Protein 1Y6Z (pdb70)

B-factor: mean 37.26, std 12.39, range [11.53, 74.11]

Foldseek 3Di:
DLLVDDPVPDDVVSVQVCCCVVVVAPFRFLWKDWDWDDPPWGKTKIKTHGQAFDPVCVVPVFLAEWEAAPNHTDGSNCCVLAPVLPSRMHMYMYTPDVVNSVVVRVVVVVVVLVGLVVSVVVPDPSLVSSCVHSVLSLLVCLQPVPVCNQSSLQSHWFDKLPVPPDTDRPVVLVVVADPPDQAAEEEEDCDDVRRNPDPLCVVCVVVVHMYTYDNDVSSVVSQVSCCVVPHVPHHYYYSPDD/DDPQVDDCVVDDLVNVQVVVCVPLVADDGFLFKDWDFFDDPTTKIKIKTQHLAAPPCCPPPVFRPQLFAEWEAEVNHTDGRRLRVCAPRLCSNMHMYMYHPPVDPRSVVVNVVVVVVVLVRLVVCVVPPDPSLVSCCVHSVLSLLVCLLPVVVCNQSSLQSHWFCKPPQPPDTDRVVVLVVPADDPRQAAEEEEDQDSVRTCVDPLCVVVVVVVRMYTYDNDVSSVSSQVSCCPVNHPPHHYYYSD

Organism: Plasmodium falciparum (isolate 3D7) (NCBI:txid36329)

Structure (mmCIF, N/CA/C/O backbone):
data_1Y6Z
#
_entry.id   1Y6Z
#
_cell.length_a   37.065
_cell.length_b   59.819
_cell.length_c   64.910
_cell.angle_alpha   66.51
_cell.angle_beta   75.78
_cell.angle_gamma   72.31
#
_symmetry.space_group_name_H-M   'P 1'
#
loop_
_entity.id
_entity.type
_entity.pdbx_description
1 polymer 'heat shock protein, putative'
2 water water
#
loop_
_atom_site.group_PDB
_atom_site.id
_atom_site.type_symbol
_atom_site.label_atom_id
_atom_site.label_alt_id
_atom_site.label_comp_id
_atom_site.label_asym_id
_atom_site.label_entity_id
_atom_site.label_seq_id
_atom_site.pdbx_PDB_ins_code
_atom_site.Cartn_x
_atom_site.Cartn_y
_atom_site.Cartn_z
_atom_site.occupancy
_atom_site.B_iso_or_equiv
_atom_site.auth_seq_id
_atom_site.auth_comp_id
_atom_site.auth_asym_id
_atom_site.auth_atom_id
_atom_site.pdbx_PDB_model_num
ATOM 1 N N . PRO A 1 5 ? 15.403 -0.078 -22.332 1.00 51.61 3 PRO A N 1
ATOM 2 C CA . PRO A 1 5 ? 16.062 -1.375 -22.522 1.00 51.39 3 PRO A CA 1
ATOM 3 C C . PRO A 1 5 ? 16.363 -2.090 -21.202 1.00 49.72 3 PRO A C 1
ATOM 4 O O . PRO A 1 5 ? 16.233 -3.306 -21.127 1.00 49.48 3 PRO A O 1
ATOM 8 N N . ILE A 1 6 ? 16.746 -1.354 -20.165 1.00 49.59 4 ILE A N 1
ATOM 9 C CA . ILE A 1 6 ? 16.947 -1.964 -18.840 1.00 48.93 4 ILE A CA 1
ATOM 10 C C . ILE A 1 6 ? 15.838 -2.984 -18.513 1.00 48.57 4 ILE A C 1
ATOM 11 O O . ILE A 1 6 ? 16.098 -4.156 -18.254 1.00 49.10 4 ILE A O 1
ATOM 16 N N . TRP A 1 7 ? 14.596 -2.535 -18.560 1.00 47.61 5 TRP A N 1
ATOM 17 C CA . TRP A 1 7 ? 13.445 -3.403 -18.362 1.00 47.89 5 TRP A CA 1
ATOM 18 C C . TRP A 1 7 ? 13.156 -4.412 -19.472 1.00 49.31 5 TRP A C 1
ATOM 19 O O . TRP A 1 7 ? 12.256 -5.235 -19.316 1.00 49.11 5 TRP A O 1
ATOM 30 N N . LYS A 1 8 ? 13.858 -4.308 -20.602 1.00 51.58 6 LYS A N 1
ATOM 31 C CA . LYS A 1 8 ? 13.794 -5.351 -21.626 1.00 53.81 6 LYS A CA 1
ATOM 32 C C . LYS A 1 8 ? 14.735 -6.510 -21.322 1.00 55.25 6 LYS A C 1
ATOM 33 O O . LYS A 1 8 ? 14.452 -7.655 -21.682 1.00 55.31 6 LYS A O 1
ATOM 39 N N . GLN A 1 9 ? 15.837 -6.217 -20.634 1.00 56.82 7 GLN A N 1
ATOM 40 C CA . GLN A 1 9 ? 16.843 -7.234 -20.317 1.00 58.72 7 GLN A CA 1
ATOM 41 C C . GLN A 1 9 ? 16.349 -8.374 -19.437 1.00 60.02 7 GLN A C 1
ATOM 42 O O . GLN A 1 9 ? 15.316 -8.283 -18.774 1.00 60.00 7 GLN A O 1
ATOM 48 N N . ASP A 1 10 ? 17.126 -9.446 -19.428 1.00 61.78 8 ASP A N 1
ATOM 49 C CA . ASP A 1 10 ? 16.807 -10.620 -18.639 1.00 63.76 8 ASP A CA 1
ATOM 50 C C . ASP A 1 10 ? 16.970 -10.347 -17.133 1.00 64.15 8 ASP A C 1
ATOM 51 O O . ASP A 1 10 ? 17.931 -9.707 -16.698 1.00 64.29 8 ASP A O 1
ATOM 56 N N . GLU A 1 11 ? 16.025 -10.848 -16.352 1.00 64.69 9 GLU A N 1
ATOM 57 C CA . GLU A 1 11 ? 16.035 -10.684 -14.899 1.00 65.49 9 GLU A CA 1
ATOM 58 C C . GLU A 1 11 ? 16.699 -11.872 -14.170 1.00 65.61 9 GLU A C 1
ATOM 59 O O . GLU A 1 11 ? 16.420 -12.134 -13.002 1.00 66.04 9 GLU A O 1
ATOM 65 N N . LYS A 1 12 ? 17.566 -12.589 -14.884 1.00 65.76 10 LYS A N 1
ATOM 66 C CA . LYS A 1 12 ? 18.502 -13.534 -14.287 1.00 65.54 10 LYS A CA 1
ATOM 67 C C . LYS A 1 12 ? 19.931 -13.057 -14.562 1.00 65.08 10 LYS A C 1
ATOM 68 O O . LYS A 1 12 ? 20.906 -13.781 -14.309 1.00 65.79 10 LYS A O 1
ATOM 74 N N . SER A 1 13 ? 20.056 -11.848 -15.110 1.00 64.16 11 SER A N 1
ATOM 75 C CA . SER A 1 13 ? 21.360 -11.313 -15.532 1.00 62.62 11 SER A CA 1
ATOM 76 C C . SER A 1 13 ? 21.565 -9.912 -14.986 1.00 61.28 11 SER A C 1
ATOM 77 O O . SER A 1 13 ? 22.660 -9.322 -15.109 1.00 61.23 11 SER A O 1
ATOM 80 N N . LEU A 1 14 ? 20.486 -9.388 -14.406 1.00 59.37 12 LEU A N 1
ATOM 81 C CA . LEU A 1 14 ? 20.480 -8.087 -13.773 1.00 57.03 12 LEU A CA 1
ATOM 82 C C . LEU A 1 14 ? 20.681 -8.246 -12.272 1.00 55.90 12 LEU A C 1
ATOM 83 O O . LEU A 1 14 ? 20.069 -9.118 -11.621 1.00 55.50 12 LEU A O 1
ATOM 88 N N . THR A 1 15 ? 21.565 -7.412 -11.743 1.00 54.13 13 THR A N 1
ATOM 89 C CA . THR A 1 15 ? 21.862 -7.382 -10.311 1.00 53.45 13 THR A CA 1
ATOM 90 C C . THR A 1 15 ? 21.286 -6.099 -9.731 1.00 52.13 13 THR A C 1
ATOM 91 O O . THR A 1 15 ? 20.717 -5.288 -10.471 1.00 51.92 13 THR A O 1
ATOM 95 N N . GLU A 1 16 ? 21.417 -5.896 -8.422 1.00 50.44 14 GLU A N 1
ATOM 96 C CA . GLU A 1 16 ? 20.691 -4.788 -7.822 1.00 48.28 14 GLU A CA 1
ATOM 97 C C . GLU A 1 16 ? 21.347 -3.423 -7.981 1.00 46.62 14 GLU A C 1
ATOM 98 O O . GLU A 1 16 ? 20.663 -2.410 -7.968 1.00 45.91 14 GLU A O 1
ATOM 104 N N . ASN A 1 17 ? 22.664 -3.379 -8.163 1.00 45.09 15 ASN A N 1
ATOM 105 C CA . ASN A 1 17 ? 23.307 -2.108 -8.524 1.00 44.57 15 ASN A CA 1
ATOM 106 C C . ASN A 1 17 ? 22.725 -1.567 -9.850 1.00 43.87 15 ASN A C 1
ATOM 107 O O . ASN A 1 17 ? 22.594 -0.349 -10.053 1.00 43.89 15 ASN A O 1
ATOM 112 N N . ASP A 1 18 ? 22.344 -2.497 -10.726 1.00 43.51 16 ASP A N 1
ATOM 113 C CA . ASP A 1 18 ? 21.657 -2.181 -11.991 1.00 43.43 16 ASP A CA 1
ATOM 114 C C . ASP A 1 18 ? 20.306 -1.476 -11.731 1.00 42.29 16 ASP A C 1
ATOM 115 O O . ASP A 1 18 ? 20.059 -0.344 -12.171 1.00 41.76 16 ASP A O 1
ATOM 120 N N . TYR A 1 19 ? 19.450 -2.156 -10.983 1.00 41.92 17 TYR A N 1
ATOM 121 C CA . TYR A 1 19 ? 18.159 -1.581 -10.577 1.00 40.72 17 TYR A CA 1
ATOM 122 C C . TYR A 1 19 ? 18.250 -0.290 -9.765 1.00 41.07 17 TYR A C 1
ATOM 123 O O . TYR A 1 19 ? 17.490 0.665 -10.006 1.00 38.83 17 TYR A O 1
ATOM 132 N N . TYR A 1 20 ? 19.192 -0.241 -8.813 1.00 41.68 18 TYR A N 1
ATOM 133 C CA . TYR A 1 20 ? 19.377 0.961 -8.023 1.00 42.20 18 TYR A CA 1
ATOM 134 C C . TYR A 1 20 ? 19.877 2.121 -8.847 1.00 42.27 18 TYR A C 1
ATOM 135 O O . TYR A 1 20 ? 19.371 3.225 -8.689 1.00 42.54 18 TYR A O 1
ATOM 144 N N . SER A 1 21 ? 20.870 1.896 -9.725 1.00 42.38 19 SER A N 1
ATOM 145 C CA . SER A 1 21 ? 21.369 2.984 -10.598 1.00 42.01 19 SER A CA 1
ATOM 146 C C . SER A 1 21 ? 20.274 3.501 -11.527 1.00 40.23 19 SER A C 1
ATOM 147 O O . SER A 1 21 ? 20.083 4.726 -11.676 1.00 40.66 19 SER A O 1
ATOM 150 N N . PHE A 1 22 ? 19.562 2.572 -12.146 1.00 38.59 20 PHE A N 1
ATOM 151 C CA . PHE A 1 22 ? 18.408 2.954 -12.945 1.00 37.59 20 PHE A CA 1
ATOM 152 C C . PHE A 1 22 ? 17.433 3.828 -12.123 1.00 36.43 20 PHE A C 1
ATOM 153 O O . PHE A 1 22 ? 16.996 4.864 -12.585 1.00 36.19 20 PHE A O 1
ATOM 161 N N . TYR A 1 23 ? 17.071 3.370 -10.931 1.00 35.88 21 TYR A N 1
ATOM 162 C CA . TYR A 1 23 ? 16.094 4.106 -10.105 1.00 36.09 21 TYR A CA 1
ATOM 163 C C . TYR A 1 23 ? 16.670 5.450 -9.716 1.00 37.51 21 TYR A C 1
ATOM 164 O O . TYR A 1 23 ? 16.031 6.507 -9.819 1.00 37.55 21 TYR A O 1
ATOM 173 N N . LYS A 1 24 ? 17.902 5.400 -9.232 1.00 40.23 22 LYS A N 1
ATOM 174 C CA . LYS A 1 24 ? 18.541 6.611 -8.718 1.00 42.55 22 LYS A CA 1
ATOM 175 C C . LYS A 1 24 ? 18.661 7.683 -9.814 1.00 42.46 22 LYS A C 1
ATOM 176 O O . LYS A 1 24 ? 18.272 8.847 -9.611 1.00 42.97 22 LYS A O 1
ATOM 182 N N . ASN A 1 25 ? 19.113 7.300 -11.001 1.00 43.12 23 ASN A N 1
ATOM 183 C CA . ASN A 1 25 ? 19.240 8.345 -12.031 1.00 43.84 23 ASN A CA 1
ATOM 184 C C . ASN A 1 25 ? 17.994 8.751 -12.843 1.00 42.68 23 ASN A C 1
ATOM 185 O O . ASN A 1 25 ? 17.917 9.876 -13.351 1.00 41.83 23 ASN A O 1
ATOM 190 N N . THR A 1 26 ? 17.006 7.852 -12.920 1.00 42.14 24 THR A N 1
ATOM 191 C CA . THR A 1 26 ? 15.727 8.141 -13.586 1.00 40.17 24 THR A CA 1
ATOM 192 C C . THR A 1 26 ? 14.799 8.983 -12.694 1.00 40.54 24 THR A C 1
ATOM 193 O O . THR A 1 26 ? 14.056 9.857 -13.177 1.00 39.28 24 THR A O 1
ATOM 197 N N . PHE A 1 27 ? 14.815 8.671 -11.399 1.00 40.64 25 PHE A N 1
ATOM 198 C CA . PHE A 1 27 ? 13.892 9.320 -10.460 1.00 41.93 25 PHE A CA 1
ATOM 199 C C . PHE A 1 27 ? 14.577 10.406 -9.590 1.00 43.20 25 PHE A C 1
ATOM 200 O O . PHE A 1 27 ? 13.911 11.128 -8.822 1.00 43.12 25 PHE A O 1
ATOM 208 N N . LYS A 1 28 ? 15.882 10.571 -9.780 1.00 44.40 26 LYS A N 1
ATOM 209 C CA . LYS A 1 28 ? 16.632 11.629 -9.071 1.00 46.51 26 LYS A CA 1
ATOM 210 C C . LYS A 1 28 ? 16.539 11.401 -7.568 1.00 46.60 26 LYS A C 1
ATOM 211 O O . LYS A 1 28 ? 16.129 12.261 -6.805 1.00 47.03 26 LYS A O 1
ATOM 217 N N . ALA A 1 29 ? 16.892 10.194 -7.170 1.00 47.28 27 ALA A N 1
ATOM 218 C CA . ALA A 1 29 ? 16.640 9.735 -5.834 1.00 47.86 27 ALA A CA 1
ATOM 219 C C . ALA A 1 29 ? 17.948 9.188 -5.364 1.00 48.30 27 ALA A C 1
ATOM 220 O O . ALA A 1 29 ? 18.593 8.426 -6.085 1.00 48.93 27 ALA A O 1
ATOM 222 N N . TYR A 1 30 ? 18.365 9.645 -4.185 1.00 48.22 28 TYR A N 1
ATOM 223 C CA . TYR A 1 30 ? 19.608 9.223 -3.585 1.00 48.69 28 TYR A CA 1
ATOM 224 C C . TYR A 1 30 ? 19.257 8.183 -2.538 1.00 47.74 28 TYR A C 1
ATOM 225 O O . TYR A 1 30 ? 20.138 7.511 -2.018 1.00 48.48 28 TYR A O 1
ATOM 234 N N . ASP A 1 31 ? 17.960 8.027 -2.253 1.00 46.39 29 ASP A N 1
ATOM 235 C CA . ASP A 1 31 ? 17.509 6.966 -1.327 1.00 44.80 29 ASP A CA 1
ATOM 236 C C . ASP A 1 31 ? 17.623 5.577 -1.973 1.00 42.40 29 ASP A C 1
ATOM 237 O O . ASP A 1 31 ? 17.382 5.458 -3.168 1.00 42.60 29 ASP A O 1
ATOM 242 N N . ASP A 1 32 ? 18.082 4.565 -1.221 1.00 39.83 30 ASP A N 1
ATOM 243 C CA . ASP A 1 32 ? 18.016 3.178 -1.652 1.00 38.76 30 ASP A CA 1
ATOM 244 C C . ASP A 1 32 ? 16.509 2.842 -1.560 1.00 36.45 30 ASP A C 1
ATOM 245 O O . ASP A 1 32 ? 15.893 3.179 -0.542 1.00 35.94 30 ASP A O 1
ATOM 250 N N . PRO A 1 33 ? 15.908 2.243 -2.608 1.00 34.31 31 PRO A N 1
ATOM 251 C CA . PRO A 1 33 ? 14.500 1.855 -2.415 1.00 31.71 31 PRO A CA 1
ATOM 252 C C . PRO A 1 33 ? 14.375 0.734 -1.400 1.00 30.97 31 PRO A C 1
ATOM 253 O O . PRO A 1 33 ? 15.285 -0.093 -1.248 1.00 27.76 31 PRO A O 1
ATOM 257 N N . LEU A 1 34 ? 13.242 0.684 -0.706 1.00 20.00 32 LEU A N 1
ATOM 258 C CA . LEU A 1 34 ? 12.971 -0.400 0.225 1.00 20.00 32 LEU A CA 1
ATOM 259 C C . LEU A 1 34 ? 12.788 -1.730 -0.490 1.00 20.00 32 LEU A C 1
ATOM 260 O O . LEU A 1 34 ? 13.191 -2.775 -0.002 1.00 27.08 32 LEU A O 1
ATOM 265 N N . ALA A 1 35 ? 12.167 -1.664 -1.660 1.00 26.54 33 ALA A N 1
ATOM 266 C CA . ALA A 1 35 ? 11.874 -2.846 -2.413 1.00 26.51 33 ALA A CA 1
ATOM 267 C C . ALA A 1 35 ? 11.691 -2.480 -3.884 1.00 25.96 33 ALA A C 1
ATOM 268 O O . ALA A 1 35 ? 11.555 -1.327 -4.237 1.00 24.40 33 ALA A O 1
ATOM 270 N N . TYR A 1 36 ? 11.838 -3.483 -4.729 1.00 26.68 34 TYR A N 1
ATOM 271 C CA . TYR A 1 36 ? 11.528 -3.358 -6.149 1.00 28.65 34 TYR A CA 1
ATOM 272 C C . TYR A 1 36 ? 11.106 -4.709 -6.690 1.00 30.37 34 TYR A C 1
ATOM 273 O O . TYR A 1 36 ? 11.373 -5.781 -6.078 1.00 29.28 34 TYR A O 1
ATOM 282 N N . VAL A 1 37 ? 10.436 -4.663 -7.837 1.00 30.91 35 VAL A N 1
ATOM 283 C CA . VAL A 1 37 ? 9.979 -5.864 -8.512 1.00 32.86 35 VAL A CA 1
ATOM 284 C C . VAL A 1 37 ? 10.065 -5.571 -10.007 1.00 33.43 35 VAL A C 1
ATOM 285 O O . VAL A 1 37 ? 9.591 -4.539 -10.477 1.00 32.26 35 VAL A O 1
ATOM 289 N N . HIS A 1 38 ? 10.796 -6.434 -10.720 1.00 33.95 36 HIS A N 1
ATOM 290 C CA . HIS A 1 38 ? 10.878 -6.373 -12.163 1.00 35.44 36 HIS A CA 1
ATOM 291 C C . HIS A 1 38 ? 9.991 -7.516 -12.672 1.00 37.05 36 HIS A C 1
ATOM 292 O O . HIS A 1 38 ? 10.292 -8.672 -12.437 1.00 37.07 36 HIS A O 1
ATOM 299 N N . PHE A 1 39 ? 8.863 -7.195 -13.289 1.00 37.74 37 PHE A N 1
ATOM 300 C CA . PHE A 1 39 ? 8.032 -8.229 -13.848 1.00 39.86 37 PHE A CA 1
ATOM 301 C C . PHE A 1 39 ? 7.698 -8.010 -15.327 1.00 42.43 37 PHE A C 1
ATOM 302 O O . PHE A 1 39 ? 7.446 -6.889 -15.775 1.00 42.12 37 PHE A O 1
ATOM 310 N N . ASN A 1 40 ? 7.744 -9.101 -16.083 1.00 44.53 38 ASN A N 1
ATOM 311 C CA . ASN A 1 40 ? 7.446 -9.041 -17.503 1.00 47.44 38 ASN A CA 1
ATOM 312 C C . ASN A 1 40 ? 6.264 -9.897 -17.757 1.00 48.59 38 ASN A C 1
ATOM 313 O O . ASN A 1 40 ? 6.179 -11.027 -17.268 1.00 47.97 38 ASN A O 1
ATOM 318 N N . VAL A 1 41 ? 5.322 -9.348 -18.509 1.00 50.77 39 VAL A N 1
ATOM 319 C CA . VAL A 1 41 ? 4.132 -10.119 -18.771 1.00 53.21 39 VAL A CA 1
ATOM 320 C C . VAL A 1 41 ? 3.586 -9.958 -20.188 1.00 54.90 39 VAL A C 1
ATOM 321 O O . VAL A 1 41 ? 3.780 -8.926 -20.821 1.00 55.45 39 VAL A O 1
ATOM 325 N N . GLU A 1 42 ? 3.153 -11.048 -20.793 1.00 56.62 40 GLU A N 1
ATOM 326 C CA . GLU A 1 42 ? 3.977 -12.219 -20.838 1.00 58.26 40 GLU A CA 1
ATOM 327 C C . GLU A 1 42 ? 3.699 -12.735 -22.256 1.00 58.66 40 GLU A C 1
ATOM 328 O O . GLU A 1 42 ? 4.644 -12.992 -23.004 1.00 59.37 40 GLU A O 1
ATOM 334 N N . GLY A 1 43 ? 2.423 -12.769 -22.661 1.00 58.22 41 GLY A N 1
ATOM 335 C CA . GLY A 1 43 ? 2.052 -13.413 -23.915 1.00 58.68 41 GLY A CA 1
ATOM 336 C C . GLY A 1 43 ? 1.241 -12.614 -24.915 1.00 58.71 41 GLY A C 1
ATOM 337 O O . GLY A 1 43 ? 1.803 -11.917 -25.759 1.00 59.11 41 GLY A O 1
ATOM 338 N N . GLN A 1 44 ? -0.080 -12.732 -24.837 1.00 58.56 42 GLN A N 1
ATOM 339 C CA . GLN A 1 44 ? -0.984 -11.989 -25.722 1.00 58.51 42 GLN A CA 1
ATOM 340 C C . GLN A 1 44 ? -1.031 -10.503 -25.374 1.00 57.96 42 GLN A C 1
ATOM 341 O O . GLN A 1 44 ? -0.769 -9.653 -26.230 1.00 59.02 42 GLN A O 1
ATOM 347 N N . ILE A 1 45 ? -1.403 -10.177 -24.137 1.00 56.45 43 ILE A N 1
ATOM 348 C CA . ILE A 1 45 ? -1.221 -8.816 -23.633 1.00 54.28 43 ILE A CA 1
ATOM 349 C C . ILE A 1 45 ? 0.221 -8.745 -23.121 1.00 52.33 43 ILE A C 1
ATOM 350 O O . ILE A 1 45 ? 0.686 -9.652 -22.438 1.00 52.44 43 ILE A O 1
ATOM 355 N N . SER A 1 46 ? 0.939 -7.697 -23.503 1.00 49.68 44 SER A N 1
ATOM 356 C CA . SER A 1 46 ? 2.397 -7.736 -23.508 1.00 47.25 44 SER A CA 1
ATOM 357 C C . SER A 1 46 ? 3.050 -6.486 -22.895 1.00 45.76 44 SER A C 1
ATOM 358 O O . SER A 1 46 ? 2.885 -5.363 -23.410 1.00 45.11 44 SER A O 1
ATOM 361 N N . PHE A 1 47 ? 3.776 -6.682 -21.791 1.00 43.23 45 PHE A N 1
ATOM 362 C CA . PHE A 1 47 ? 4.412 -5.560 -21.080 1.00 41.48 45 PHE A CA 1
ATOM 363 C C . PHE A 1 47 ? 5.495 -5.949 -20.064 1.00 39.89 45 PHE A C 1
ATOM 364 O O . PHE A 1 47 ? 5.534 -7.092 -19.580 1.00 38.83 45 PHE A O 1
ATOM 372 N N . ASN A 1 48 ? 6.432 -5.021 -19.841 1.00 37.78 46 ASN A N 1
ATOM 373 C CA . ASN A 1 48 ? 7.444 -5.166 -18.793 1.00 36.30 46 ASN A CA 1
ATOM 374 C C . ASN A 1 48 ? 7.186 -4.038 -17.824 1.00 33.62 46 ASN A C 1
ATOM 375 O O . ASN A 1 48 ? 6.699 -2.983 -18.231 1.00 32.57 46 ASN A O 1
ATOM 380 N N . SER A 1 49 ? 7.557 -4.244 -16.563 1.00 31.27 47 SER A N 1
ATOM 381 C CA . SER A 1 49 ? 7.438 -3.186 -15.561 1.00 28.24 47 SER A CA 1
ATOM 382 C C . SER A 1 49 ? 8.517 -3.357 -14.543 1.00 27.77 47 SER A C 1
ATOM 383 O O . SER A 1 49 ? 8.933 -4.485 -14.243 1.00 27.20 47 SER A O 1
ATOM 386 N N . ILE A 1 50 ? 9.032 -2.244 -14.028 1.00 25.92 48 ILE A N 1
ATOM 387 C CA . ILE A 1 50 ? 9.873 -2.331 -12.842 1.00 24.90 48 ILE A CA 1
ATOM 388 C C . ILE A 1 50 ? 9.166 -1.352 -11.935 1.00 25.38 48 ILE A C 1
ATOM 389 O O . ILE A 1 50 ? 8.892 -0.203 -12.389 1.00 23.90 48 ILE A O 1
ATOM 394 N N . LEU A 1 51 ? 8.869 -1.794 -10.710 1.00 22.70 49 LEU A N 1
ATOM 395 C CA . LEU A 1 51 ? 8.237 -0.951 -9.680 1.00 22.82 49 LEU A CA 1
ATOM 396 C C . LEU A 1 51 ? 9.098 -0.792 -8.431 1.00 22.10 49 LEU A C 1
ATOM 397 O O . LEU A 1 51 ? 9.623 -1.768 -7.895 1.00 21.21 49 LEU A O 1
ATOM 402 N N . TYR A 1 52 ? 9.186 0.435 -7.920 1.00 20.64 50 TYR A N 1
ATOM 403 C CA . TYR A 1 52 ? 10.024 0.645 -6.783 1.00 21.39 50 TYR A CA 1
ATOM 404 C C . TYR A 1 52 ? 9.245 1.298 -5.666 1.00 20.85 50 TYR A C 1
ATOM 405 O O . TYR A 1 52 ? 8.518 2.291 -5.910 1.00 20.42 50 TYR A O 1
ATOM 414 N N . ILE A 1 53 ? 9.492 0.830 -4.455 1.00 20.86 51 ILE A N 1
ATOM 415 C CA . ILE A 1 53 ? 9.096 1.566 -3.243 1.00 21.26 51 ILE A CA 1
ATOM 416 C C . ILE A 1 53 ? 10.323 2.385 -2.787 1.00 21.34 51 ILE A C 1
ATOM 417 O O . ILE A 1 53 ? 11.385 1.832 -2.441 1.00 21.49 51 ILE A O 1
ATOM 422 N N . PRO A 1 54 ? 10.188 3.717 -2.778 1.00 22.77 52 PRO A N 1
ATOM 423 C CA . PRO A 1 54 ? 11.286 4.573 -2.352 1.00 23.91 52 PRO A CA 1
ATOM 424 C C . PRO A 1 54 ? 11.734 4.318 -0.904 1.00 25.63 52 PRO A C 1
ATOM 425 O O . PRO A 1 54 ? 10.966 3.774 -0.064 1.00 24.78 52 PRO A O 1
ATOM 429 N N . GLY A 1 55 ? 12.968 4.685 -0.616 1.00 25.05 53 GLY A N 1
ATOM 430 C CA . GLY A 1 55 ? 13.527 4.415 0.708 1.00 27.45 53 GLY A CA 1
ATOM 431 C C . GLY A 1 55 ? 13.059 5.451 1.696 1.00 29.61 53 GLY A C 1
ATOM 432 O O . GLY A 1 55 ? 13.237 5.272 2.899 1.00 30.74 53 GLY A O 1
ATOM 433 N N . SER A 1 56 ? 12.540 6.552 1.166 1.00 31.53 54 SER A N 1
ATOM 434 C CA . SER A 1 56 ? 12.027 7.670 1.935 1.00 34.63 54 SER A CA 1
ATOM 435 C C . SER A 1 56 ? 11.029 8.388 1.080 1.00 35.08 54 SER A C 1
ATOM 436 O O . SER A 1 56 ? 10.970 8.194 -0.157 1.00 35.24 54 SER A O 1
ATOM 439 N N . LEU A 1 57 ? 10.216 9.208 1.743 1.00 36.06 55 LEU A N 1
ATOM 440 C CA . LEU A 1 57 ? 9.175 9.961 1.077 1.00 36.89 55 LEU A CA 1
ATOM 441 C C . LEU A 1 57 ? 9.796 10.895 0.048 1.00 37.96 55 LEU A C 1
ATOM 442 O O . LEU A 1 57 ? 10.693 11.683 0.425 1.00 39.02 55 LEU A O 1
ATOM 447 N N . PRO A 1 58 ? 9.350 10.803 -1.238 1.00 38.65 56 PRO A N 1
ATOM 448 C CA . PRO A 1 58 ? 9.696 11.729 -2.304 1.00 39.06 56 PRO A CA 1
ATOM 449 C C . PRO A 1 58 ? 9.357 13.160 -1.901 1.00 39.95 56 PRO A C 1
ATOM 450 O O . PRO A 1 58 ? 8.287 13.406 -1.330 1.00 38.56 56 PRO A O 1
ATOM 454 N N . TRP A 1 59 ? 10.258 14.097 -2.210 1.00 40.99 57 TRP A N 1
ATOM 455 C CA . TRP A 1 59 ? 10.028 15.507 -1.852 1.00 41.95 57 TRP A CA 1
ATOM 456 C C . TRP A 1 59 ? 8.691 16.033 -2.315 1.00 41.29 57 TRP A C 1
ATOM 457 O O . TRP A 1 59 ? 8.004 16.680 -1.515 1.00 40.17 57 TRP A O 1
ATOM 468 N N . GLU A 1 60 ? 8.337 15.802 -3.590 1.00 40.35 58 GLU A N 1
ATOM 469 C CA . GLU A 1 60 ? 7.056 16.310 -4.126 1.00 42.30 58 GLU A CA 1
ATOM 470 C C . GLU A 1 60 ? 5.906 15.891 -3.232 1.00 40.23 58 GLU A C 1
ATOM 471 O O . GLU A 1 60 ? 4.888 16.563 -3.191 1.00 41.17 58 GLU A O 1
ATOM 477 N N . LEU A 1 61 ? 6.085 14.813 -2.458 1.00 39.56 59 LEU A N 1
ATOM 478 C CA . LEU A 1 61 ? 4.957 14.263 -1.643 1.00 38.51 59 LEU A CA 1
ATOM 479 C C . LEU A 1 61 ? 4.982 14.754 -0.214 1.00 39.42 59 LEU A C 1
ATOM 480 O O . LEU A 1 61 ? 4.029 14.524 0.573 1.00 37.70 59 LEU A O 1
ATOM 485 N N . SER A 1 62 ? 6.082 15.395 0.134 1.00 39.82 60 SER A N 1
ATOM 486 C CA . SER A 1 62 ? 6.279 15.847 1.485 1.00 42.63 60 SER A CA 1
ATOM 487 C C . SER A 1 62 ? 5.415 17.086 1.672 1.00 44.28 60 SER A C 1
ATOM 488 O O . SER A 1 62 ? 5.081 17.453 2.795 1.00 45.18 60 SER A O 1
ATOM 491 N N . LYS A 1 63 ? 5.020 17.749 0.603 1.00 45.99 61 LYS A N 1
ATOM 492 C CA . LYS A 1 63 ? 4.070 18.771 0.939 1.00 47.94 61 LYS A CA 1
ATOM 493 C C . LYS A 1 63 ? 2.620 18.675 0.561 1.00 48.00 61 LYS A C 1
ATOM 494 O O . LYS A 1 63 ? 1.788 19.340 1.167 1.00 49.48 61 LYS A O 1
ATOM 500 N N . ASN A 1 64 ? 2.331 17.750 -0.360 1.00 48.09 62 ASN A N 1
ATOM 501 C CA . ASN A 1 64 ? 0.993 17.459 -0.854 1.00 47.40 62 ASN A CA 1
ATOM 502 C C . ASN A 1 64 ? 0.906 15.949 -1.137 1.00 45.65 62 ASN A C 1
ATOM 503 O O . ASN A 1 64 ? 1.435 15.478 -2.168 1.00 45.65 62 ASN A O 1
ATOM 508 N N . MET A 1 65 ? 0.209 15.202 -0.274 1.00 43.74 63 MET A N 1
ATOM 509 C CA . MET A 1 65 ? 0.182 13.733 -0.469 1.00 39.81 63 MET A CA 1
ATOM 510 C C . MET A 1 65 ? -0.154 13.155 -1.835 1.00 41.23 63 MET A C 1
ATOM 511 O O . MET A 1 65 ? 0.396 12.097 -2.168 1.00 41.39 63 MET A O 1
ATOM 516 N N . PHE A 1 66 ? -1.051 13.796 -2.598 1.00 40.99 64 PHE A N 1
ATOM 517 C CA . PHE A 1 66 ? -1.327 13.409 -3.987 1.00 41.30 64 PHE A CA 1
ATOM 518 C C . PHE A 1 66 ? -0.988 14.554 -4.977 1.00 43.30 64 PHE A C 1
ATOM 519 O O . PHE A 1 66 ? -1.763 15.515 -5.145 1.00 43.95 64 PHE A O 1
ATOM 527 N N . ARG A 1 71 ? 5.389 12.543 -10.448 1.00 53.64 69 ARG A N 1
ATOM 528 C CA . ARG A 1 71 ? 5.642 11.706 -11.632 1.00 52.09 69 ARG A CA 1
ATOM 529 C C . ARG A 1 71 ? 5.156 10.265 -11.418 1.00 50.67 69 ARG A C 1
ATOM 530 O O . ARG A 1 71 ? 4.249 9.734 -12.124 1.00 49.40 69 ARG A O 1
ATOM 538 N N . GLY A 1 72 ? 5.782 9.649 -10.422 1.00 47.83 70 GLY A N 1
ATOM 539 C CA . GLY A 1 72 ? 5.615 8.246 -10.164 1.00 45.12 70 GLY A CA 1
ATOM 540 C C . GLY A 1 72 ? 6.102 7.343 -11.267 1.00 42.30 70 GLY A C 1
ATOM 541 O O . GLY A 1 72 ? 7.273 6.995 -11.320 1.00 41.72 70 GLY A O 1
ATOM 542 N N . ILE A 1 73 ? 5.173 6.979 -12.147 1.00 40.19 71 ILE A N 1
ATOM 543 C CA . ILE A 1 73 ? 5.344 5.878 -13.080 1.00 38.93 71 ILE A CA 1
ATOM 544 C C . ILE A 1 73 ? 5.460 6.419 -14.500 1.00 38.43 71 ILE A C 1
ATOM 545 O O . ILE A 1 73 ? 4.626 7.219 -14.950 1.00 38.76 71 ILE A O 1
ATOM 550 N N . ARG A 1 74 ? 6.514 5.999 -15.178 1.00 36.82 72 ARG A N 1
ATOM 551 C CA . ARG A 1 74 ? 6.777 6.406 -16.543 1.00 36.65 72 ARG A CA 1
ATOM 552 C C . ARG A 1 74 ? 6.162 5.416 -17.494 1.00 36.19 72 ARG A C 1
ATOM 553 O O . ARG A 1 74 ? 6.486 4.235 -17.425 1.00 33.83 72 ARG A O 1
ATOM 561 N N . LEU A 1 75 ? 5.256 5.870 -18.370 1.00 37.08 73 LEU A N 1
ATOM 562 C CA . LEU A 1 75 ? 4.723 4.976 -19.423 1.00 37.15 73 LEU A CA 1
ATOM 563 C C . LEU A 1 75 ? 5.567 5.008 -20.714 1.00 37.28 73 LEU A C 1
ATOM 564 O O . LEU A 1 75 ? 5.907 6.083 -21.225 1.00 36.74 73 LEU A O 1
ATOM 569 N N . TYR A 1 76 ? 5.909 3.825 -21.194 1.00 35.90 74 TYR A N 1
ATOM 570 C CA . TYR A 1 76 ? 6.435 3.632 -22.536 1.00 37.43 74 TYR A CA 1
ATOM 571 C C . TYR A 1 76 ? 5.388 2.811 -23.278 1.00 38.49 74 TYR A C 1
ATOM 572 O O . TYR A 1 76 ? 4.768 1.873 -22.707 1.00 35.58 74 TYR A O 1
ATOM 581 N N . VAL A 1 77 ? 5.162 3.174 -24.539 1.00 38.82 75 VAL A N 1
ATOM 582 C CA . VAL A 1 77 ? 4.394 2.289 -25.388 1.00 40.81 75 VAL A CA 1
ATOM 583 C C . VAL A 1 77 ? 5.322 1.899 -26.509 1.00 42.38 75 VAL A C 1
ATOM 584 O O . VAL A 1 77 ? 5.886 2.790 -27.179 1.00 42.78 75 VAL A O 1
ATOM 588 N N . LYS A 1 78 ? 5.511 0.588 -26.697 1.00 43.75 76 LYS A N 1
ATOM 589 C CA . LYS A 1 78 ? 6.372 0.084 -27.769 1.00 46.25 76 LYS A CA 1
ATOM 590 C C . LYS A 1 78 ? 7.777 0.697 -27.675 1.00 47.08 76 LYS A C 1
ATOM 591 O O . LYS A 1 78 ? 8.371 1.051 -28.706 1.00 47.67 76 LYS A O 1
ATOM 597 N N . ARG A 1 79 ? 8.294 0.833 -26.442 1.00 47.47 77 ARG A N 1
ATOM 598 C CA . ARG A 1 79 ? 9.670 1.303 -26.163 1.00 48.03 77 ARG A CA 1
ATOM 599 C C . ARG A 1 79 ? 9.893 2.797 -26.424 1.00 48.16 77 ARG A C 1
ATOM 600 O O . ARG A 1 79 ? 11.027 3.293 -26.314 1.00 48.62 77 ARG A O 1
ATOM 608 N N . VAL A 1 80 ? 8.808 3.516 -26.708 1.00 47.61 78 VAL A N 1
ATOM 609 C CA . VAL A 1 80 ? 8.858 4.974 -26.821 1.00 48.09 78 VAL A CA 1
ATOM 610 C C . VAL A 1 80 ? 8.255 5.663 -25.596 1.00 47.61 78 VAL A C 1
ATOM 611 O O . VAL A 1 80 ? 7.156 5.303 -25.167 1.00 46.70 78 VAL A O 1
ATOM 615 N N . PHE A 1 81 ? 8.957 6.657 -25.057 1.00 47.54 79 PHE A N 1
ATOM 616 C CA . PHE A 1 81 ? 8.488 7.369 -23.850 1.00 48.85 79 PHE A CA 1
ATOM 617 C C . PHE A 1 81 ? 7.247 8.200 -24.124 1.00 49.25 79 PHE A C 1
ATOM 618 O O . PHE A 1 81 ? 7.256 9.066 -25.005 1.00 50.10 79 PHE A O 1
ATOM 626 N N . ILE A 1 82 ? 6.166 7.934 -23.401 1.00 49.82 80 ILE A N 1
ATOM 627 C CA . ILE A 1 82 ? 4.957 8.724 -23.587 1.00 50.57 80 ILE A CA 1
ATOM 628 C C . ILE A 1 82 ? 4.942 9.863 -22.579 1.00 52.09 80 ILE A C 1
ATOM 629 O O . ILE A 1 82 ? 5.189 11.037 -22.921 1.00 52.04 80 ILE A O 1
ATOM 634 N N . ASN A 1 83 ? 4.671 9.497 -21.329 1.00 53.16 81 ASN A N 1
ATOM 635 C CA . ASN A 1 83 ? 4.639 10.448 -20.222 1.00 54.87 81 ASN A CA 1
ATOM 636 C C . ASN A 1 83 ? 5.120 9.779 -18.921 1.00 54.90 81 ASN A C 1
ATOM 637 O O . ASN A 1 83 ? 5.074 8.546 -18.768 1.00 54.39 81 ASN A O 1
ATOM 642 N N . ASP A 1 84 ? 5.629 10.606 -18.016 1.00 55.37 82 ASP A N 1
ATOM 643 C CA . ASP A 1 84 ? 5.953 10.170 -16.676 1.00 55.72 82 ASP A CA 1
ATOM 644 C C . ASP A 1 84 ? 4.765 10.466 -15.752 1.00 56.25 82 ASP A C 1
ATOM 645 O O . ASP A 1 84 ? 4.932 10.677 -14.544 1.00 56.83 82 ASP A O 1
ATOM 650 N N . LYS A 1 85 ? 3.569 10.496 -16.324 1.00 56.17 83 LYS A N 1
ATOM 651 C CA . LYS A 1 85 ? 2.391 10.893 -15.575 1.00 56.29 83 LYS A CA 1
ATOM 652 C C . LYS A 1 85 ? 1.397 9.733 -15.509 1.00 55.69 83 LYS A C 1
ATOM 653 O O . LYS A 1 85 ? 0.184 9.931 -15.352 1.00 55.56 83 LYS A O 1
ATOM 659 N N . PHE A 1 86 ? 1.948 8.517 -15.579 1.00 54.69 84 PHE A N 1
ATOM 660 C CA . PHE A 1 86 ? 1.165 7.271 -15.496 1.00 53.78 84 PHE A CA 1
ATOM 661 C C . PHE A 1 86 ? 0.725 6.905 -14.058 1.00 53.85 84 PHE A C 1
ATOM 662 O O . PHE A 1 86 ? -0.188 6.086 -13.872 1.00 53.31 84 PHE A O 1
ATOM 670 N N . SER A 1 87 ? 1.379 7.501 -13.055 1.00 54.24 85 SER A N 1
ATOM 671 C CA . SER A 1 87 ? 0.902 7.416 -11.660 1.00 54.38 85 SER A CA 1
ATOM 672 C C . SER A 1 87 ? -0.545 7.880 -11.570 1.00 54.30 85 SER A C 1
ATOM 673 O O . SER A 1 87 ? -1.355 7.239 -10.925 1.00 54.46 85 SER A O 1
ATOM 676 N N . GLU A 1 88 ? -0.859 8.995 -12.239 1.00 54.45 86 GLU A N 1
ATOM 677 C CA . GLU A 1 88 ? -2.245 9.470 -12.444 1.00 53.83 86 GLU A CA 1
ATOM 678 C C . GLU A 1 88 ? -3.287 8.401 -12.912 1.00 52.99 86 GLU A C 1
ATOM 679 O O . GLU A 1 88 ? -4.481 8.541 -12.615 1.00 53.60 86 GLU A O 1
ATOM 685 N N . SER A 1 89 ? -2.841 7.332 -13.581 1.00 51.32 87 SER A N 1
ATOM 686 C CA . SER A 1 89 ? -3.731 6.276 -14.114 1.00 50.40 87 SER A CA 1
ATOM 687 C C . SER A 1 89 ? -3.959 5.018 -13.220 1.00 48.91 87 SER A C 1
ATOM 688 O O . SER A 1 89 ? -4.804 4.175 -13.538 1.00 49.11 87 SER A O 1
ATOM 691 N N . ILE A 1 90 ? -3.198 4.903 -12.125 1.00 46.34 88 ILE A N 1
ATOM 692 C CA . ILE A 1 90 ? -3.236 3.766 -11.171 1.00 43.54 88 ILE A CA 1
ATOM 693 C C . ILE A 1 90 ? -4.070 4.251 -9.956 1.00 40.06 88 ILE A C 1
ATOM 694 O O . ILE A 1 90 ? -4.210 5.455 -9.796 1.00 40.61 88 ILE A O 1
ATOM 699 N N . PRO A 1 91 ? -4.598 3.354 -9.081 1.00 37.50 89 PRO A N 1
ATOM 700 C CA . PRO A 1 91 ? -5.235 3.930 -7.867 1.00 34.35 89 PRO A CA 1
ATOM 701 C C . PRO A 1 91 ? -4.329 4.908 -7.130 1.00 32.13 89 PRO A C 1
ATOM 702 O O . PRO A 1 91 ? -3.137 4.669 -6.975 1.00 30.90 89 PRO A O 1
ATOM 706 N N . ARG A 1 92 ? -4.879 6.029 -6.658 1.00 28.37 90 ARG A N 1
ATOM 707 C CA . ARG A 1 92 ? -4.033 7.052 -6.138 1.00 26.83 90 ARG A CA 1
ATOM 708 C C . ARG A 1 92 ? -3.344 6.672 -4.833 1.00 23.95 90 ARG A C 1
ATOM 709 O O . ARG A 1 92 ? -2.303 7.238 -4.509 1.00 24.83 90 ARG A O 1
ATOM 717 N N . TRP A 1 93 ? -3.892 5.696 -4.110 1.00 22.78 91 TRP A N 1
ATOM 718 C CA . TRP A 1 93 ? -3.167 5.203 -2.887 1.00 22.36 91 TRP A CA 1
ATOM 719 C C . TRP A 1 93 ? -1.773 4.694 -3.235 1.00 20.93 91 TRP A C 1
ATOM 720 O O . TRP A 1 93 ? -0.887 4.714 -2.408 1.00 21.10 91 TRP A O 1
ATOM 731 N N . LEU A 1 94 ? -1.551 4.385 -4.504 1.00 20.43 92 LEU A N 1
ATOM 732 C CA . LEU A 1 94 ? -0.215 3.925 -4.979 1.00 22.09 92 LEU A CA 1
ATOM 733 C C . LEU A 1 94 ? 0.666 5.007 -5.592 1.00 24.55 92 LEU A C 1
ATOM 734 O O . LEU A 1 94 ? 1.724 4.741 -6.213 1.00 23.85 92 LEU A O 1
ATOM 739 N N . THR A 1 95 ? 0.296 6.272 -5.359 1.00 26.40 93 THR A N 1
ATOM 740 C CA . THR A 1 95 ? 1.068 7.377 -5.946 1.00 28.01 93 THR A CA 1
ATOM 741 C C . THR A 1 95 ? 2.548 7.489 -5.481 1.00 27.83 93 THR A C 1
ATOM 742 O O . THR A 1 95 ? 3.390 8.189 -6.107 1.00 29.65 93 THR A O 1
ATOM 746 N N . PHE A 1 96 ? 2.902 6.812 -4.386 1.00 26.71 94 PHE A N 1
ATOM 747 C CA . PHE A 1 96 ? 4.245 6.856 -3.880 1.00 25.54 94 PHE A CA 1
ATOM 748 C C . PHE A 1 96 ? 5.199 5.915 -4.657 1.00 24.54 94 PHE A C 1
ATOM 749 O O . PHE A 1 96 ? 6.383 5.975 -4.419 1.00 23.74 94 PHE A O 1
ATOM 757 N N . LEU A 1 97 ? 4.675 5.041 -5.503 1.00 23.01 95 LEU A N 1
ATOM 758 C CA . LEU A 1 97 ? 5.548 4.071 -6.230 1.00 25.21 95 LEU A CA 1
ATOM 759 C C . LEU A 1 97 ? 6.282 4.829 -7.301 1.00 26.11 95 LEU A C 1
ATOM 760 O O . LEU A 1 97 ? 5.744 5.801 -7.820 1.00 27.76 95 LEU A O 1
ATOM 765 N N . ARG A 1 98 ? 7.484 4.397 -7.647 1.00 26.68 96 ARG A N 1
ATOM 766 C CA . ARG A 1 98 ? 8.131 4.990 -8.815 1.00 26.91 96 ARG A CA 1
ATOM 767 C C . ARG A 1 98 ? 8.431 3.827 -9.734 1.00 26.21 96 ARG A C 1
ATOM 768 O O . ARG A 1 98 ? 8.694 2.744 -9.256 1.00 24.79 96 ARG A O 1
ATOM 776 N N . GLY A 1 99 ? 8.382 4.016 -11.041 1.00 25.68 97 GLY A N 1
ATOM 777 C CA . GLY A 1 99 ? 8.675 2.845 -11.857 1.00 25.84 97 GLY A CA 1
ATOM 778 C C . GLY A 1 99 ? 8.355 3.088 -13.320 1.00 26.73 97 GLY A C 1
ATOM 779 O O . GLY A 1 99 ? 8.023 4.187 -13.701 1.00 26.74 97 GLY A O 1
ATOM 780 N N . ILE A 1 100 ? 8.456 2.040 -14.129 1.00 26.87 98 ILE A N 1
ATOM 781 C CA . ILE A 1 100 ? 8.221 2.113 -15.575 1.00 26.50 98 ILE A CA 1
ATOM 782 C C . ILE A 1 100 ? 7.166 1.071 -15.898 1.00 26.03 98 ILE A C 1
ATOM 783 O O . ILE A 1 100 ? 7.144 -0.004 -15.317 1.00 24.42 98 ILE A O 1
ATOM 788 N N . VAL A 1 101 ? 6.395 1.325 -16.934 1.00 27.02 99 VAL A N 1
ATOM 789 C CA . VAL A 1 101 ? 5.634 0.260 -17.589 1.00 29.48 99 VAL A CA 1
ATOM 790 C C . VAL A 1 101 ? 5.888 0.423 -19.079 1.00 30.27 99 VAL A C 1
ATOM 791 O O . VAL A 1 101 ? 5.688 1.525 -19.600 1.00 30.69 99 VAL A O 1
ATOM 795 N N . ASP A 1 102 ? 6.305 -0.626 -19.758 1.00 32.28 100 ASP A N 1
ATOM 796 C CA . ASP A 1 102 ? 6.503 -0.514 -21.234 1.00 35.19 100 ASP A CA 1
ATOM 797 C C . ASP A 1 102 ? 5.535 -1.492 -21.897 1.00 37.72 100 ASP A C 1
ATOM 798 O O . ASP A 1 102 ? 5.781 -2.695 -21.889 1.00 36.70 100 ASP A O 1
ATOM 803 N N . SER A 1 103 ? 4.438 -0.941 -22.430 1.00 40.05 101 SER A N 1
ATOM 804 C CA . SER A 1 103 ? 3.316 -1.712 -22.999 1.00 43.66 101 SER A CA 1
ATOM 805 C C . SER A 1 103 ? 3.380 -1.777 -24.518 1.00 45.32 101 SER A C 1
ATOM 806 O O . SER A 1 103 ? 3.722 -0.795 -25.161 1.00 44.33 101 SER A O 1
ATOM 809 N N . GLU A 1 104 ? 3.055 -2.933 -25.086 1.00 48.13 102 GLU A N 1
ATOM 810 C CA . GLU A 1 104 ? 2.800 -3.006 -26.539 1.00 51.63 102 GLU A CA 1
ATOM 811 C C . GLU A 1 104 ? 1.395 -2.494 -26.946 1.00 52.34 102 GLU A C 1
ATOM 812 O O . GLU A 1 104 ? 1.197 -2.014 -28.049 1.00 52.71 102 GLU A O 1
ATOM 818 N N . ASN A 1 105 ? 0.425 -2.593 -26.047 1.00 54.32 103 ASN A N 1
ATOM 819 C CA . ASN A 1 105 ? -0.957 -2.191 -26.350 1.00 56.04 103 ASN A CA 1
ATOM 820 C C . ASN A 1 105 ? -1.737 -1.616 -25.157 1.00 56.47 103 ASN A C 1
ATOM 821 O O . ASN A 1 105 ? -1.762 -0.399 -24.933 1.00 56.88 103 ASN A O 1
ATOM 826 N N . SER A 1 118 ? -9.875 2.453 -20.807 1.00 68.10 116 SER A N 1
ATOM 827 C CA . SER A 1 118 ? -9.369 1.469 -21.754 1.00 68.38 116 SER A CA 1
ATOM 828 C C . SER A 1 118 ? -9.350 0.059 -21.171 1.00 68.61 116 SER A C 1
ATOM 829 O O . SER A 1 118 ? -9.331 -0.122 -19.946 1.00 69.10 116 SER A O 1
ATOM 832 N N . LYS A 1 119 ? -9.341 -0.938 -22.057 1.00 68.46 117 LYS A N 1
ATOM 833 C CA . LYS A 1 119 ? -9.330 -2.348 -21.649 1.00 68.22 117 LYS A CA 1
ATOM 834 C C . LYS A 1 119 ? -7.950 -2.970 -21.769 1.00 67.97 117 LYS A C 1
ATOM 835 O O . LYS A 1 119 ? -7.808 -4.130 -22.201 1.00 68.32 117 LYS A O 1
ATOM 841 N N . MET A 1 120 ? -6.940 -2.182 -21.394 1.00 67.15 118 MET A N 1
ATOM 842 C CA . MET A 1 120 ? -5.558 -2.645 -21.278 1.00 65.97 118 MET A CA 1
ATOM 843 C C . MET A 1 120 ? -4.946 -1.877 -20.120 1.00 64.63 118 MET A C 1
ATOM 844 O O . MET A 1 120 ? -4.251 -2.446 -19.287 1.00 64.61 118 MET A O 1
ATOM 849 N N . LEU A 1 121 ? -5.220 -0.577 -20.084 1.00 62.89 119 LEU A N 1
ATOM 850 C CA . LEU A 1 121 ? -4.930 0.264 -18.933 1.00 61.62 119 LEU A CA 1
ATOM 851 C C . LEU A 1 121 ? -5.554 -0.378 -17.685 1.00 60.68 119 LEU A C 1
ATOM 852 O O . LEU A 1 121 ? -4.949 -0.388 -16.611 1.00 60.39 119 LEU A O 1
ATOM 857 N N . SER A 1 122 ? -6.754 -0.933 -17.868 1.00 59.38 120 SER A N 1
ATOM 858 C CA . SER A 1 122 ? -7.462 -1.744 -16.882 1.00 57.71 120 SER A CA 1
ATOM 859 C C . SER A 1 122 ? -6.640 -2.919 -16.342 1.00 56.04 120 SER A C 1
ATOM 860 O O . SER A 1 122 ? -6.336 -2.989 -15.146 1.00 55.77 120 SER A O 1
ATOM 863 N N . ILE A 1 123 ? -6.304 -3.860 -17.217 1.00 53.78 121 ILE A N 1
ATOM 864 C CA . ILE A 1 123 ? -5.626 -5.076 -16.766 1.00 51.44 121 ILE A CA 1
ATOM 865 C C . ILE A 1 123 ? -4.114 -4.893 -16.480 1.00 49.52 121 ILE A C 1
ATOM 866 O O . ILE A 1 123 ? -3.525 -5.699 -15.768 1.00 47.86 121 ILE A O 1
ATOM 871 N N . ILE A 1 124 ? -3.494 -3.848 -17.046 1.00 47.28 122 ILE A N 1
ATOM 872 C CA . ILE A 1 124 ? -2.119 -3.455 -16.670 1.00 45.33 122 ILE A CA 1
ATOM 873 C C . ILE A 1 124 ? -2.183 -3.053 -15.213 1.00 43.48 122 ILE A C 1
ATOM 874 O O . ILE A 1 124 ? -1.365 -3.487 -14.392 1.00 42.34 122 ILE A O 1
ATOM 879 N N . ASN A 1 125 ? -3.180 -2.225 -14.902 1.00 41.75 123 ASN A N 1
ATOM 880 C CA . ASN A 1 125 ? -3.330 -1.678 -13.587 1.00 40.47 123 ASN A CA 1
ATOM 881 C C . ASN A 1 125 ? -3.617 -2.728 -12.530 1.00 38.96 123 ASN A C 1
ATOM 882 O O . ASN A 1 125 ? -3.033 -2.680 -11.445 1.00 37.95 123 ASN A O 1
ATOM 887 N N A LYS A 1 126 ? -4.514 -3.671 -12.841 0.50 37.76 124 LYS A N 1
ATOM 888 N N B LYS A 1 126 ? -4.500 -3.674 -12.845 0.50 37.65 124 LYS A N 1
ATOM 889 C CA A LYS A 1 126 ? -4.814 -4.768 -11.913 0.50 36.79 124 LYS A CA 1
ATOM 890 C CA B LYS A 1 126 ? -4.811 -4.747 -11.904 0.50 36.56 124 LYS A CA 1
ATOM 891 C C A LYS A 1 126 ? -3.534 -5.496 -11.565 0.50 35.88 124 LYS A C 1
ATOM 892 C C B LYS A 1 126 ? -3.568 -5.560 -11.577 0.50 35.81 124 LYS A C 1
ATOM 893 O O A LYS A 1 126 ? -3.280 -5.757 -10.380 0.50 36.21 124 LYS A O 1
ATOM 894 O O B LYS A 1 126 ? -3.365 -5.934 -10.412 0.50 36.23 124 LYS A O 1
ATOM 905 N N . ARG A 1 127 ? -2.727 -5.799 -12.586 1.00 34.95 125 ARG A N 1
ATOM 906 C CA . ARG A 1 127 ? -1.450 -6.498 -12.399 1.00 34.20 125 ARG A CA 1
ATOM 907 C C . ARG A 1 127 ? -0.442 -5.695 -11.562 1.00 32.54 125 ARG A C 1
ATOM 908 O O . ARG A 1 127 ? 0.200 -6.265 -10.665 1.00 29.84 125 ARG A O 1
ATOM 916 N N . ILE A 1 128 ? -0.292 -4.384 -11.846 1.00 29.35 126 ILE A N 1
ATOM 917 C CA . ILE A 1 128 ? 0.537 -3.506 -11.008 1.00 28.69 126 ILE A CA 1
ATOM 918 C C . ILE A 1 128 ? 0.133 -3.519 -9.533 1.00 26.48 126 ILE A C 1
ATOM 919 O O . ILE A 1 128 ? 0.982 -3.671 -8.677 1.00 25.20 126 ILE A O 1
ATOM 924 N N . VAL A 1 129 ? -1.162 -3.355 -9.258 1.00 25.36 127 VAL A N 1
ATOM 925 C CA . VAL A 1 129 ? -1.682 -3.354 -7.865 1.00 26.76 127 VAL A CA 1
ATOM 926 C C . VAL A 1 129 ? -1.369 -4.697 -7.202 1.00 26.25 127 VAL A C 1
ATOM 927 O O . VAL A 1 129 ? -0.951 -4.751 -6.069 1.00 25.54 127 VAL A O 1
ATOM 931 N N . LEU A 1 130 ? -1.639 -5.776 -7.910 1.00 26.66 128 LEU A N 1
ATOM 932 C CA . LEU A 1 130 ? -1.291 -7.132 -7.400 1.00 25.96 128 LEU A CA 1
ATOM 933 C C . LEU A 1 130 ? 0.170 -7.258 -7.037 1.00 23.85 128 LEU A C 1
ATOM 934 O O . LEU A 1 130 ? 0.515 -7.747 -5.956 1.00 23.22 128 LEU A O 1
ATOM 939 N N . LYS A 1 131 ? 1.058 -6.843 -7.938 1.00 23.89 129 LYS A N 1
ATOM 940 C CA . LYS A 1 131 ? 2.493 -6.945 -7.697 1.00 24.07 129 LYS A CA 1
ATOM 941 C C . LYS A 1 131 ? 2.942 -6.020 -6.564 1.00 23.20 129 LYS A C 1
ATOM 942 O O . LYS A 1 131 ? 3.836 -6.350 -5.783 1.00 20.75 129 LYS A O 1
ATOM 948 N N A SER A 1 132 ? 2.338 -4.840 -6.465 0.50 22.66 130 SER A N 1
ATOM 949 N N B SER A 1 132 ? 2.313 -4.846 -6.480 0.50 21.59 130 SER A N 1
ATOM 950 C CA A SER A 1 132 ? 2.766 -3.950 -5.392 0.50 22.31 130 SER A CA 1
ATOM 951 C CA B SER A 1 132 ? 2.668 -3.908 -5.419 0.50 20.01 130 SER A CA 1
ATOM 952 C C A SER A 1 132 ? 2.339 -4.474 -4.021 0.50 21.57 130 SER A C 1
ATOM 953 C C B SER A 1 132 ? 2.339 -4.491 -4.057 0.50 20.31 130 SER A C 1
ATOM 954 O O A SER A 1 132 ? 3.089 -4.360 -3.073 0.50 21.80 130 SER A O 1
ATOM 955 O O B SER A 1 132 ? 3.144 -4.421 -3.155 0.50 20.48 130 SER A O 1
ATOM 960 N N . ILE A 1 133 ? 1.143 -5.067 -3.923 1.00 21.53 131 ILE A N 1
ATOM 961 C CA . ILE A 1 133 ? 0.684 -5.640 -2.650 1.00 21.32 131 ILE A CA 1
ATOM 962 C C . ILE A 1 133 ? 1.590 -6.793 -2.286 1.00 20.77 131 ILE A C 1
ATOM 963 O O . ILE A 1 133 ? 1.992 -6.943 -1.151 1.00 19.06 131 ILE A O 1
ATOM 968 N N . SER A 1 134 ? 1.933 -7.613 -3.295 1.00 21.84 132 SER A N 1
ATOM 969 C CA . SER A 1 134 ? 2.796 -8.729 -3.047 1.00 23.23 132 SER A CA 1
ATOM 970 C C . SER A 1 134 ? 4.155 -8.239 -2.558 1.00 22.12 132 SER A C 1
ATOM 971 O O . SER A 1 134 ? 4.758 -8.848 -1.671 1.00 24.77 132 SER A O 1
ATOM 974 N N . MET A 1 135 ? 4.651 -7.115 -3.100 1.00 21.70 133 MET A N 1
ATOM 975 C CA . MET A 1 135 ? 5.941 -6.558 -2.679 1.00 20.23 133 MET A CA 1
ATOM 976 C C . MET A 1 135 ? 5.931 -6.158 -1.200 1.00 21.27 133 MET A C 1
ATOM 977 O O . MET A 1 135 ? 6.862 -6.449 -0.440 1.00 18.91 133 MET A O 1
ATOM 982 N N . MET A 1 136 ? 4.857 -5.451 -0.801 1.00 20.38 134 MET A N 1
ATOM 983 C CA . MET A 1 136 ? 4.621 -5.075 0.578 1.00 21.29 134 MET A CA 1
ATOM 984 C C . MET A 1 136 ? 4.493 -6.243 1.553 1.00 22.06 134 MET A C 1
ATOM 985 O O . MET A 1 136 ? 5.070 -6.228 2.612 1.00 22.84 134 MET A O 1
ATOM 990 N N . LYS A 1 137 ? 3.680 -7.232 1.214 1.00 23.84 135 LYS A N 1
ATOM 991 C CA . LYS A 1 137 ? 3.573 -8.446 1.998 1.00 24.37 135 LYS A CA 1
ATOM 992 C C . LYS A 1 137 ? 4.923 -9.151 2.196 1.00 23.55 135 LYS A C 1
ATOM 993 O O . LYS A 1 137 ? 5.224 -9.678 3.292 1.00 23.01 135 LYS A O 1
ATOM 999 N N . GLY A 1 138 ? 5.750 -9.148 1.159 1.00 24.88 136 GLY A N 1
ATOM 1000 C CA . GLY A 1 138 ? 7.100 -9.712 1.223 1.00 24.74 136 GLY A CA 1
ATOM 1001 C C . GLY A 1 138 ? 7.950 -8.936 2.192 1.00 24.94 136 GLY A C 1
ATOM 1002 O O . GLY A 1 138 ? 8.643 -9.483 3.049 1.00 24.93 136 GLY A O 1
ATOM 1003 N N . LEU A 1 139 ? 7.876 -7.614 2.093 1.00 24.79 137 LEU A N 1
ATOM 1004 C CA . LEU A 1 139 ? 8.601 -6.737 2.998 1.00 25.43 137 LEU A CA 1
ATOM 1005 C C . LEU A 1 139 ? 8.156 -6.895 4.476 1.00 25.60 137 LEU A C 1
ATOM 1006 O O . LEU A 1 139 ? 8.972 -6.825 5.460 1.00 25.24 137 LEU A O 1
ATOM 1011 N N . LYS A 1 140 ? 6.852 -7.091 4.665 1.00 24.52 138 LYS A N 1
ATOM 1012 C CA . LYS A 1 140 ? 6.321 -7.324 5.998 1.00 23.16 138 LYS A CA 1
ATOM 1013 C C . LYS A 1 140 ? 6.803 -8.659 6.584 1.00 24.33 138 LYS A C 1
ATOM 1014 O O . LYS A 1 140 ? 7.163 -8.759 7.770 1.00 22.85 138 LYS A O 1
ATOM 1020 N N . GLU A 1 141 ? 6.766 -9.685 5.756 1.00 24.75 139 GLU A N 1
ATOM 1021 C CA . GLU A 1 141 ? 7.228 -11.024 6.164 1.00 27.36 139 GLU A CA 1
ATOM 1022 C C . GLU A 1 141 ? 8.672 -10.936 6.638 1.00 28.74 139 GLU A C 1
ATOM 1023 O O . GLU A 1 141 ? 9.033 -11.502 7.685 1.00 28.83 139 GLU A O 1
ATOM 1029 N N . THR A 1 142 ? 9.523 -10.254 5.885 1.00 30.78 140 THR A N 1
ATOM 1030 C CA . THR A 1 142 ? 10.892 -10.042 6.376 1.00 33.07 140 THR A CA 1
ATOM 1031 C C . THR A 1 142 ? 10.928 -9.252 7.691 1.00 34.74 140 THR A C 1
ATOM 1032 O O . THR A 1 142 ? 11.778 -9.488 8.557 1.00 35.73 140 THR A O 1
ATOM 1036 N N . GLY A 1 143 ? 10.020 -8.295 7.842 1.00 35.38 141 GLY A N 1
ATOM 1037 C CA . GLY A 1 143 ? 9.881 -7.522 9.069 1.00 35.39 141 GLY A CA 1
ATOM 1038 C C . GLY A 1 143 ? 11.116 -6.628 9.296 1.00 37.11 141 GLY A C 1
ATOM 1039 O O . GLY A 1 143 ? 11.846 -6.292 8.351 1.00 37.33 141 GLY A O 1
ATOM 1040 N N . GLY A 1 144 ? 11.328 -6.259 10.554 1.00 36.30 142 GLY A N 1
ATOM 1041 C CA . GLY A 1 144 ? 12.471 -5.494 10.937 1.00 37.19 142 GLY A CA 1
ATOM 1042 C C . GLY A 1 144 ? 12.276 -4.020 10.689 1.00 36.88 142 GLY A C 1
ATOM 1043 O O . GLY A 1 144 ? 11.177 -3.562 10.402 1.00 36.59 142 GLY A O 1
ATOM 1044 N N . ASP A 1 145 ? 13.383 -3.292 10.811 1.00 36.47 143 ASP A N 1
ATOM 1045 C CA . ASP A 1 145 ? 13.443 -1.864 10.684 1.00 34.80 143 ASP A CA 1
ATOM 1046 C C . ASP A 1 145 ? 12.858 -1.432 9.369 1.00 32.98 143 ASP A C 1
ATOM 1047 O O . ASP A 1 145 ? 12.284 -0.382 9.303 1.00 30.09 143 ASP A O 1
ATOM 1052 N N . LYS A 1 146 ? 13.053 -2.236 8.335 1.00 30.77 144 LYS A N 1
ATOM 1053 C CA . LYS A 1 146 ? 12.646 -1.878 7.011 1.00 30.65 144 LYS A CA 1
ATOM 1054 C C . LYS A 1 146 ? 11.116 -1.837 6.878 1.00 28.62 144 LYS A C 1
ATOM 1055 O O . LYS A 1 146 ? 10.614 -0.984 6.205 1.00 27.53 144 LYS A O 1
ATOM 1061 N N . TRP A 1 147 ? 10.428 -2.819 7.458 1.00 27.99 145 TRP A N 1
ATOM 1062 C CA . TRP A 1 147 ? 8.963 -2.803 7.451 1.00 26.00 145 TRP A CA 1
ATOM 1063 C C . TRP A 1 147 ? 8.445 -1.662 8.253 1.00 26.88 145 TRP A C 1
ATOM 1064 O O . TRP A 1 147 ? 7.524 -0.975 7.816 1.00 26.22 145 TRP A O 1
ATOM 1075 N N . THR A 1 148 ? 9.058 -1.449 9.415 1.00 28.69 146 THR A N 1
ATOM 1076 C CA . THR A 1 148 ? 8.765 -0.334 10.301 1.00 29.97 146 THR A CA 1
ATOM 1077 C C . THR A 1 148 ? 8.929 0.971 9.566 1.00 30.56 146 THR A C 1
ATOM 1078 O O . THR A 1 148 ? 8.009 1.811 9.608 1.00 30.36 146 THR A O 1
ATOM 1082 N N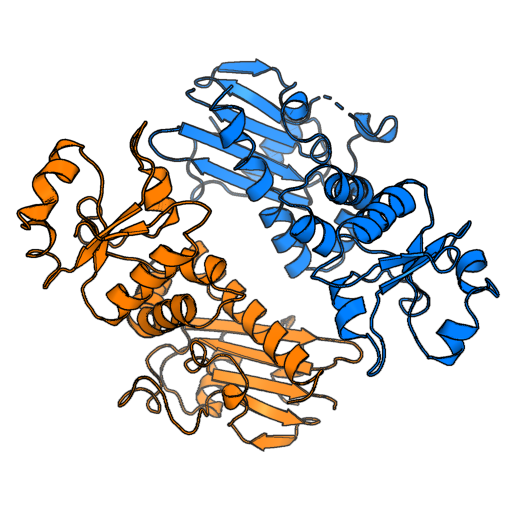 . LYS A 1 149 ? 10.074 1.142 8.879 1.00 29.59 147 LYS A N 1
ATOM 1083 C CA . LYS A 1 149 ? 10.348 2.334 8.066 1.00 30.22 147 LYS A CA 1
ATOM 1084 C C . LYS A 1 149 ? 9.269 2.472 7.023 1.00 27.06 147 LYS A C 1
ATOM 1085 O O . LYS A 1 149 ? 8.776 3.550 6.777 1.00 26.56 147 LYS A O 1
ATOM 1091 N N . PHE A 1 150 ? 8.951 1.377 6.359 1.00 25.27 148 PHE A N 1
ATOM 1092 C CA . PHE A 1 150 ? 7.952 1.462 5.278 1.00 24.53 148 PHE A CA 1
ATOM 1093 C C . PHE A 1 150 ? 6.618 2.051 5.824 1.00 24.24 148 PHE A C 1
ATOM 1094 O O . PHE A 1 150 ? 6.056 2.961 5.248 1.00 23.92 148 PHE A O 1
ATOM 1102 N N . LEU A 1 151 ? 6.136 1.523 6.949 1.00 22.46 149 LEU A N 1
ATOM 1103 C CA . LEU A 1 151 ? 4.807 1.951 7.434 1.00 22.25 149 LEU A CA 1
ATOM 1104 C C . LEU A 1 151 ? 4.919 3.349 7.997 1.00 24.03 149 LEU A C 1
ATOM 1105 O O . LEU A 1 151 ? 4.024 4.204 7.776 1.00 23.88 149 LEU A O 1
ATOM 1110 N N . ASN A 1 152 ? 6.005 3.603 8.732 1.00 26.02 150 ASN A N 1
ATOM 1111 C CA . ASN A 1 152 ? 6.308 5.007 9.105 1.00 27.74 150 ASN A CA 1
ATOM 1112 C C . ASN A 1 152 ? 6.182 6.020 7.960 1.00 27.32 150 ASN A C 1
ATOM 1113 O O . ASN A 1 152 ? 5.631 7.124 8.131 1.00 29.02 150 ASN A O 1
ATOM 1118 N N . THR A 1 153 ? 6.673 5.670 6.776 1.00 25.71 151 THR A N 1
ATOM 1119 C CA . THR A 1 153 ? 6.781 6.635 5.675 1.00 26.49 151 THR A CA 1
ATOM 1120 C C . THR A 1 153 ? 5.520 6.663 4.788 1.00 25.81 151 THR A C 1
ATOM 1121 O O . THR A 1 153 ? 5.041 7.750 4.388 1.00 24.76 151 THR A O 1
ATOM 1125 N N . PHE A 1 154 ? 5.029 5.449 4.470 1.00 21.76 152 PHE A N 1
ATOM 1126 C CA . PHE A 1 154 ? 3.955 5.270 3.483 1.00 21.86 152 PHE A CA 1
ATOM 1127 C C . PHE A 1 154 ? 2.619 4.721 4.037 1.00 19.08 152 PHE A C 1
ATOM 1128 O O . PHE A 1 154 ? 1.669 4.543 3.284 1.00 19.92 152 PHE A O 1
ATOM 1136 N N . GLY A 1 155 ? 2.560 4.411 5.317 1.00 19.99 153 GLY A N 1
ATOM 1137 C CA . GLY A 1 155 ? 1.373 3.755 5.938 1.00 19.42 153 GLY A CA 1
ATOM 1138 C C . GLY A 1 155 ? 0.096 4.566 5.756 1.00 19.84 153 GLY A C 1
ATOM 1139 O O . GLY A 1 155 ? -1.007 3.977 5.670 1.00 17.99 153 GLY A O 1
ATOM 1140 N N . LYS A 1 156 ? 0.229 5.906 5.694 1.00 17.57 154 LYS A N 1
ATOM 1141 C CA . LYS A 1 156 ? -0.966 6.764 5.403 1.00 21.02 154 LYS A CA 1
ATOM 1142 C C . LYS A 1 156 ? -1.624 6.482 4.090 1.00 19.76 154 LYS A C 1
ATOM 1143 O O . LYS A 1 156 ? -2.896 6.545 3.978 1.00 18.31 154 LYS A O 1
ATOM 1149 N N . TYR A 1 157 ? -0.818 6.111 3.087 1.00 18.38 155 TYR A N 1
ATOM 1150 C CA . TYR A 1 157 ? -1.374 5.781 1.776 1.00 19.98 155 TYR A CA 1
ATOM 1151 C C . TYR A 1 157 ? -2.106 4.456 1.811 1.00 19.70 155 TYR A C 1
ATOM 1152 O O . TYR A 1 157 ? -3.163 4.312 1.212 1.00 20.16 155 TYR A O 1
ATOM 1161 N N . LEU A 1 158 ? -1.523 3.479 2.487 1.00 19.29 156 LEU A N 1
ATOM 1162 C CA . LEU A 1 158 ? -2.269 2.219 2.672 1.00 20.06 156 LEU A CA 1
ATOM 1163 C C . LEU A 1 158 ? -3.640 2.436 3.327 1.00 19.36 156 LEU A C 1
ATOM 1164 O O . LEU A 1 158 ? -4.599 1.832 2.935 1.00 20.02 156 LEU A O 1
ATOM 1169 N N . LYS A 1 159 ? -3.668 3.202 4.396 1.00 20.44 157 LYS A N 1
ATOM 1170 C CA . LYS A 1 159 ? -4.919 3.480 5.120 1.00 20.63 157 LYS A CA 1
ATOM 1171 C C . LYS A 1 159 ? -5.986 4.033 4.167 1.00 21.31 157 LYS A C 1
ATOM 1172 O O . LYS A 1 159 ? -7.182 3.735 4.306 1.00 19.32 157 LYS A O 1
ATOM 1178 N N . ILE A 1 160 ? -5.532 4.841 3.204 1.00 19.93 158 ILE A N 1
ATOM 1179 C CA . ILE A 1 160 ? -6.406 5.376 2.156 1.00 20.04 158 ILE A CA 1
ATOM 1180 C C . ILE A 1 160 ? -6.831 4.301 1.184 1.00 20.46 158 ILE A C 1
ATOM 1181 O O . ILE A 1 160 ? -8.023 4.226 0.850 1.00 20.61 158 ILE A O 1
ATOM 1186 N N . GLY A 1 161 ? -5.869 3.449 0.768 1.00 19.20 159 GLY A N 1
ATOM 1187 C CA . GLY A 1 161 ? -6.166 2.278 -0.009 1.00 20.55 159 GLY A CA 1
ATOM 1188 C C . GLY A 1 161 ? -7.276 1.411 0.564 1.00 20.10 159 GLY A C 1
ATOM 1189 O O . GLY A 1 161 ? -8.051 0.857 -0.173 1.00 20.47 159 GLY A O 1
ATOM 1190 N N . VAL A 1 162 ? -7.300 1.234 1.882 1.00 19.95 160 VAL A N 1
ATOM 1191 C CA . VAL A 1 162 ? -8.312 0.394 2.533 1.00 19.51 160 VAL A CA 1
ATOM 1192 C C . VAL A 1 162 ? -9.715 0.862 2.148 1.00 21.28 160 VAL A C 1
ATOM 1193 O O . VAL A 1 162 ? -10.563 0.032 1.859 1.00 21.36 160 VAL A O 1
ATOM 1197 N N . VAL A 1 163 ? -9.973 2.164 2.215 1.00 21.40 161 VAL A N 1
ATOM 1198 C CA . VAL A 1 163 ? -11.267 2.746 1.819 1.00 21.75 161 VAL A CA 1
ATOM 1199 C C . VAL A 1 163 ? -11.437 2.741 0.317 1.00 23.40 161 VAL A C 1
ATOM 1200 O O . VAL A 1 163 ? -12.482 2.380 -0.203 1.00 22.10 161 VAL A O 1
ATOM 1204 N N . GLU A 1 164 ? -10.392 3.107 -0.402 1.00 22.46 162 GLU A N 1
ATOM 1205 C CA . GLU A 1 164 ? -10.596 3.471 -1.801 1.00 23.74 162 GLU A CA 1
ATOM 1206 C C . GLU A 1 164 ? -10.507 2.277 -2.773 1.00 25.30 162 GLU A C 1
ATOM 1207 O O . GLU A 1 164 ? -11.065 2.285 -3.875 1.00 27.05 162 GLU A O 1
ATOM 1213 N N . ASP A 1 165 ? -9.791 1.252 -2.384 1.00 25.02 163 ASP A N 1
ATOM 1214 C CA . ASP A 1 165 ? -9.623 0.140 -3.297 1.00 28.21 163 ASP A CA 1
ATOM 1215 C C . ASP A 1 165 ? -10.486 -1.024 -2.779 1.00 28.57 163 ASP A C 1
ATOM 1216 O O . ASP A 1 165 ? -10.070 -1.809 -1.919 1.00 26.12 163 ASP A O 1
ATOM 1221 N N . LYS A 1 166 ? -11.726 -1.106 -3.263 1.00 30.33 164 LYS A N 1
ATOM 1222 C CA . LYS A 1 166 ? -12.662 -2.011 -2.609 1.00 31.05 164 LYS A CA 1
ATOM 1223 C C . LYS A 1 166 ? -12.277 -3.461 -2.742 1.00 31.47 164 LYS A C 1
ATOM 1224 O O . LYS A 1 166 ? -12.442 -4.252 -1.834 1.00 33.28 164 LYS A O 1
ATOM 1230 N N . GLU A 1 167 ? -11.750 -3.819 -3.884 1.00 31.53 165 GLU A N 1
ATOM 1231 C CA . GLU A 1 167 ? -11.373 -5.178 -4.109 1.00 33.28 165 GLU A CA 1
ATOM 1232 C C . GLU A 1 167 ? -10.177 -5.687 -3.327 1.00 30.76 165 GLU A C 1
ATOM 1233 O O . GLU A 1 167 ? -10.039 -6.874 -3.085 1.00 33.02 165 GLU A O 1
ATOM 1239 N N . ASN A 1 168 ? -9.260 -4.805 -2.986 1.00 28.89 166 ASN A N 1
ATOM 1240 C CA . ASN A 1 168 ? -8.082 -5.244 -2.273 1.00 26.32 166 ASN A CA 1
ATOM 1241 C C . ASN A 1 168 ? -8.194 -4.812 -0.786 1.00 25.63 166 ASN A C 1
ATOM 1242 O O . ASN A 1 168 ? -7.242 -4.930 -0.032 1.00 24.79 166 ASN A O 1
ATOM 1247 N N . GLN A 1 169 ? -9.358 -4.298 -0.412 1.00 25.28 167 GLN A N 1
ATOM 1248 C CA . GLN A 1 169 ? -9.592 -3.759 0.967 1.00 25.93 167 GLN A CA 1
ATOM 1249 C C . GLN A 1 169 ? -9.049 -4.671 2.061 1.00 23.89 167 GLN A C 1
ATOM 1250 O O . GLN A 1 169 ? -8.324 -4.243 2.937 1.00 23.77 167 GLN A O 1
ATOM 1256 N N . GLU A 1 170 ? -9.401 -5.949 2.035 1.00 23.94 168 GLU A N 1
ATOM 1257 C CA . GLU A 1 170 ? -8.948 -6.830 3.110 1.00 22.91 168 GLU A CA 1
ATOM 1258 C C . GLU A 1 170 ? -7.431 -7.053 3.165 1.00 22.38 168 GLU A C 1
ATOM 1259 O O . GLU A 1 170 ? -6.846 -7.012 4.243 1.00 22.61 168 GLU A O 1
ATOM 1265 N N . GLU A 1 171 ? -6.794 -7.268 2.018 1.00 21.27 169 GLU A N 1
ATOM 1266 C CA . GLU A 1 171 ? -5.310 -7.434 2.006 1.00 21.96 169 GLU A CA 1
ATOM 1267 C C . GLU A 1 171 ? -4.506 -6.164 2.420 1.00 19.39 169 GLU A C 1
ATOM 1268 O O . GLU A 1 171 ? -3.575 -6.227 3.193 1.00 19.77 169 GLU A O 1
ATOM 1274 N N . ILE A 1 172 ? -4.979 -4.999 1.981 1.00 18.63 170 ILE A N 1
ATOM 1275 C CA . ILE A 1 172 ? -4.336 -3.758 2.330 1.00 17.70 170 ILE A CA 1
ATOM 1276 C C . ILE A 1 172 ? -4.552 -3.551 3.822 1.00 16.82 170 ILE A C 1
ATOM 1277 O O . ILE A 1 172 ? -3.639 -3.125 4.515 1.00 17.26 170 ILE A O 1
ATOM 1282 N N . ALA A 1 173 ? -5.773 -3.829 4.327 1.00 17.45 171 ALA A N 1
ATOM 1283 C CA . ALA A 1 173 ? -6.047 -3.590 5.760 1.00 17.65 171 ALA A CA 1
ATOM 1284 C C . ALA A 1 173 ? -5.245 -4.497 6.650 1.00 18.66 171 ALA A C 1
ATOM 1285 O O . ALA A 1 173 ? -4.967 -4.177 7.794 1.00 20.13 171 ALA A O 1
ATOM 1287 N N . SER A 1 174 ? -4.911 -5.689 6.144 1.00 21.21 172 SER A N 1
ATOM 1288 C CA . SER A 1 174 ? -4.020 -6.569 6.887 1.00 20.82 172 SER A CA 1
ATOM 1289 C C . SER A 1 174 ? -2.565 -6.000 7.042 1.00 22.23 172 SER A C 1
ATOM 1290 O O . SER A 1 174 ? -1.741 -6.589 7.781 1.00 23.34 172 SER A O 1
ATOM 1293 N N . LEU A 1 175 ? -2.235 -4.885 6.380 1.00 20.50 173 LEU A N 1
ATOM 1294 C CA . LEU A 1 175 ? -0.869 -4.309 6.457 1.00 20.16 173 LEU A CA 1
ATOM 1295 C C . LEU A 1 175 ? -0.789 -3.125 7.398 1.00 20.68 173 LEU A C 1
ATOM 1296 O O . LEU A 1 175 ? 0.287 -2.801 7.892 1.00 20.52 173 LEU A O 1
ATOM 1301 N N . VAL A 1 176 ? -1.921 -2.445 7.589 1.00 19.97 174 VAL A N 1
ATOM 1302 C CA . VAL A 1 176 ? -1.898 -1.189 8.327 1.00 19.61 174 VAL A CA 1
ATOM 1303 C C . VAL A 1 176 ? -1.824 -1.469 9.857 1.00 21.36 174 VAL A C 1
ATOM 1304 O O . VAL A 1 176 ? -2.201 -2.565 10.379 1.00 22.67 174 VAL A O 1
ATOM 1308 N N . GLU A 1 177 ? -1.305 -0.491 10.584 1.00 21.17 175 GLU A N 1
ATOM 1309 C CA . GLU A 1 177 ? -1.111 -0.702 12.030 1.00 21.47 175 GLU A CA 1
ATOM 1310 C C . GLU A 1 177 ? -1.532 0.543 12.792 1.00 22.16 175 GLU A C 1
ATOM 1311 O O . GLU A 1 177 ? -1.600 1.659 12.218 1.00 20.93 175 GLU A O 1
ATOM 1317 N N . PHE A 1 178 ? -1.899 0.354 14.043 1.00 22.21 176 PHE A N 1
ATOM 1318 C CA . PHE A 1 178 ? -2.309 1.451 14.916 1.00 23.54 176 PHE A CA 1
ATOM 1319 C C . PHE A 1 178 ? -1.699 1.170 16.294 1.00 24.68 176 PHE A C 1
ATOM 1320 O O . PHE A 1 178 ? -1.485 0.013 16.651 1.00 22.89 176 PHE A O 1
ATOM 1328 N N . TYR A 1 179 ? -1.481 2.245 17.060 1.00 25.14 177 TYR A N 1
ATOM 1329 C CA . TYR A 1 179 ? -1.319 2.159 18.533 1.00 25.38 177 TYR A CA 1
ATOM 1330 C C . TYR A 1 179 ? -2.618 1.623 19.170 1.00 25.86 177 TYR A C 1
ATOM 1331 O O . TYR A 1 179 ? -3.702 1.801 18.626 1.00 23.99 177 TYR A O 1
ATOM 1340 N N . SER A 1 180 ? -2.494 0.939 20.313 1.00 25.09 178 SER A N 1
ATOM 1341 C CA . SER A 1 180 ? -3.654 0.534 21.079 1.00 25.95 178 SER A CA 1
ATOM 1342 C C . SER A 1 180 ? -3.309 0.592 22.607 1.00 26.68 178 SER A C 1
ATOM 1343 O O . SER A 1 180 ? -2.127 0.753 22.975 1.00 26.44 178 SER A O 1
ATOM 1346 N N . ILE A 1 181 ? -4.302 0.419 23.471 1.00 26.78 179 ILE A N 1
ATOM 1347 C CA . ILE A 1 181 ? -4.032 0.311 24.928 1.00 28.41 179 ILE A CA 1
ATOM 1348 C C . ILE A 1 181 ? -2.857 -0.641 25.203 1.00 29.74 179 ILE A C 1
ATOM 1349 O O . ILE A 1 181 ? -1.856 -0.246 25.841 1.00 32.01 179 ILE A O 1
ATOM 1354 N N . ASN A 1 182 ? -2.894 -1.840 24.625 1.00 29.44 180 ASN A N 1
ATOM 1355 C CA . ASN A 1 182 ? -1.861 -2.855 24.909 1.00 30.69 180 ASN A CA 1
ATOM 1356 C C . ASN A 1 182 ? -0.552 -2.864 24.127 1.00 30.32 180 ASN A C 1
ATOM 1357 O O . ASN A 1 182 ? 0.425 -3.453 24.558 1.00 29.07 180 ASN A O 1
ATOM 1362 N N . SER A 1 183 ? -0.530 -2.220 22.970 1.00 29.47 181 SER A N 1
ATOM 1363 C CA . SER A 1 183 ? 0.656 -2.267 22.112 1.00 29.37 181 SER A CA 1
ATOM 1364 C C . SER A 1 183 ? 1.774 -1.362 22.659 1.00 28.47 181 SER A C 1
ATOM 1365 O O . SER A 1 183 ? 2.897 -1.524 22.282 1.00 26.92 181 SER A O 1
ATOM 1368 N N . GLY A 1 184 ? 1.441 -0.422 23.535 1.00 27.68 182 GLY A N 1
ATOM 1369 C CA . GLY A 1 184 ? 2.444 0.370 24.230 1.00 29.21 182 GLY A CA 1
ATOM 1370 C C . GLY A 1 184 ? 3.173 1.288 23.278 1.00 31.48 182 GLY A C 1
ATOM 1371 O O . GLY A 1 184 ? 2.512 2.065 22.537 1.00 31.40 182 GLY A O 1
ATOM 1372 N N . ASP A 1 185 ? 4.516 1.144 23.244 1.00 31.53 183 ASP A N 1
ATOM 1373 C CA . ASP A 1 185 ? 5.400 2.007 22.458 1.00 33.40 183 ASP A CA 1
ATOM 1374 C C . ASP A 1 185 ? 5.397 1.715 20.951 1.00 33.25 183 ASP A C 1
ATOM 1375 O O . ASP A 1 185 ? 5.911 2.521 20.184 1.00 32.61 183 ASP A O 1
ATOM 1380 N N . LYS A 1 186 ? 4.892 0.547 20.561 1.00 32.34 184 LYS A N 1
ATOM 1381 C CA . LYS A 1 186 ? 4.839 0.153 19.155 1.00 33.22 184 LYS A CA 1
ATOM 1382 C C . LYS A 1 186 ? 3.384 -0.063 18.747 1.00 30.54 184 LYS A C 1
ATOM 1383 O O . LYS A 1 186 ? 2.496 -0.129 19.605 1.00 29.38 184 LYS A O 1
ATOM 1389 N N . LYS A 1 187 ? 3.163 -0.129 17.430 1.00 28.57 185 LYS A N 1
ATOM 1390 C CA . LYS A 1 187 ? 1.823 -0.279 16.871 1.00 29.00 185 LYS A CA 1
ATOM 1391 C C . LYS A 1 187 ? 1.515 -1.759 16.775 1.00 27.64 185 LYS A C 1
ATOM 1392 O O . LYS A 1 187 ? 2.439 -2.560 16.867 1.00 26.47 185 LYS A O 1
ATOM 1398 N N . THR A 1 188 ? 0.233 -2.121 16.672 1.00 26.51 186 THR A N 1
ATOM 1399 C CA . THR A 1 188 ? -0.181 -3.477 16.339 1.00 25.16 186 THR A CA 1
ATOM 1400 C C . THR A 1 188 ? -0.844 -3.517 14.947 1.00 24.26 186 THR A C 1
ATOM 1401 O O . THR A 1 188 ? -1.528 -2.539 14.545 1.00 23.02 186 THR A O 1
ATOM 1405 N N . ASP A 1 189 ? -0.687 -4.627 14.214 1.00 22.25 187 ASP A N 1
ATOM 1406 C CA . ASP A 1 189 ? -1.561 -4.881 13.058 1.00 20.41 187 ASP A CA 1
ATOM 1407 C C . ASP A 1 189 ? -2.919 -5.495 13.527 1.00 19.95 187 ASP A C 1
ATOM 1408 O O . ASP A 1 189 ? -3.093 -5.857 14.697 1.00 20.20 187 ASP A O 1
ATOM 1413 N N . LEU A 1 190 ? -3.892 -5.566 12.624 1.00 20.30 188 LEU A N 1
ATOM 1414 C CA . LEU A 1 190 ? -5.210 -6.032 12.948 1.00 18.74 188 LEU A CA 1
ATOM 1415 C C . LEU A 1 190 ? -5.238 -7.536 13.225 1.00 19.58 188 LEU A C 1
ATOM 1416 O O . LEU A 1 190 ? -5.996 -8.002 14.049 1.00 17.77 188 LEU A O 1
ATOM 1421 N N . ASP A 1 191 ? -4.469 -8.295 12.492 1.00 22.14 189 ASP A N 1
ATOM 1422 C CA . ASP A 1 191 ? -4.447 -9.733 12.732 1.00 21.84 189 ASP A CA 1
ATOM 1423 C C . ASP A 1 191 ? -3.881 -10.043 14.124 1.00 21.46 189 ASP A C 1
ATOM 1424 O O . ASP A 1 191 ? -4.308 -10.982 14.772 1.00 23.45 189 ASP A O 1
ATOM 1429 N N . SER A 1 192 ? -2.875 -9.322 14.556 1.00 22.65 190 SER A N 1
ATOM 1430 C CA . SER A 1 192 ? -2.383 -9.574 15.932 1.00 22.75 190 SER A CA 1
ATOM 1431 C C . SER A 1 192 ? -3.412 -9.204 16.970 1.00 23.28 190 SER A C 1
ATOM 1432 O O . SER A 1 192 ? -3.559 -9.891 17.999 1.00 24.74 190 SER A O 1
ATOM 1435 N N . TYR A 1 193 ? -4.131 -8.106 16.726 1.00 24.02 191 TYR A N 1
ATOM 1436 C CA . TYR A 1 193 ? -5.225 -7.723 17.601 1.00 22.56 191 TYR A CA 1
ATOM 1437 C C . TYR A 1 193 ? -6.229 -8.892 17.697 1.00 24.56 191 TYR A C 1
ATOM 1438 O O . TYR A 1 193 ? -6.651 -9.302 18.817 1.00 24.63 191 TYR A O 1
ATOM 1447 N N . ILE A 1 194 ? -6.607 -9.472 16.550 1.00 24.48 192 ILE A N 1
ATOM 1448 C CA . ILE A 1 194 ? -7.580 -10.599 16.528 1.00 24.17 192 ILE A CA 1
ATOM 1449 C C . ILE A 1 194 ? -7.063 -11.766 17.391 1.00 25.79 192 ILE A C 1
ATOM 1450 O O . ILE A 1 194 ? -7.823 -12.338 18.215 1.00 25.15 192 ILE A O 1
ATOM 1455 N N . GLU A 1 195 ? -5.798 -12.121 17.204 1.00 26.77 193 GLU A N 1
ATOM 1456 C CA . GLU A 1 195 ? -5.218 -13.294 17.901 1.00 29.43 193 GLU A CA 1
ATOM 1457 C C . GLU A 1 195 ? -5.216 -12.989 19.394 1.00 30.62 193 GLU A C 1
ATOM 1458 O O . GLU A 1 195 ? -5.312 -13.891 20.199 1.00 32.17 193 GLU A O 1
ATOM 1464 N N . ASN A 1 196 ? -5.108 -11.707 19.757 1.00 32.12 194 ASN A N 1
ATOM 1465 C CA . ASN A 1 196 ? -5.062 -11.310 21.166 1.00 31.47 194 ASN A CA 1
ATOM 1466 C C . ASN A 1 196 ? -6.429 -11.138 21.827 1.00 31.81 194 ASN A C 1
ATOM 1467 O O . ASN A 1 196 ? -6.490 -10.875 23.047 1.00 31.71 194 ASN A O 1
ATOM 1472 N N . MET A 1 197 ? -7.506 -11.327 21.054 1.00 32.72 195 MET A N 1
ATOM 1473 C CA . MET A 1 197 ? -8.900 -11.080 21.493 1.00 34.39 195 MET A CA 1
ATOM 1474 C C . MET A 1 197 ? -9.272 -12.095 22.559 1.00 38.28 195 MET A C 1
ATOM 1475 O O . MET A 1 197 ? -9.001 -13.292 22.414 1.00 39.43 195 MET A O 1
ATOM 1480 N N . LYS A 1 198 ? -9.849 -11.588 23.638 1.00 40.95 196 LYS A N 1
ATOM 1481 C CA . LYS A 1 198 ? -10.157 -12.379 24.827 1.00 43.22 196 LYS A CA 1
ATOM 1482 C C . LYS A 1 198 ? -11.280 -13.367 24.526 1.00 44.00 196 LYS A C 1
ATOM 1483 O O . LYS A 1 198 ? -12.000 -13.225 23.538 1.00 43.77 196 LYS A O 1
ATOM 1489 N N . GLU A 1 199 ? -11.421 -14.392 25.368 1.00 46.26 197 GLU A N 1
ATOM 1490 C CA . GLU A 1 199 ? -12.337 -15.491 25.061 1.00 47.41 197 GLU A CA 1
ATOM 1491 C C . GLU A 1 199 ? -13.763 -15.024 24.690 1.00 46.99 197 GLU A C 1
ATOM 1492 O O . GLU A 1 199 ? -14.316 -15.455 23.689 1.00 47.67 197 GLU A O 1
ATOM 1498 N N . ASP A 1 200 ? -14.312 -14.089 25.447 1.00 46.21 198 ASP A N 1
ATOM 1499 C CA . ASP A 1 200 ? -15.675 -13.563 25.237 1.00 46.12 198 ASP A CA 1
ATOM 1500 C C . ASP A 1 200 ? -15.836 -12.487 24.136 1.00 45.26 198 ASP A C 1
ATOM 1501 O O . ASP A 1 200 ? -16.944 -12.209 23.678 1.00 45.80 198 ASP A O 1
ATOM 1506 N N . GLN A 1 201 ? -14.728 -11.921 23.670 1.00 20.00 199 GLN A N 1
ATOM 1507 C CA . GLN A 1 201 ? -14.754 -10.720 22.837 1.00 20.00 199 GLN A CA 1
ATOM 1508 C C . GLN A 1 201 ? -15.263 -10.962 21.414 1.00 20.00 199 GLN A C 1
ATOM 1509 O O . GLN A 1 201 ? -14.780 -11.852 20.734 1.00 42.32 199 GLN A O 1
ATOM 1515 N N . LYS A 1 202 ? -16.241 -10.176 20.968 1.00 20.00 200 LYS A N 1
ATOM 1516 C CA . LYS A 1 202 ? -16.803 -10.345 19.641 1.00 20.00 200 LYS A CA 1
ATOM 1517 C C . LYS A 1 202 ? -16.179 -9.414 18.601 1.00 20.00 200 LYS A C 1
ATOM 1518 O O . LYS A 1 202 ? -15.884 -9.828 17.491 1.00 40.59 200 LYS A O 1
ATOM 1524 N N . CYS A 1 203 ? -15.997 -8.159 18.981 1.00 37.33 201 CYS A N 1
ATOM 1525 C CA . CYS A 1 203 ? -15.667 -7.049 18.059 1.00 35.18 201 CYS A CA 1
ATOM 1526 C C . CYS A 1 203 ? -14.254 -6.525 18.203 1.00 31.45 201 CYS A C 1
ATOM 1527 O O . CYS A 1 203 ? -13.628 -6.680 19.259 1.00 30.76 201 CYS A O 1
ATOM 1530 N N . ILE A 1 204 ? -13.781 -5.806 17.171 1.00 27.99 202 ILE A N 1
ATOM 1531 C CA . ILE A 1 204 ? -12.571 -4.966 17.322 1.00 25.25 202 ILE A CA 1
ATOM 1532 C C . ILE A 1 204 ? -13.006 -3.552 17.761 1.00 25.11 202 ILE A C 1
ATOM 1533 O O . ILE A 1 204 ? -13.907 -3.024 17.190 1.00 25.83 202 ILE A O 1
ATOM 1538 N N . TYR A 1 205 ? -12.353 -2.949 18.753 1.00 25.00 203 TYR A N 1
ATOM 1539 C CA . TYR A 1 205 ? -12.778 -1.645 19.289 1.00 24.65 203 TYR A CA 1
ATOM 1540 C C . TYR A 1 205 ? -11.706 -0.608 18.984 1.00 23.98 203 TYR A C 1
ATOM 1541 O O . TYR A 1 205 ? -10.526 -0.951 18.950 1.00 24.14 203 TYR A O 1
ATOM 1550 N N . TYR A 1 206 ? -12.092 0.670 18.820 1.00 22.53 204 TYR A N 1
ATOM 1551 C CA . TYR A 1 206 ? -11.122 1.707 18.648 1.00 22.20 204 TYR A CA 1
ATOM 1552 C C . TYR A 1 206 ? -11.723 2.980 19.249 1.00 23.25 204 TYR A C 1
ATOM 1553 O O . TYR A 1 206 ? -12.906 3.047 19.470 1.00 23.00 204 TYR A O 1
ATOM 1562 N N . ILE A 1 207 ? -10.889 3.960 19.484 1.00 24.52 205 ILE A N 1
ATOM 1563 C CA . ILE A 1 207 ? -11.348 5.269 20.041 1.00 25.94 205 ILE A CA 1
ATOM 1564 C C . ILE A 1 207 ? -10.458 6.355 19.517 1.00 27.44 205 ILE A C 1
ATOM 1565 O O . ILE A 1 207 ? -9.267 6.124 19.300 1.00 26.13 205 ILE A O 1
ATOM 1570 N N . SER A 1 208 ? -11.049 7.537 19.300 1.00 30.04 206 SER A N 1
ATOM 1571 C CA . SER A 1 208 ? -10.335 8.701 18.848 1.00 33.24 206 SER A CA 1
ATOM 1572 C C . SER A 1 208 ? -9.674 9.391 20.021 1.00 34.23 206 SER A C 1
ATOM 1573 O O . SER A 1 208 ? -10.291 9.496 21.081 1.00 33.55 206 SER A O 1
ATOM 1576 N N . GLY A 1 209 ? -8.445 9.862 19.789 1.00 34.42 207 GLY A N 1
ATOM 1577 C CA . GLY A 1 209 ? -7.698 10.693 20.729 1.00 35.91 207 GLY A CA 1
ATOM 1578 C C . GLY A 1 209 ? -6.839 11.758 20.065 1.00 36.52 207 GLY A C 1
ATOM 1579 O O . GLY A 1 209 ? -6.555 11.680 18.856 1.00 33.18 207 GLY A O 1
ATOM 1580 N N . GLU A 1 210 ? -6.432 12.765 20.860 1.00 38.79 208 GLU A N 1
ATOM 1581 C CA . GLU A 1 210 ? -5.617 13.893 20.353 1.00 41.78 208 GLU A CA 1
ATOM 1582 C C . GLU A 1 210 ? -4.233 13.383 20.132 1.00 42.44 208 GLU A C 1
ATOM 1583 O O . GLU A 1 210 ? -3.550 13.809 19.197 1.00 41.91 208 GLU A O 1
ATOM 1589 N N . ASN A 1 211 ? -3.804 12.505 21.036 1.00 44.49 209 ASN A N 1
ATOM 1590 C CA . ASN A 1 211 ? -2.713 11.565 20.750 1.00 46.89 209 ASN A CA 1
ATOM 1591 C C . ASN A 1 211 ? -2.653 10.365 21.711 1.00 47.34 209 ASN A C 1
ATOM 1592 O O . ASN A 1 211 ? -3.616 10.125 22.432 1.00 47.35 209 ASN A O 1
ATOM 1597 N N . LYS A 1 212 ? -1.581 9.580 21.681 1.00 48.37 210 LYS A N 1
ATOM 1598 C CA . LYS A 1 212 ? -1.552 8.360 22.496 1.00 50.46 210 LYS A CA 1
ATOM 1599 C C . LYS A 1 212 ? -2.064 8.653 23.918 1.00 51.53 210 LYS A C 1
ATOM 1600 O O . LYS A 1 212 ? -3.162 8.195 24.319 1.00 51.41 210 LYS A O 1
ATOM 1606 N N . LYS A 1 213 ? -1.284 9.450 24.656 1.00 52.52 211 LYS A N 1
ATOM 1607 C CA . LYS A 1 213 ? -1.537 9.716 26.079 1.00 53.84 211 LYS A CA 1
ATOM 1608 C C . LYS A 1 213 ? -2.989 10.091 26.347 1.00 53.86 211 LYS A C 1
ATOM 1609 O O . LYS A 1 213 ? -3.687 9.377 27.062 1.00 54.09 211 LYS A O 1
ATOM 1615 N N . THR A 1 214 ? -3.466 11.189 25.767 1.00 54.66 212 THR A N 1
ATOM 1616 C CA . THR A 1 214 ? -4.859 11.588 26.019 1.00 55.33 212 THR A CA 1
ATOM 1617 C C . THR A 1 214 ? -5.856 10.442 25.757 1.00 55.67 212 THR A C 1
ATOM 1618 O O . THR A 1 214 ? -6.801 10.247 26.528 1.00 55.83 212 THR A O 1
ATOM 1622 N N . ALA A 1 215 ? -5.603 9.681 24.686 1.00 55.98 213 ALA A N 1
ATOM 1623 C CA . ALA A 1 215 ? -6.482 8.608 24.200 1.00 55.77 213 ALA A CA 1
ATOM 1624 C C . ALA A 1 215 ? -6.651 7.434 25.168 1.00 55.95 213 ALA A C 1
ATOM 1625 O O . ALA A 1 215 ? -7.771 6.997 25.417 1.00 55.77 213 ALA A O 1
ATOM 1627 N N . GLN A 1 216 ? -5.547 6.913 25.690 1.00 56.60 214 GLN A N 1
ATOM 1628 C CA . GLN A 1 216 ? -5.594 5.830 26.698 1.00 57.96 214 GLN A CA 1
ATOM 1629 C C . GLN A 1 216 ? -6.205 6.259 28.048 1.00 58.27 214 GLN A C 1
ATOM 1630 O O . GLN A 1 216 ? -6.621 5.402 28.828 1.00 58.54 214 GLN A O 1
ATOM 1636 N N . ASN A 1 217 ? -6.238 7.572 28.311 1.00 58.46 215 ASN A N 1
ATOM 1637 C CA . ASN A 1 217 ? -6.721 8.116 29.587 1.00 58.65 215 ASN A CA 1
ATOM 1638 C C . ASN A 1 217 ? -8.168 8.560 29.532 1.00 58.59 215 ASN A C 1
ATOM 1639 O O . ASN A 1 217 ? -8.665 9.225 30.451 1.00 58.98 215 ASN A O 1
ATOM 1644 N N . SER A 1 218 ? -8.838 8.178 28.450 1.00 57.97 216 SER A N 1
ATOM 1645 C CA . SER A 1 218 ? -10.230 8.485 28.254 1.00 56.74 216 SER A CA 1
ATOM 1646 C C . SER A 1 218 ? -11.093 7.645 29.190 1.00 56.82 216 SER A C 1
ATOM 1647 O O . SER A 1 218 ? -10.984 6.412 29.218 1.00 56.63 216 SER A O 1
ATOM 1650 N N . PRO A 1 219 ? -11.943 8.299 29.996 1.00 56.24 217 PRO A N 1
ATOM 1651 C CA . PRO A 1 219 ? -12.770 7.425 30.843 1.00 55.13 217 PRO A CA 1
ATOM 1652 C C . PRO A 1 219 ? -13.904 6.682 30.084 1.00 54.22 217 PRO A C 1
ATOM 1653 O O . PRO A 1 219 ? -14.683 5.980 30.727 1.00 53.92 217 PRO A O 1
ATOM 1657 N N . SER A 1 220 ? -13.943 6.798 28.744 1.00 52.58 218 SER A N 1
ATOM 1658 C CA . SER A 1 220 ? -14.892 6.058 27.871 1.00 51.56 218 SER A CA 1
ATOM 1659 C C . SER A 1 220 ? -14.907 4.507 28.012 1.00 50.09 218 SER A C 1
ATOM 1660 O O . SER A 1 220 ? -15.800 3.829 27.485 1.00 49.75 218 SER A O 1
ATOM 1663 N N . LEU A 1 221 ? -13.910 3.903 28.646 1.00 49.09 219 LEU A N 1
ATOM 1664 C CA . LEU A 1 221 ? -12.831 3.149 28.020 1.00 47.51 219 LEU A CA 1
ATOM 1665 C C . LEU A 1 221 ? -12.802 2.182 29.222 1.00 46.81 219 LEU A C 1
ATOM 1666 O O . LEU A 1 221 ? -12.208 1.086 29.211 1.00 46.13 219 LEU A O 1
ATOM 1671 N N . GLU A 1 222 ? -13.512 2.608 30.276 1.00 46.40 220 GLU A N 1
ATOM 1672 C CA . GLU A 1 222 ? -13.537 1.862 31.538 1.00 45.13 220 GLU A CA 1
ATOM 1673 C C . GLU A 1 222 ? -14.281 0.564 31.487 1.00 43.08 220 GLU A C 1
ATOM 1674 O O . GLU A 1 222 ? -13.854 -0.359 32.125 1.00 41.82 220 GLU A O 1
ATOM 1680 N N . LYS A 1 223 ? -15.358 0.455 30.699 1.00 42.11 221 LYS A N 1
ATOM 1681 C CA . LYS A 1 223 ? -16.053 -0.834 30.628 1.00 40.86 221 LYS A CA 1
ATOM 1682 C C . LYS A 1 223 ? -15.177 -1.871 29.907 1.00 40.17 221 LYS A C 1
ATOM 1683 O O . LYS A 1 223 ? -15.156 -3.070 30.266 1.00 39.51 221 LYS A O 1
ATOM 1689 N N . LEU A 1 224 ? -14.444 -1.387 28.903 1.00 39.02 222 LEU A N 1
ATOM 1690 C CA . LEU A 1 224 ? -13.623 -2.266 28.075 1.00 37.61 222 LEU A CA 1
ATOM 1691 C C . LEU A 1 224 ? -12.354 -2.650 28.822 1.00 36.51 222 LEU A C 1
ATOM 1692 O O . LEU A 1 224 ? -11.897 -3.778 28.726 1.00 36.32 222 LEU A O 1
ATOM 1697 N N . LYS A 1 225 ? -11.785 -1.706 29.550 1.00 36.65 223 LYS A N 1
ATOM 1698 C CA . LYS A 1 225 ? -10.674 -1.987 30.448 1.00 38.07 223 LYS A CA 1
ATOM 1699 C C . LYS A 1 225 ? -11.068 -3.001 31.543 1.00 38.52 223 LYS A C 1
ATOM 1700 O O . LYS A 1 225 ? -10.264 -3.841 31.933 1.00 37.61 223 LYS A O 1
ATOM 1706 N N . ALA A 1 226 ? -12.334 -2.951 31.981 1.00 39.09 224 ALA A N 1
ATOM 1707 C CA . ALA A 1 226 ? -12.855 -3.912 32.984 1.00 39.06 224 ALA A CA 1
ATOM 1708 C C . ALA A 1 226 ? -12.955 -5.332 32.426 1.00 39.29 224 ALA A C 1
ATOM 1709 O O . ALA A 1 226 ? -12.835 -6.327 33.172 1.00 38.72 224 ALA A O 1
ATOM 1711 N N . LEU A 1 227 ? -13.183 -5.416 31.110 1.00 39.15 225 LEU A N 1
ATOM 1712 C CA . LEU A 1 227 ? -13.245 -6.673 30.360 1.00 38.63 225 LEU A CA 1
ATOM 1713 C C . LEU A 1 227 ? -11.876 -7.144 29.869 1.00 37.66 225 LEU A C 1
ATOM 1714 O O . LEU A 1 227 ? -11.751 -8.261 29.372 1.00 38.21 225 LEU A O 1
ATOM 1719 N N . ASN A 1 228 ? -10.868 -6.299 30.044 1.00 37.45 226 ASN A N 1
ATOM 1720 C CA . ASN A 1 228 ? -9.512 -6.551 29.558 1.00 37.34 226 ASN A CA 1
ATOM 1721 C C . ASN A 1 228 ? -9.467 -6.648 28.042 1.00 35.49 226 ASN A C 1
ATOM 1722 O O . ASN A 1 228 ? -8.700 -7.437 27.470 1.00 36.94 226 ASN A O 1
ATOM 1727 N N . TYR A 1 229 ? -10.327 -5.883 27.385 1.00 32.78 227 TYR A N 1
ATOM 1728 C CA . TYR A 1 229 ? -10.262 -5.791 25.937 1.00 30.95 227 TYR A CA 1
ATOM 1729 C C . TYR A 1 229 ? -9.260 -4.699 25.509 1.00 29.49 227 TYR A C 1
ATOM 1730 O O . TYR A 1 229 ? -9.186 -3.585 26.096 1.00 29.14 227 TYR A O 1
ATOM 1739 N N . ASP A 1 230 ? -8.489 -5.011 24.460 1.00 27.56 228 ASP A N 1
ATOM 1740 C CA . ASP A 1 230 ? -7.713 -3.990 23.787 1.00 25.96 228 ASP A CA 1
ATOM 1741 C C . ASP A 1 230 ? -8.642 -3.075 22.954 1.00 25.31 228 ASP A C 1
ATOM 1742 O O . ASP A 1 230 ? -9.781 -3.438 22.588 1.00 26.79 228 ASP A O 1
ATOM 1747 N N . VAL A 1 231 ? -8.138 -1.872 22.734 1.00 24.95 229 VAL A N 1
ATOM 1748 C CA . VAL A 1 231 ? -8.764 -0.798 21.932 1.00 23.30 229 VAL A CA 1
ATOM 1749 C C . VAL A 1 231 ? -7.683 -0.153 21.120 1.00 21.18 229 VAL A C 1
ATOM 1750 O O . VAL A 1 231 ? -6.678 0.256 21.672 1.00 20.95 229 VAL A O 1
ATOM 1754 N N . LEU A 1 232 ? -7.857 -0.100 19.796 1.00 21.08 230 LEU A N 1
ATOM 1755 C CA . LEU A 1 232 ? -6.952 0.595 18.898 1.00 20.08 230 LEU A CA 1
ATOM 1756 C C . LEU A 1 232 ? -7.161 2.130 19.055 1.00 21.38 230 LEU A C 1
ATOM 1757 O O . LEU A 1 232 ? -8.246 2.544 19.433 1.00 19.21 230 LEU A O 1
ATOM 1762 N N . PHE A 1 233 ? -6.149 2.939 18.730 1.00 21.85 231 PHE A N 1
ATOM 1763 C CA . PHE A 1 233 ? -6.316 4.413 18.732 1.00 23.63 231 PHE A CA 1
ATOM 1764 C C . PHE A 1 233 ? -6.422 5.022 17.329 1.00 23.97 231 PHE A C 1
ATOM 1765 O O . PHE A 1 233 ? -5.598 4.756 16.459 1.00 25.53 231 PHE A O 1
ATOM 1773 N N . SER A 1 234 ? -7.402 5.890 17.144 1.00 24.13 232 SER A N 1
ATOM 1774 C CA . SER A 1 234 ? -7.456 6.729 15.941 1.00 24.59 232 SER A CA 1
ATOM 1775 C C . SER A 1 234 ? -6.899 8.128 16.331 1.00 24.85 232 SER A C 1
ATOM 1776 O O . SER A 1 234 ? -7.522 8.858 17.116 1.00 26.41 232 SER A O 1
ATOM 1779 N N . LEU A 1 235 ? -5.757 8.489 15.766 1.00 25.66 233 LEU A N 1
ATOM 1780 C CA . LEU A 1 235 ? -4.976 9.652 16.252 1.00 26.02 233 LEU A CA 1
ATOM 1781 C C . LEU A 1 235 ? -4.929 10.801 15.214 1.00 27.38 233 LEU A C 1
ATOM 1782 O O . LEU A 1 235 ? -4.330 11.818 15.458 1.00 28.14 233 LEU A O 1
ATOM 1787 N N . GLU A 1 236 ? -5.528 10.585 14.040 1.00 27.85 234 GLU A N 1
ATOM 1788 C CA . GLU A 1 236 ? -5.522 11.544 12.910 1.00 27.16 234 GLU A CA 1
ATOM 1789 C C . GLU A 1 236 ? -6.680 11.224 11.972 1.00 25.11 234 GLU A C 1
ATOM 1790 O O . GLU A 1 236 ? -7.187 10.092 11.993 1.00 23.11 234 GLU A O 1
ATOM 1796 N N . PRO A 1 237 ? -7.154 12.238 11.211 1.00 24.03 235 PRO A N 1
ATOM 1797 C CA . PRO A 1 237 ? -8.324 12.015 10.362 1.00 23.12 235 PRO A CA 1
ATOM 1798 C C . PRO A 1 237 ? -8.181 10.789 9.443 1.00 22.50 235 PRO A C 1
ATOM 1799 O O . PRO A 1 237 ? -9.175 10.167 9.072 1.00 22.49 235 PRO A O 1
ATOM 1803 N N . ILE A 1 238 ? -6.970 10.495 9.007 1.00 21.68 236 ILE A N 1
ATOM 1804 C CA . ILE A 1 238 ? -6.777 9.356 8.094 1.00 21.86 236 ILE A CA 1
ATOM 1805 C C . ILE A 1 238 ? -7.032 8.014 8.804 1.00 20.28 236 ILE A C 1
ATOM 1806 O O . ILE A 1 238 ? -7.614 7.048 8.191 1.00 20.89 236 ILE A O 1
ATOM 1811 N N . ASP A 1 239 ? -6.669 7.960 10.086 1.00 20.96 237 ASP A N 1
ATOM 1812 C CA . ASP A 1 239 ? -7.021 6.821 10.933 1.00 21.88 237 ASP A CA 1
ATOM 1813 C C . ASP A 1 239 ? -8.491 6.665 10.999 1.00 21.69 237 ASP A C 1
ATOM 1814 O O . ASP A 1 239 ? -8.964 5.564 10.789 1.00 20.72 237 ASP A O 1
ATOM 1819 N N . GLU A 1 240 ? -9.216 7.743 11.358 1.00 23.41 238 GLU A N 1
ATOM 1820 C CA . GLU A 1 240 ? -10.683 7.764 11.370 1.00 24.19 238 GLU A CA 1
ATOM 1821 C C . GLU A 1 240 ? -11.317 7.304 10.017 1.00 22.54 238 GLU A C 1
ATOM 1822 O O . GLU A 1 240 ? -12.290 6.521 9.984 1.00 21.26 238 GLU A O 1
ATOM 1828 N N . PHE A 1 241 ? -10.796 7.844 8.930 1.00 21.89 239 PHE A N 1
ATOM 1829 C CA . PHE A 1 241 ? -11.232 7.517 7.559 1.00 21.17 239 PHE A CA 1
ATOM 1830 C C . PHE A 1 241 ? -11.143 5.986 7.319 1.00 21.24 239 PHE A C 1
ATOM 1831 O O . PHE A 1 241 ? -12.126 5.386 6.842 1.00 22.11 239 PHE A O 1
ATOM 1839 N N . CYS A 1 242 ? -10.016 5.404 7.690 1.00 20.00 240 CYS A N 1
ATOM 1840 C CA . CYS A 1 242 ? -9.738 4.007 7.463 1.00 20.00 240 CYS A CA 1
ATOM 1841 C C . CYS A 1 242 ? -10.619 3.137 8.327 1.00 20.00 240 CYS A C 1
ATOM 1842 O O . CYS A 1 242 ? -11.341 2.297 7.831 1.00 20.95 240 CYS A O 1
ATOM 1845 N N . LEU A 1 243 ? -10.537 3.361 9.630 1.00 21.41 241 LEU A N 1
ATOM 1846 C CA . LEU A 1 243 ? -11.322 2.582 10.623 1.00 21.80 241 LEU A CA 1
ATOM 1847 C C . LEU A 1 243 ? -12.825 2.623 10.453 1.00 23.91 241 LEU A C 1
ATOM 1848 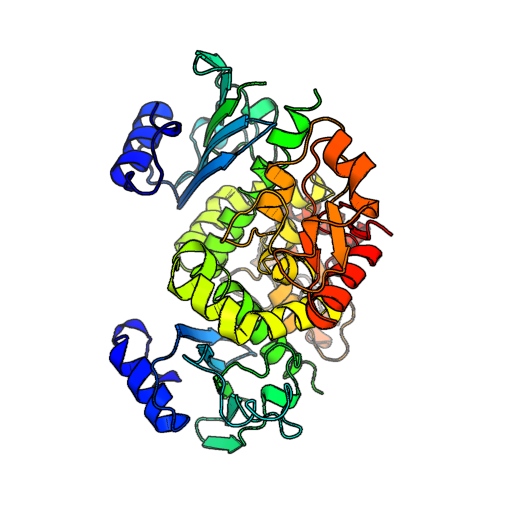O O . LEU A 1 243 ? -13.488 1.596 10.481 1.00 23.23 241 LEU A O 1
ATOM 1853 N N . SER A 1 244 ? -13.354 3.821 10.240 1.00 24.36 242 SER A N 1
ATOM 1854 C CA . SER A 1 244 ? -14.776 3.960 9.961 1.00 24.94 242 SER A CA 1
ATOM 1855 C C . SER A 1 244 ? -15.189 3.161 8.699 1.00 24.96 242 SER A C 1
ATOM 1856 O O . SER A 1 244 ? -16.290 2.557 8.622 1.00 24.86 242 SER A O 1
ATOM 1859 N N . SER A 1 245 ? -14.299 3.052 7.728 1.00 24.78 243 SER A N 1
ATOM 1860 C CA . SER A 1 245 ? -14.575 2.185 6.584 1.00 26.11 243 SER A CA 1
ATOM 1861 C C . SER A 1 245 ? -14.691 0.709 6.996 1.00 24.59 243 SER A C 1
ATOM 1862 O O . SER A 1 245 ? -15.454 -0.072 6.403 1.00 24.17 243 SER A O 1
ATOM 1865 N N . LEU A 1 246 ? -13.937 0.337 8.020 1.00 23.20 244 LEU A N 1
ATOM 1866 C CA . LEU A 1 246 ? -13.982 -1.051 8.489 1.00 24.23 244 LEU A CA 1
ATOM 1867 C C . LEU A 1 246 ? -15.243 -1.302 9.302 1.00 23.21 244 LEU A C 1
ATOM 1868 O O . LEU A 1 246 ? -15.676 -2.447 9.474 1.00 23.85 244 LEU A O 1
ATOM 1873 N N . THR A 1 247 ? -15.819 -0.259 9.866 1.00 24.46 245 THR A N 1
ATOM 1874 C CA . THR A 1 247 ? -17.070 -0.403 10.618 1.00 26.17 245 THR A CA 1
ATOM 1875 C C . THR A 1 247 ? -18.161 -0.809 9.677 1.00 27.63 245 THR A C 1
ATOM 1876 O O . THR A 1 247 ? -18.996 -1.691 10.001 1.00 26.96 245 THR A O 1
ATOM 1880 N N . VAL A 1 248 ? -18.125 -0.203 8.490 1.00 28.03 246 VAL A N 1
ATOM 1881 C CA . VAL A 1 248 ? -19.074 -0.534 7.418 1.00 30.30 246 VAL A CA 1
ATOM 1882 C C . VAL A 1 248 ? -18.867 -1.939 6.846 1.00 29.92 246 VAL A C 1
ATOM 1883 O O . VAL A 1 248 ? -19.784 -2.728 6.752 1.00 30.20 246 VAL A O 1
ATOM 1887 N N . ASN A 1 249 ? -17.641 -2.244 6.463 1.00 29.75 247 ASN A N 1
ATOM 1888 C CA . ASN A 1 249 ? -17.371 -3.403 5.660 1.00 29.49 247 ASN A CA 1
ATOM 1889 C C . ASN A 1 249 ? -16.871 -4.587 6.401 1.00 29.28 247 ASN A C 1
ATOM 1890 O O . ASN A 1 249 ? -16.795 -5.660 5.810 1.00 29.24 247 ASN A O 1
ATOM 1895 N N . LYS A 1 250 ? -16.584 -4.382 7.685 1.00 27.06 248 LYS A N 1
ATOM 1896 C CA . LYS A 1 250 ? -15.983 -5.377 8.571 1.00 27.47 248 LYS A CA 1
ATOM 1897 C C . LYS A 1 250 ? -14.525 -5.618 8.205 1.00 25.70 248 LYS A C 1
ATOM 1898 O O . LYS A 1 250 ? -14.057 -5.163 7.166 1.00 25.68 248 LYS A O 1
ATOM 1904 N N . TYR A 1 251 ? -13.817 -6.332 9.077 1.00 25.51 249 TYR A N 1
ATOM 1905 C CA . TYR A 1 251 ? -12.504 -6.783 8.755 1.00 23.79 249 TYR A CA 1
ATOM 1906 C C . TYR A 1 251 ? -12.443 -8.238 9.104 1.00 24.23 249 TYR A C 1
ATOM 1907 O O . TYR A 1 251 ? -12.564 -8.618 10.289 1.00 23.28 249 TYR A O 1
ATOM 1916 N N . LYS A 1 252 ? -12.212 -9.032 8.066 1.00 24.52 250 LYS A N 1
ATOM 1917 C CA . LYS A 1 252 ? -12.204 -10.494 8.158 1.00 27.12 250 LYS A CA 1
ATOM 1918 C C . LYS A 1 252 ? -13.386 -11.023 8.972 1.00 27.64 250 LYS A C 1
ATOM 1919 O O . LYS A 1 252 ? -13.201 -11.931 9.757 1.00 27.49 250 LYS A O 1
ATOM 1925 N N . GLY A 1 253 ? -14.561 -10.420 8.744 1.00 29.01 251 GLY A N 1
ATOM 1926 C CA . GLY A 1 253 ? -15.841 -10.772 9.418 1.00 30.06 251 GLY A CA 1
ATOM 1927 C C . GLY A 1 253 ? -16.054 -10.133 10.777 1.00 30.19 251 GLY A C 1
ATOM 1928 O O . GLY A 1 253 ? -17.127 -10.322 11.406 1.00 32.71 251 GLY A O 1
ATOM 1929 N N . TYR A 1 254 ? -15.064 -9.390 11.267 1.00 28.68 252 TYR A N 1
ATOM 1930 C CA . TYR A 1 254 ? -15.165 -8.829 12.611 1.00 28.38 252 TYR A CA 1
ATOM 1931 C C . TYR A 1 254 ? -15.710 -7.449 12.449 1.00 28.70 252 TYR A C 1
ATOM 1932 O O . TYR A 1 254 ? -15.299 -6.720 11.547 1.00 28.83 252 TYR A O 1
ATOM 1941 N N . GLU A 1 255 ? -16.692 -7.129 13.292 1.00 27.71 253 GLU A N 1
ATOM 1942 C CA . GLU A 1 255 ? -17.142 -5.751 13.499 1.00 28.25 253 GLU A CA 1
ATOM 1943 C C . GLU A 1 255 ? -16.055 -4.862 14.100 1.00 25.86 253 GLU A C 1
ATOM 1944 O O . GLU A 1 255 ? -15.208 -5.317 14.877 1.00 24.27 253 GLU A O 1
ATOM 1950 N N . VAL A 1 256 ? -16.106 -3.576 13.755 1.00 25.61 254 VAL A N 1
ATOM 1951 C CA . VAL A 1 256 ? -15.120 -2.616 14.208 1.00 24.89 254 VAL A CA 1
ATOM 1952 C C . VAL A 1 256 ? -15.939 -1.480 14.742 1.00 25.57 254 VAL A C 1
ATOM 1953 O O . VAL A 1 256 ? -16.650 -0.868 14.011 1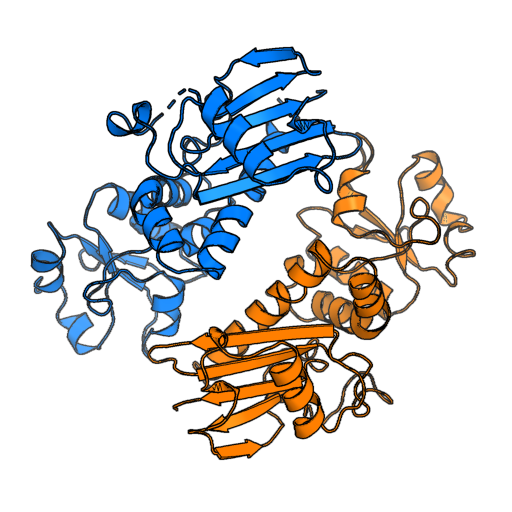.00 26.14 254 VAL A O 1
ATOM 1957 N N . LEU A 1 257 ? -15.882 -1.267 16.051 1.00 26.13 255 LEU A N 1
ATOM 1958 C CA . LEU A 1 257 ? -16.715 -0.287 16.739 1.00 27.97 255 LEU A CA 1
ATOM 1959 C C . LEU A 1 257 ? -15.927 0.881 17.332 1.00 27.61 255 LEU A C 1
ATOM 1960 O O . LEU A 1 257 ? -14.951 0.700 18.050 1.00 25.65 255 LEU A O 1
ATOM 1965 N N . ASP A 1 258 ? -16.406 2.086 17.067 1.00 29.66 256 ASP A N 1
ATOM 1966 C CA . ASP A 1 258 ? -15.934 3.267 17.757 1.00 30.90 256 ASP A CA 1
ATOM 1967 C C . ASP A 1 258 ? -16.529 3.254 19.162 1.00 32.57 256 ASP A C 1
ATOM 1968 O O . ASP A 1 258 ? -17.760 3.320 19.325 1.00 32.63 256 ASP A O 1
ATOM 1973 N N . VAL A 1 259 ? -15.661 3.209 20.167 1.00 33.78 257 VAL A N 1
ATOM 1974 C CA . VAL A 1 259 ? -16.055 3.237 21.580 1.00 35.87 257 VAL A CA 1
ATOM 1975 C C . VAL A 1 259 ? -16.962 4.487 21.897 1.00 38.37 257 VAL A C 1
ATOM 1976 O O . VAL A 1 259 ? -17.877 4.418 22.720 1.00 36.93 257 VAL A O 1
ATOM 1980 N N . ASN A 1 260 ? -16.732 5.595 21.219 1.00 40.58 258 ASN A N 1
ATOM 1981 C CA . ASN A 1 260 ? -17.644 6.728 21.429 1.00 44.52 258 ASN A CA 1
ATOM 1982 C C . ASN A 1 260 ? -18.876 6.818 20.513 1.00 47.28 258 ASN A C 1
ATOM 1983 O O . ASN A 1 260 ? -19.435 7.900 20.357 1.00 48.78 258 ASN A O 1
ATOM 1988 N N . LYS A 1 261 ? -19.288 5.693 19.915 1.00 50.38 259 LYS A N 1
ATOM 1989 C CA . LYS A 1 261 ? -20.472 5.593 19.043 1.00 54.22 259 LYS A CA 1
ATOM 1990 C C . LYS A 1 261 ? -21.433 4.460 19.494 1.00 55.49 259 LYS A C 1
ATOM 1991 O O . LYS A 1 261 ? -21.718 4.341 20.692 1.00 56.46 259 LYS A O 1
ATOM 1997 N N . ALA A 1 262 ? -21.939 3.652 18.548 1.00 56.86 260 ALA A N 1
ATOM 1998 C CA . ALA A 1 262 ? -22.842 2.499 18.846 1.00 57.52 260 ALA A CA 1
ATOM 1999 C C . ALA A 1 262 ? -22.706 1.326 17.857 1.00 58.77 260 ALA A C 1
ATOM 2000 O O . ALA A 1 262 ? -22.300 1.516 16.704 1.00 59.09 260 ALA A O 1
ATOM 2002 N N . LEU B 1 4 ? 21.799 -25.578 24.257 1.00 46.65 2 LEU B N 1
ATOM 2003 C CA . LEU B 1 4 ? 20.319 -25.671 24.213 1.00 46.17 2 LEU B CA 1
ATOM 2004 C C . LEU B 1 4 ? 19.858 -26.167 22.834 1.00 44.78 2 LEU B C 1
ATOM 2005 O O . LEU B 1 4 ? 20.707 -26.452 21.971 1.00 45.17 2 LEU B O 1
ATOM 2010 N N . PRO B 1 5 ? 18.533 -26.388 22.655 1.00 43.67 3 PRO B N 1
ATOM 2011 C CA . PRO B 1 5 ? 18.132 -26.984 21.390 1.00 42.19 3 PRO B CA 1
ATOM 2012 C C . PRO B 1 5 ? 18.237 -25.984 20.233 1.00 40.71 3 PRO B C 1
ATOM 2013 O O . PRO B 1 5 ? 18.059 -24.775 20.451 1.00 39.91 3 PRO B O 1
ATOM 2017 N N . ILE B 1 6 ? 18.472 -26.500 19.030 1.00 38.85 4 ILE B N 1
ATOM 2018 C CA . ILE B 1 6 ? 18.679 -25.680 17.823 1.00 37.99 4 ILE B CA 1
ATOM 2019 C C . ILE B 1 6 ? 17.614 -24.572 17.664 1.00 37.68 4 ILE B C 1
ATOM 2020 O O . ILE B 1 6 ? 17.973 -23.439 17.380 1.00 37.22 4 ILE B O 1
ATOM 2025 N N . TRP B 1 7 ? 16.338 -24.901 17.900 1.00 37.30 5 TRP B N 1
ATOM 2026 C CA . TRP B 1 7 ? 15.209 -23.972 17.689 1.00 39.45 5 TRP B CA 1
ATOM 2027 C C . TRP B 1 7 ? 15.136 -22.773 18.606 1.00 40.48 5 TRP B C 1
ATOM 2028 O O . TRP B 1 7 ? 14.265 -21.903 18.410 1.00 40.74 5 TRP B O 1
ATOM 2039 N N . LYS B 1 8 ? 16.049 -22.751 19.584 1.00 41.80 6 LYS B N 1
ATOM 2040 C CA . LYS B 1 8 ? 16.185 -21.694 20.577 1.00 43.04 6 LYS B CA 1
ATOM 2041 C C . LYS B 1 8 ? 17.437 -20.849 20.348 1.00 43.79 6 LYS B C 1
ATOM 2042 O O . LYS B 1 8 ? 17.518 -19.711 20.822 1.00 44.06 6 LYS B O 1
ATOM 2048 N N . GLN B 1 9 ? 18.413 -21.433 19.648 1.00 44.00 7 GLN B N 1
ATOM 2049 C CA . GLN B 1 9 ? 19.538 -20.708 19.104 1.00 44.58 7 GLN B CA 1
ATOM 2050 C C . GLN B 1 9 ? 19.066 -19.697 18.025 1.00 44.51 7 GLN B C 1
ATOM 2051 O O . GLN B 1 9 ? 18.047 -19.900 17.354 1.00 44.52 7 GLN B O 1
ATOM 2057 N N . ASP B 1 10 ? 19.796 -18.605 17.860 1.00 45.05 8 ASP B N 1
ATOM 2058 C CA . ASP B 1 10 ? 19.437 -17.626 16.815 1.00 44.96 8 ASP B CA 1
ATOM 2059 C C . ASP B 1 10 ? 19.866 -18.179 15.462 1.00 43.56 8 ASP B C 1
ATOM 2060 O O . ASP B 1 10 ? 20.986 -18.621 15.304 1.00 43.40 8 ASP B O 1
ATOM 2065 N N . GLU B 1 11 ? 18.984 -18.131 14.479 1.00 43.25 9 GLU B N 1
ATOM 2066 C CA . GLU B 1 11 ? 19.316 -18.656 13.166 1.00 42.99 9 GLU B CA 1
ATOM 2067 C C . GLU B 1 11 ? 20.636 -18.111 12.595 1.00 41.28 9 GLU B C 1
ATOM 2068 O O . GLU B 1 11 ? 21.261 -18.776 11.783 1.00 39.99 9 GLU B O 1
ATOM 2074 N N . LYS B 1 12 ? 21.077 -16.935 13.076 1.00 40.01 10 LYS B N 1
ATOM 2075 C CA . LYS B 1 12 ? 22.183 -16.204 12.453 1.00 38.16 10 LYS B CA 1
ATOM 2076 C C . LYS B 1 12 ? 23.534 -16.861 12.573 1.00 37.72 10 LYS B C 1
ATOM 2077 O O . LYS B 1 12 ? 24.379 -16.638 11.734 1.00 36.93 10 LYS B O 1
ATOM 2083 N N . SER B 1 13 ? 23.751 -17.647 13.613 1.00 37.66 11 SER B N 1
ATOM 2084 C CA . SER B 1 13 ? 25.017 -18.325 13.771 1.00 38.71 11 SER B CA 1
ATOM 2085 C C . SER B 1 13 ? 25.025 -19.698 13.073 1.00 37.89 11 SER B C 1
ATOM 2086 O O . SER B 1 13 ? 26.090 -20.185 12.667 1.00 38.76 11 SER B O 1
ATOM 2089 N N . LEU B 1 14 ? 23.834 -20.284 12.918 1.00 35.34 12 LEU B N 1
ATOM 2090 C CA . LEU B 1 14 ? 23.615 -21.624 12.318 1.00 32.19 12 LEU B CA 1
ATOM 2091 C C . LEU B 1 14 ? 23.910 -21.729 10.815 1.00 31.26 12 LEU B C 1
ATOM 2092 O O . LEU B 1 14 ? 23.588 -20.843 10.048 1.00 29.06 12 LEU B O 1
ATOM 2097 N N . THR B 1 15 ? 24.475 -22.856 10.370 1.00 30.29 13 THR B N 1
ATOM 2098 C CA . THR B 1 15 ? 24.681 -23.059 8.950 1.00 30.11 13 THR B CA 1
ATOM 2099 C C . THR B 1 15 ? 23.575 -23.971 8.403 1.00 29.60 13 THR B C 1
ATOM 2100 O O . THR B 1 15 ? 22.889 -24.649 9.172 1.00 27.18 13 THR B O 1
ATOM 2104 N N . GLU B 1 16 ? 23.414 -24.008 7.092 1.00 29.75 14 GLU B N 1
ATOM 2105 C CA . GLU B 1 16 ? 22.553 -25.001 6.481 1.00 29.74 14 GLU B CA 1
ATOM 2106 C C . GLU B 1 16 ? 22.799 -26.396 7.008 1.00 28.94 14 GLU B C 1
ATOM 2107 O O . GLU B 1 16 ? 21.855 -27.130 7.286 1.00 28.12 14 GLU B O 1
ATOM 2113 N N . ASN B 1 17 ? 24.063 -26.749 7.185 1.00 28.58 15 ASN B N 1
ATOM 2114 C CA . ASN B 1 17 ? 24.423 -28.076 7.653 1.00 30.81 15 ASN B CA 1
ATOM 2115 C C . ASN B 1 17 ? 23.930 -28.352 9.058 1.00 29.46 15 ASN B C 1
ATOM 2116 O O . ASN B 1 17 ? 23.594 -29.490 9.340 1.00 30.57 15 ASN B O 1
ATOM 2121 N N . ASP B 1 18 ? 23.890 -27.333 9.925 1.00 27.53 16 ASP B N 1
ATOM 2122 C CA . ASP B 1 18 ? 23.365 -27.446 11.265 1.00 26.24 16 ASP B CA 1
ATOM 2123 C C . ASP B 1 18 ? 21.859 -27.843 11.216 1.00 24.42 16 ASP B C 1
ATOM 2124 O O . ASP B 1 18 ? 21.405 -28.662 11.978 1.00 23.94 16 ASP B O 1
ATOM 2129 N N . TYR B 1 19 ? 21.121 -27.217 10.302 1.00 23.42 17 TYR B N 1
ATOM 2130 C CA . TYR B 1 19 ? 19.678 -27.524 10.133 1.00 22.33 17 TYR B CA 1
ATOM 2131 C C . TYR B 1 19 ? 19.455 -28.925 9.515 1.00 22.65 17 TYR B C 1
ATOM 2132 O O . TYR B 1 19 ? 18.576 -29.700 9.953 1.00 22.22 17 TYR B O 1
ATOM 2141 N N . TYR B 1 20 ? 20.213 -29.216 8.473 1.00 24.03 18 TYR B N 1
ATOM 2142 C CA . TYR B 1 20 ? 20.136 -30.546 7.820 1.00 27.19 18 TYR B CA 1
ATOM 2143 C C . TYR B 1 20 ? 20.512 -31.669 8.779 1.00 27.02 18 TYR B C 1
ATOM 2144 O O . TYR B 1 20 ? 19.840 -32.688 8.815 1.00 27.05 18 TYR B O 1
ATOM 2153 N N . SER B 1 21 ? 21.574 -31.506 9.583 1.00 28.42 19 SER B N 1
ATOM 2154 C CA . SER B 1 21 ? 21.957 -32.513 10.603 1.00 28.05 19 SER B CA 1
ATOM 2155 C C . SER B 1 21 ? 20.930 -32.695 11.694 1.00 28.31 19 SER B C 1
ATOM 2156 O O . SER B 1 21 ? 20.662 -33.806 12.107 1.00 27.66 19 SER B O 1
ATOM 2159 N N . PHE B 1 22 ? 20.363 -31.601 12.174 1.00 26.59 20 PHE B N 1
ATOM 2160 C CA . PHE B 1 22 ? 19.233 -31.683 13.062 1.00 26.13 20 PHE B CA 1
ATOM 2161 C C . PHE B 1 22 ? 18.040 -32.424 12.485 1.00 26.75 20 PHE B C 1
ATOM 2162 O O . PHE B 1 22 ? 17.456 -33.248 13.188 1.00 26.38 20 PHE B O 1
ATOM 2170 N N . TYR B 1 23 ? 17.700 -32.172 11.214 1.00 25.98 21 TYR B N 1
ATOM 2171 C CA . TYR B 1 23 ? 16.566 -32.831 10.569 1.00 25.86 21 TYR B CA 1
ATOM 2172 C C . TYR B 1 23 ? 16.825 -34.351 10.522 1.00 27.17 21 TYR B C 1
ATOM 2173 O O . TYR B 1 23 ? 15.978 -35.136 10.877 1.00 25.95 21 TYR B O 1
ATOM 2182 N N . LYS B 1 24 ? 17.997 -34.710 10.041 1.00 26.28 22 LYS B N 1
ATOM 2183 C CA . LYS B 1 24 ? 18.388 -36.108 9.910 1.00 29.68 22 LYS B CA 1
ATOM 2184 C C . LYS B 1 24 ? 18.384 -36.844 11.243 1.00 30.18 22 LYS B C 1
ATOM 2185 O O . LYS B 1 24 ? 17.788 -37.942 11.350 1.00 31.43 22 LYS B O 1
ATOM 2191 N N . ASN B 1 25 ? 18.986 -36.241 12.260 1.00 31.17 23 ASN B N 1
ATOM 2192 C CA . ASN B 1 25 ? 19.056 -36.874 13.564 1.00 31.28 23 ASN B CA 1
ATOM 2193 C C . ASN B 1 25 ? 17.704 -37.037 14.221 1.00 31.36 23 ASN B C 1
ATOM 2194 O O . ASN B 1 25 ? 17.404 -38.093 14.787 1.00 31.29 23 ASN B O 1
ATOM 2199 N N . THR B 1 26 ? 16.878 -35.998 14.129 1.00 29.99 24 THR B N 1
ATOM 2200 C CA . THR B 1 26 ? 15.605 -35.986 14.753 1.00 30.23 24 THR B CA 1
ATOM 2201 C C . THR B 1 26 ? 14.535 -36.874 14.110 1.00 30.04 24 THR B C 1
ATOM 2202 O O . THR B 1 26 ? 13.805 -37.568 14.818 1.00 30.78 24 THR B O 1
ATOM 2206 N N . PHE B 1 27 ? 14.433 -36.827 12.791 1.00 30.53 25 PHE B N 1
ATOM 2207 C CA . PHE B 1 27 ? 13.385 -37.534 12.067 1.00 30.45 25 PHE B CA 1
ATOM 2208 C C . PHE B 1 27 ? 13.929 -38.800 11.464 1.00 31.95 25 PHE B C 1
ATOM 2209 O O . PHE B 1 27 ? 13.215 -39.488 10.720 1.00 33.19 25 PHE B O 1
ATOM 2217 N N . LYS B 1 28 ? 15.208 -39.082 11.751 1.00 32.07 26 LYS B N 1
ATOM 2218 C CA . LYS B 1 28 ? 15.816 -40.346 11.343 1.00 33.92 26 LYS B CA 1
ATOM 2219 C C . LYS B 1 28 ? 15.593 -40.536 9.851 1.00 33.53 26 LYS B C 1
ATOM 2220 O O . LYS B 1 28 ? 15.113 -41.574 9.385 1.00 35.45 26 LYS B O 1
ATOM 2226 N N . ALA B 1 29 ? 15.940 -39.490 9.109 1.00 32.74 27 ALA B N 1
ATOM 2227 C CA . ALA B 1 29 ? 15.735 -39.404 7.691 1.00 32.60 27 ALA B CA 1
ATOM 2228 C C . ALA B 1 29 ? 17.116 -39.402 7.088 1.00 33.05 27 ALA B C 1
ATOM 2229 O O . ALA B 1 29 ? 18.088 -39.038 7.729 1.00 33.31 27 ALA B O 1
ATOM 2231 N N . TYR B 1 30 ? 17.221 -39.871 5.865 1.00 33.45 28 TYR B N 1
ATOM 2232 C CA . TYR B 1 30 ? 18.543 -40.011 5.247 1.00 35.03 28 TYR B CA 1
ATOM 2233 C C . TYR B 1 30 ? 18.837 -38.861 4.276 1.00 35.13 28 TYR B C 1
ATOM 2234 O O . TYR B 1 30 ? 19.921 -38.229 4.331 1.00 35.49 28 TYR B O 1
ATOM 2243 N N . ASP B 1 31 ? 17.857 -38.569 3.413 1.00 33.34 29 ASP B N 1
ATOM 2244 C CA . ASP B 1 31 ? 18.019 -37.586 2.371 1.00 32.17 29 ASP B CA 1
ATOM 2245 C C . ASP B 1 31 ? 17.883 -36.181 2.973 1.00 31.38 29 ASP B C 1
ATOM 2246 O O . ASP B 1 31 ? 17.156 -35.994 3.956 1.00 30.62 29 ASP B O 1
ATOM 2251 N N . ASP B 1 32 ? 18.607 -35.242 2.391 1.00 28.65 30 ASP B N 1
ATOM 2252 C CA . ASP B 1 32 ? 18.527 -33.826 2.783 1.00 28.48 30 ASP B CA 1
ATOM 2253 C C . ASP B 1 32 ? 17.132 -33.258 2.513 1.00 25.33 30 ASP B C 1
ATOM 2254 O O . ASP B 1 32 ? 16.514 -33.597 1.522 1.00 24.48 30 ASP B O 1
ATOM 2259 N N . PRO B 1 33 ? 16.677 -32.328 3.361 1.00 25.10 31 PRO B N 1
ATOM 2260 C CA . PRO B 1 33 ? 15.412 -31.708 2.998 1.00 23.38 31 PRO B CA 1
ATOM 2261 C C . PRO B 1 33 ? 15.522 -30.813 1.787 1.00 24.54 31 PRO B C 1
ATOM 2262 O O . PRO B 1 33 ? 16.615 -30.299 1.438 1.00 24.31 31 PRO B O 1
ATOM 2266 N N . LEU B 1 34 ? 14.397 -30.626 1.128 1.00 21.79 32 LEU B N 1
ATOM 2267 C CA . LEU B 1 34 ? 14.327 -29.779 -0.012 1.00 24.83 32 LEU B CA 1
ATOM 2268 C C . LEU B 1 34 ? 14.380 -28.302 0.390 1.00 24.94 32 LEU B C 1
ATOM 2269 O O . LEU B 1 34 ? 14.912 -27.463 -0.372 1.00 24.71 32 LEU B O 1
ATOM 2274 N N . ALA B 1 35 ? 13.791 -28.014 1.554 1.00 23.37 33 ALA B N 1
ATOM 2275 C CA . ALA B 1 35 ? 13.792 -26.662 2.082 1.00 21.48 33 ALA B CA 1
ATOM 2276 C C . ALA B 1 35 ? 13.470 -26.686 3.594 1.00 20.18 33 ALA B C 1
ATOM 2277 O O . ALA B 1 35 ? 13.023 -27.711 4.168 1.00 20.88 33 ALA B O 1
ATOM 2279 N N . TYR B 1 36 ? 13.685 -25.548 4.242 1.00 19.87 34 TYR B N 1
ATOM 2280 C CA . TYR B 1 36 ? 13.305 -25.383 5.636 1.00 19.25 34 TYR B CA 1
ATOM 2281 C C . TYR B 1 36 ? 13.088 -23.916 5.931 1.00 19.72 34 TYR B C 1
ATOM 2282 O O . TYR B 1 36 ? 13.612 -23.072 5.204 1.00 19.96 34 TYR B O 1
ATOM 2291 N N . VAL B 1 37 ? 12.377 -23.648 7.031 1.00 20.68 35 VAL B N 1
ATOM 2292 C CA . VAL B 1 37 ? 12.296 -22.291 7.596 1.00 21.48 35 VAL B CA 1
ATOM 2293 C C . VAL B 1 37 ? 12.265 -22.419 9.128 1.00 21.71 35 VAL B C 1
ATOM 2294 O O . VAL B 1 37 ? 11.599 -23.318 9.660 1.00 20.18 35 VAL B O 1
ATOM 2298 N N . HIS B 1 38 ? 12.994 -21.521 9.783 1.00 20.34 36 HIS B N 1
ATOM 2299 C CA . HIS B 1 38 ? 13.075 -21.475 11.242 1.00 22.36 36 HIS B CA 1
ATOM 2300 C C . HIS B 1 38 ? 12.437 -20.117 11.594 1.00 24.41 36 HIS B C 1
ATOM 2301 O O . HIS B 1 38 ? 12.901 -19.087 11.115 1.00 24.79 36 HIS B O 1
ATOM 2308 N N . PHE B 1 39 ? 11.346 -20.154 12.356 1.00 26.02 37 PHE B N 1
ATOM 2309 C CA . PHE B 1 39 ? 10.756 -18.908 12.803 1.00 27.31 37 PHE B CA 1
ATOM 2310 C C . PHE B 1 39 ? 10.427 -18.927 14.272 1.00 28.82 37 PHE B C 1
ATOM 2311 O O . PHE B 1 39 ? 10.283 -19.978 14.906 1.00 29.40 37 PHE B O 1
ATOM 2319 N N . ASN B 1 40 ? 10.286 -17.729 14.815 1.00 30.79 38 ASN B N 1
ATOM 2320 C CA . ASN B 1 40 ? 10.003 -17.563 16.238 1.00 33.44 38 ASN B CA 1
ATOM 2321 C C . ASN B 1 40 ? 8.914 -16.530 16.326 1.00 33.93 38 ASN B C 1
ATOM 2322 O O . ASN B 1 40 ? 8.962 -15.522 15.599 1.00 32.07 38 ASN B O 1
ATOM 2327 N N . VAL B 1 41 ? 7.905 -16.822 17.133 1.00 35.61 39 VAL B N 1
ATOM 2328 C CA . VAL B 1 41 ? 6.868 -15.849 17.406 1.00 37.88 39 VAL B CA 1
ATOM 2329 C C . VAL B 1 41 ? 6.955 -15.407 18.868 1.00 39.90 39 VAL B C 1
ATOM 2330 O O . VAL B 1 41 ? 7.065 -16.241 19.754 1.00 38.93 39 VAL B O 1
ATOM 2334 N N . GLU B 1 42 ? 6.921 -14.090 19.098 1.00 42.81 40 GLU B N 1
ATOM 2335 C CA . GLU B 1 42 ? 7.127 -13.507 20.443 1.00 46.31 40 GLU B CA 1
ATOM 2336 C C . GLU B 1 42 ? 5.880 -12.715 20.890 1.00 46.99 40 GLU B C 1
ATOM 2337 O O . GLU B 1 42 ? 5.436 -11.840 20.174 1.00 47.53 40 GLU B O 1
ATOM 2343 N N . GLY B 1 43 ? 5.289 -13.066 22.033 1.00 48.52 41 GLY B N 1
ATOM 2344 C CA . GLY B 1 43 ? 4.100 -12.363 22.556 1.00 49.23 41 GLY B CA 1
ATOM 2345 C C . GLY B 1 43 ? 3.315 -13.231 23.511 1.00 50.22 41 GLY B C 1
ATOM 2346 O O . GLY B 1 43 ? 3.888 -13.801 24.446 1.00 50.25 41 GLY B O 1
ATOM 2347 N N . GLN B 1 44 ? 2.010 -13.367 23.275 1.00 50.70 42 GLN B N 1
ATOM 2348 C CA . GLN B 1 44 ? 1.179 -14.163 24.153 1.00 51.38 42 GLN B CA 1
ATOM 2349 C C . GLN B 1 44 ? 1.230 -15.690 24.127 1.00 52.06 42 GLN B C 1
ATOM 2350 O O . GLN B 1 44 ? 1.187 -16.267 25.224 1.00 52.23 42 GLN B O 1
ATOM 2356 N N . ILE B 1 45 ? 1.294 -16.429 23.004 1.00 51.98 43 ILE B N 1
ATOM 2357 C CA . ILE B 1 45 ? 1.764 -16.193 21.601 1.00 52.22 43 ILE B CA 1
ATOM 2358 C C . ILE B 1 45 ? 3.150 -16.818 21.316 1.00 50.93 43 ILE B C 1
ATOM 2359 O O . ILE B 1 45 ? 3.451 -17.171 20.169 1.00 52.41 43 ILE B O 1
ATOM 2364 N N . SER B 1 46 ? 3.935 -17.034 22.362 1.00 48.69 44 SER B N 1
ATOM 2365 C CA . SER B 1 46 ? 5.316 -17.399 22.180 1.00 46.72 44 SER B CA 1
ATOM 2366 C C . SER B 1 46 ? 5.569 -18.861 21.772 1.00 44.74 44 SER B C 1
ATOM 2367 O O . SER B 1 46 ? 5.207 -19.815 22.489 1.00 44.24 44 SER B O 1
ATOM 2370 N N . PHE B 1 47 ? 6.211 -19.023 20.609 1.00 42.34 45 PHE B N 1
ATOM 2371 C CA . PHE B 1 47 ? 6.664 -20.354 20.167 1.00 39.33 45 PHE B CA 1
ATOM 2372 C C . PHE B 1 47 ? 7.798 -20.211 19.134 1.00 38.09 45 PHE B C 1
ATOM 2373 O O . PHE B 1 47 ? 7.979 -19.132 18.527 1.00 37.34 45 PHE B O 1
ATOM 2381 N N . ASN B 1 48 ? 8.568 -21.285 19.003 1.00 35.77 46 ASN B N 1
ATOM 2382 C CA . ASN B 1 48 ? 9.614 -21.433 17.991 1.00 35.33 46 ASN B CA 1
ATOM 2383 C C . ASN B 1 48 ? 9.204 -22.542 17.038 1.00 32.86 46 ASN B C 1
ATOM 2384 O O . ASN B 1 48 ? 8.534 -23.470 17.441 1.00 33.18 46 ASN B O 1
ATOM 2389 N N . SER B 1 49 ? 9.595 -22.467 15.765 1.00 29.95 47 SER B N 1
ATOM 2390 C CA . SER B 1 49 ? 9.275 -23.577 14.892 1.00 25.93 47 SER B CA 1
ATOM 2391 C C . SER B 1 49 ? 10.371 -23.725 13.866 1.00 23.30 47 SER B C 1
ATOM 2392 O O . SER B 1 49 ? 10.993 -22.753 13.484 1.00 21.63 47 SER B O 1
ATOM 2395 N N . ILE B 1 50 ? 10.669 -24.964 13.517 1.00 21.21 48 ILE B N 1
ATOM 2396 C CA . ILE B 1 50 ? 11.506 -25.190 12.320 1.00 22.41 48 ILE B CA 1
ATOM 2397 C C . ILE B 1 50 ? 10.687 -26.182 11.524 1.00 21.02 48 ILE B C 1
ATOM 2398 O O . ILE B 1 50 ? 10.285 -27.209 12.087 1.00 21.23 48 ILE B O 1
ATOM 2403 N N . LEU B 1 51 ? 10.442 -25.898 10.237 1.00 20.26 49 LEU B N 1
ATOM 2404 C CA . LEU B 1 51 ? 9.585 -26.711 9.436 1.00 19.05 49 LEU B CA 1
ATOM 2405 C C . LEU B 1 51 ? 10.442 -27.108 8.228 1.00 15.89 49 LEU B C 1
ATOM 2406 O O . LEU B 1 51 ? 11.156 -26.295 7.739 1.00 17.40 49 LEU B O 1
ATOM 2411 N N . TYR B 1 52 ? 10.386 -28.372 7.823 1.00 16.81 50 TYR B N 1
ATOM 2412 C CA . TYR B 1 52 ? 11.189 -28.930 6.737 1.00 16.75 50 TYR B CA 1
ATOM 2413 C C . TYR B 1 52 ? 10.238 -29.559 5.707 1.00 16.68 50 TYR B C 1
ATOM 2414 O O . TYR B 1 52 ? 9.278 -30.223 6.054 1.00 16.45 50 TYR B O 1
ATOM 2423 N N . ILE B 1 53 ? 10.579 -29.407 4.438 1.00 18.51 51 ILE B N 1
ATOM 2424 C CA . ILE B 1 53 ? 10.040 -30.185 3.358 1.00 18.54 51 ILE B CA 1
ATOM 2425 C C . ILE B 1 53 ? 11.039 -31.294 3.142 1.00 19.27 51 ILE B C 1
ATOM 2426 O O . ILE B 1 53 ? 12.234 -31.029 2.859 1.00 20.06 51 ILE B O 1
ATOM 2431 N N . PRO B 1 54 ? 10.598 -32.534 3.322 1.00 20.88 52 PRO B N 1
ATOM 2432 C CA . PRO B 1 54 ? 11.509 -33.674 3.181 1.00 21.98 52 PRO B CA 1
ATOM 2433 C C . PRO B 1 54 ? 12.064 -33.785 1.771 1.00 23.01 52 PRO B C 1
ATOM 2434 O O . PRO B 1 54 ? 11.439 -33.299 0.842 1.00 23.79 52 PRO B O 1
ATOM 2438 N N . GLY B 1 55 ? 13.214 -34.445 1.619 1.00 22.74 53 GLY B N 1
ATOM 2439 C CA . GLY B 1 55 ? 13.768 -34.755 0.294 1.00 23.66 53 GLY B CA 1
ATOM 2440 C C . GLY B 1 55 ? 13.047 -35.808 -0.540 1.00 24.95 53 GLY B C 1
ATOM 2441 O O . GLY B 1 55 ? 13.257 -35.883 -1.766 1.00 26.33 53 GLY B O 1
ATOM 2442 N N . SER B 1 56 ? 12.248 -36.652 0.127 1.00 24.05 54 SER B N 1
ATOM 2443 C CA . SER B 1 56 ? 11.577 -37.761 -0.495 1.00 24.83 54 SER B CA 1
ATOM 2444 C C . SER B 1 56 ? 10.370 -38.092 0.365 1.00 23.52 54 SER B C 1
ATOM 2445 O O . SER B 1 56 ? 10.250 -37.599 1.493 1.00 22.04 54 SER B O 1
ATOM 2448 N N . LEU B 1 57 ? 9.484 -38.952 -0.126 1.00 24.77 55 LEU B N 1
ATOM 2449 C CA . LEU B 1 57 ? 8.253 -39.251 0.621 1.00 24.80 55 LEU B CA 1
ATOM 2450 C C . LEU B 1 57 ? 8.580 -39.885 1.986 1.00 24.47 55 LEU B C 1
ATOM 2451 O O . LEU B 1 57 ? 9.347 -40.880 2.032 1.00 25.31 55 LEU B O 1
ATOM 2456 N N . PRO B 1 58 ? 8.071 -39.320 3.119 1.00 21.80 56 PRO B N 1
ATOM 2457 C CA . PRO B 1 58 ? 8.331 -40.022 4.374 1.00 22.24 56 PRO B CA 1
ATOM 2458 C C . PRO B 1 58 ? 7.801 -41.463 4.310 1.00 22.79 56 PRO B C 1
ATOM 2459 O O . PRO B 1 58 ? 6.857 -41.734 3.581 1.00 22.71 56 PRO B O 1
ATOM 2463 N N . TRP B 1 59 ? 8.418 -42.368 5.059 1.00 22.52 57 TRP B N 1
ATOM 2464 C CA . TRP B 1 59 ? 8.026 -43.784 4.975 1.00 22.46 57 TRP B CA 1
ATOM 2465 C C . TRP B 1 59 ? 6.607 -43.970 5.526 1.00 22.76 57 TRP B C 1
ATOM 2466 O O . TRP B 1 59 ? 5.819 -44.770 4.995 1.00 23.19 57 TRP B O 1
ATOM 2477 N N . GLU B 1 60 ? 6.251 -43.221 6.565 1.00 21.98 58 GLU B N 1
ATOM 2478 C CA . GLU B 1 60 ? 4.854 -43.178 7.040 1.00 24.56 58 GLU B CA 1
ATOM 2479 C C . GLU B 1 60 ? 3.826 -42.888 5.922 1.00 24.99 58 GLU B C 1
ATOM 2480 O O . GLU B 1 60 ? 2.653 -43.213 6.073 1.00 25.80 58 GLU B O 1
ATOM 2486 N N . LEU B 1 61 ? 4.269 -42.315 4.799 1.00 24.85 59 LEU B N 1
ATOM 2487 C CA . LEU B 1 61 ? 3.354 -41.933 3.747 1.00 25.43 59 LEU B CA 1
ATOM 2488 C C . LEU B 1 61 ? 3.588 -42.706 2.471 1.00 26.25 59 LEU B C 1
ATOM 2489 O O . LEU B 1 61 ? 3.099 -42.337 1.407 1.00 27.20 59 LEU B O 1
ATOM 2494 N N . SER B 1 62 ? 4.384 -43.749 2.553 1.00 28.50 60 SER B N 1
ATOM 2495 C CA . SER B 1 62 ? 4.765 -44.448 1.334 1.00 31.94 60 SER B CA 1
ATOM 2496 C C . SER B 1 62 ? 3.842 -45.624 1.010 1.00 33.95 60 SER B C 1
ATOM 2497 O O . SER B 1 62 ? 4.123 -46.390 0.078 1.00 36.43 60 SER B O 1
ATOM 2500 N N . LYS B 1 63 ? 2.817 -45.837 1.825 1.00 35.26 61 LYS B N 1
ATOM 2501 C CA . LYS B 1 63 ? 1.843 -46.924 1.572 1.00 37.00 61 LYS B CA 1
ATOM 2502 C C . LYS B 1 63 ? 0.481 -46.338 1.231 1.00 38.55 61 LYS 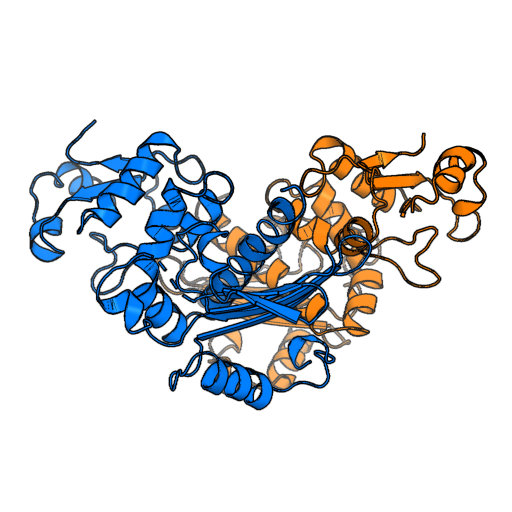B C 1
ATOM 2503 O O . LYS B 1 63 ? -0.021 -46.579 0.155 1.00 40.59 61 LYS B O 1
ATOM 2509 N N . ASN B 1 64 ? -0.109 -45.587 2.145 1.00 38.96 62 ASN B N 1
ATOM 2510 C CA . ASN B 1 64 ? -1.253 -44.730 1.831 1.00 40.05 62 ASN B CA 1
ATOM 2511 C C . ASN B 1 64 ? -0.857 -43.244 1.807 1.00 39.78 62 ASN B C 1
ATOM 2512 O O . ASN B 1 64 ? -0.027 -42.807 2.598 1.00 39.36 62 ASN B O 1
ATOM 2517 N N . MET B 1 65 ? -1.524 -42.460 0.969 1.00 39.82 63 MET B N 1
ATOM 2518 C CA . MET B 1 65 ? -1.328 -41.002 0.974 1.00 40.03 63 MET B CA 1
ATOM 2519 C C . MET B 1 65 ? -1.409 -40.378 2.344 1.00 40.52 63 MET B C 1
ATOM 2520 O O . MET B 1 65 ? -0.746 -39.379 2.626 1.00 39.16 63 MET B O 1
ATOM 2525 N N . PHE B 1 66 ? -2.251 -40.924 3.196 1.00 40.74 64 PHE B N 1
ATOM 2526 C CA . PHE B 1 66 ? -2.354 -40.357 4.525 1.00 43.50 64 PHE B CA 1
ATOM 2527 C C . PHE B 1 66 ? -2.082 -41.413 5.574 1.00 46.06 64 PHE B C 1
ATOM 2528 O O . PHE B 1 66 ? -2.412 -42.590 5.362 1.00 46.42 64 PHE B O 1
ATOM 2536 N N . ASP B 1 67 ? -1.372 -40.992 6.626 1.00 49.88 65 ASP B N 1
ATOM 2537 C CA . ASP B 1 67 ? -1.034 -41.796 7.817 1.00 52.85 65 ASP B CA 1
ATOM 2538 C C . ASP B 1 67 ? -2.092 -41.452 8.837 1.00 54.35 65 ASP B C 1
ATOM 2539 O O . ASP B 1 67 ? -2.272 -40.282 9.180 1.00 54.22 65 ASP B O 1
ATOM 2544 N N . GLU B 1 68 ? -2.793 -42.477 9.323 1.00 56.38 66 GLU B N 1
ATOM 2545 C CA . GLU B 1 68 ? -3.913 -42.275 10.247 1.00 58.00 66 GLU B CA 1
ATOM 2546 C C . GLU B 1 68 ? -3.444 -41.660 11.566 1.00 58.20 66 GLU B C 1
ATOM 2547 O O . GLU B 1 68 ? -4.241 -41.100 12.335 1.00 58.47 66 GLU B O 1
ATOM 2553 N N . GLU B 1 69 ? -2.136 -41.747 11.791 1.00 58.66 67 GLU B N 1
ATOM 2554 C CA . GLU B 1 69 ? -1.528 -41.338 13.038 1.00 59.09 67 GLU B CA 1
ATOM 2555 C C . GLU B 1 69 ? -1.099 -39.886 12.989 1.00 59.05 67 GLU B C 1
ATOM 2556 O O . GLU B 1 69 ? -0.942 -39.240 14.039 1.00 59.82 67 GLU B O 1
ATOM 2562 N N . SER B 1 70 ? -0.926 -39.388 11.759 1.00 58.08 68 SER B N 1
ATOM 2563 C CA . SER B 1 70 ? -0.382 -38.060 11.467 1.00 56.56 68 SER B CA 1
ATOM 2564 C C . SER B 1 70 ? 0.757 -37.650 12.402 1.00 55.56 68 SER B C 1
ATOM 2565 O O . SER B 1 70 ? 0.563 -36.860 13.339 1.00 56.43 68 SER B O 1
ATOM 2568 N N . ARG B 1 71 ? 1.943 -38.191 12.140 1.00 53.78 69 ARG B N 1
ATOM 2569 C CA . ARG B 1 71 ? 3.117 -37.943 12.983 1.00 51.88 69 ARG B CA 1
ATOM 2570 C C . ARG B 1 71 ? 3.760 -36.574 12.724 1.00 49.37 69 ARG B C 1
ATOM 2571 O O . ARG B 1 71 ? 3.286 -35.549 13.242 1.00 51.18 69 ARG B O 1
ATOM 2579 N N . GLY B 1 72 ? 4.869 -36.596 11.990 1.00 44.73 70 GLY B N 1
ATOM 2580 C CA . GLY B 1 72 ? 5.431 -35.447 11.289 1.00 39.28 70 GLY B CA 1
ATOM 2581 C C . GLY B 1 72 ? 5.956 -34.293 12.076 1.00 35.84 70 GLY B C 1
ATOM 2582 O O . GLY B 1 72 ? 7.137 -33.955 11.984 1.00 36.59 70 GLY B O 1
ATOM 2583 N N . ILE B 1 73 ? 5.069 -33.624 12.797 1.00 32.01 71 ILE B N 1
ATOM 2584 C CA . ILE B 1 73 ? 5.464 -32.496 13.608 1.00 28.71 71 ILE B CA 1
ATOM 2585 C C . ILE B 1 73 ? 5.522 -32.834 15.110 1.00 28.86 71 ILE B C 1
ATOM 2586 O O . ILE B 1 73 ? 4.549 -33.319 15.711 1.00 26.39 71 ILE B O 1
ATOM 2591 N N . ARG B 1 74 ? 6.686 -32.601 15.678 1.00 28.11 72 ARG B N 1
ATOM 2592 C CA . ARG B 1 74 ? 6.971 -32.900 17.096 1.00 29.36 72 ARG B CA 1
ATOM 2593 C C . ARG B 1 74 ? 6.685 -31.649 17.944 1.00 30.37 72 ARG B C 1
ATOM 2594 O O . ARG B 1 74 ? 7.257 -30.580 17.695 1.00 30.29 72 ARG B O 1
ATOM 2602 N N . LEU B 1 75 ? 5.786 -31.794 18.913 1.00 31.12 73 LEU B N 1
ATOM 2603 C CA . LEU B 1 75 ? 5.500 -30.757 19.842 1.00 32.52 73 LEU B CA 1
ATOM 2604 C C . LEU B 1 75 ? 6.408 -30.834 21.102 1.00 33.69 73 LEU B C 1
ATOM 2605 O O . LEU B 1 75 ? 6.563 -31.896 21.731 1.00 33.25 73 LEU B O 1
ATOM 2610 N N . TYR B 1 76 ? 6.960 -29.685 21.463 1.00 35.05 74 TYR B N 1
ATOM 2611 C CA . TYR B 1 76 ? 7.720 -29.514 22.685 1.00 37.23 74 TYR B CA 1
ATOM 2612 C C . TYR B 1 76 ? 6.936 -28.437 23.454 1.00 39.73 74 TYR B C 1
ATOM 2613 O O . TYR B 1 76 ? 6.308 -27.542 22.852 1.00 40.82 74 TYR B O 1
ATOM 2622 N N . VAL B 1 77 ? 6.921 -28.553 24.777 1.00 42.26 75 VAL B N 1
ATOM 2623 C CA . VAL B 1 77 ? 6.467 -27.462 25.641 1.00 43.74 75 VAL B CA 1
ATOM 2624 C C . VAL B 1 77 ? 7.671 -27.193 26.534 1.00 44.99 75 VAL B C 1
ATOM 2625 O O . VAL B 1 77 ? 8.326 -28.136 26.998 1.00 46.69 75 VAL B O 1
ATOM 2629 N N . LYS B 1 78 ? 7.999 -25.920 26.718 1.00 46.10 76 LYS B N 1
ATOM 2630 C CA . LYS B 1 78 ? 9.159 -25.503 27.517 1.00 47.20 76 LYS B CA 1
ATOM 2631 C C . LYS B 1 78 ? 10.376 -26.402 27.290 1.00 46.68 76 LYS B C 1
ATOM 2632 O O . LYS B 1 78 ? 11.107 -26.748 28.231 1.00 46.41 76 LYS B O 1
ATOM 2638 N N . ARG B 1 79 ? 10.585 -26.762 26.020 1.00 45.96 77 ARG B N 1
ATOM 2639 C CA . ARG B 1 79 ? 11.703 -27.616 25.549 1.00 44.80 77 ARG B CA 1
ATOM 2640 C C . ARG B 1 79 ? 11.625 -29.088 25.952 1.00 43.68 77 ARG B C 1
ATOM 2641 O O . ARG B 1 79 ? 12.535 -29.859 25.681 1.00 43.14 77 ARG B O 1
ATOM 2649 N N . VAL B 1 80 ? 10.516 -29.514 26.547 1.00 43.47 78 VAL B N 1
ATOM 2650 C CA . VAL B 1 80 ? 10.356 -30.958 26.722 1.00 42.73 78 VAL B CA 1
ATOM 2651 C C . VAL B 1 80 ? 9.472 -31.532 25.640 1.00 41.75 78 VAL B C 1
ATOM 2652 O O . VAL B 1 80 ? 8.399 -31.004 25.356 1.00 41.58 78 VAL B O 1
ATOM 2656 N N . PHE B 1 81 ? 9.937 -32.628 25.067 1.00 41.16 79 PHE B N 1
ATOM 2657 C CA . PHE B 1 81 ? 9.187 -33.352 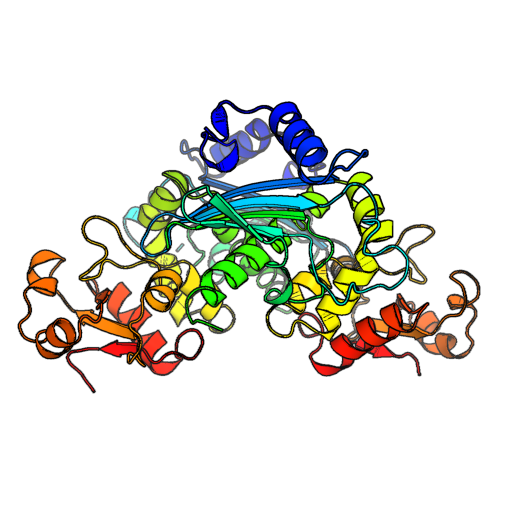24.073 1.00 41.64 79 PHE B CA 1
ATOM 2658 C C . PHE B 1 81 ? 7.896 -33.921 24.653 1.00 42.50 79 PHE B C 1
ATOM 2659 O O . PHE B 1 81 ? 7.913 -34.601 25.699 1.00 42.22 79 PHE B O 1
ATOM 2667 N N . ILE B 1 82 ? 6.783 -33.621 23.983 1.00 42.14 80 ILE B N 1
ATOM 2668 C CA . ILE B 1 82 ? 5.469 -34.116 24.373 1.00 42.92 80 ILE B CA 1
ATOM 2669 C C . ILE B 1 82 ? 5.040 -35.329 23.551 1.00 43.56 80 ILE B C 1
ATOM 2670 O O . ILE B 1 82 ? 4.837 -36.425 24.091 1.00 42.47 80 ILE B O 1
ATOM 2675 N N . ASN B 1 83 ? 4.877 -35.118 22.242 1.00 43.63 81 ASN B N 1
ATOM 2676 C CA . ASN B 1 83 ? 4.612 -36.195 21.309 1.00 44.21 81 ASN B CA 1
ATOM 2677 C C . ASN B 1 83 ? 4.754 -35.663 19.886 1.00 44.03 81 ASN B C 1
ATOM 2678 O O . ASN B 1 83 ? 4.833 -34.433 19.698 1.00 43.18 81 ASN B O 1
ATOM 2683 N N . ASP B 1 84 ? 4.783 -36.600 18.917 1.00 43.71 82 ASP B N 1
ATOM 2684 C CA . ASP B 1 84 ? 4.939 -36.294 17.497 1.00 42.92 82 ASP B CA 1
ATOM 2685 C C . ASP B 1 84 ? 3.641 -36.366 16.655 1.00 42.71 82 ASP B C 1
ATOM 2686 O O . ASP B 1 84 ? 3.642 -36.795 15.493 1.00 42.31 82 ASP B O 1
ATOM 2691 N N . LYS B 1 85 ? 2.535 -35.930 17.244 1.00 42.38 83 LYS B N 1
ATOM 2692 C CA . LYS B 1 85 ? 1.236 -36.007 16.592 1.00 42.79 83 LYS B CA 1
ATOM 2693 C C . LYS B 1 85 ? 0.589 -34.645 16.436 1.00 42.71 83 LYS B C 1
ATOM 2694 O O . LYS B 1 85 ? -0.636 -34.525 16.269 1.00 43.23 83 LYS B O 1
ATOM 2700 N N . PHE B 1 86 ? 1.414 -33.609 16.449 1.00 42.17 84 PHE B N 1
ATOM 2701 C CA . PHE B 1 86 ? 0.893 -32.263 16.344 1.00 42.39 84 PHE B CA 1
ATOM 2702 C C . PHE B 1 86 ? 0.241 -31.969 14.967 1.00 42.28 84 PHE B C 1
ATOM 2703 O O . PHE B 1 86 ? -0.598 -31.067 14.842 1.00 41.74 84 PHE B O 1
ATOM 2711 N N . SER B 1 87 ? 0.657 -32.730 13.950 1.00 42.02 85 SER B N 1
ATOM 2712 C CA . SER B 1 87 ? 0.121 -32.641 12.602 1.00 42.63 85 SER B CA 1
ATOM 2713 C C . SER B 1 87 ? -1.377 -33.013 12.440 1.00 42.83 85 SER B C 1
ATOM 2714 O O . SER B 1 87 ? -2.001 -32.654 11.425 1.00 42.27 85 SER B O 1
ATOM 2717 N N . GLU B 1 88 ? -1.932 -33.735 13.420 1.00 42.63 86 GLU B N 1
ATOM 2718 C CA . GLU B 1 88 ? -3.372 -34.090 13.461 1.00 42.62 86 GLU B CA 1
ATOM 2719 C C . GLU B 1 88 ? -4.317 -32.875 13.535 1.00 42.00 86 GLU B C 1
ATOM 2720 O O . GLU B 1 88 ? -5.523 -32.983 13.270 1.00 41.08 86 GLU B O 1
ATOM 2726 N N . SER B 1 89 ? -3.773 -31.735 13.931 1.00 40.72 87 SER B N 1
ATOM 2727 C CA . SER B 1 89 ? -4.559 -30.527 13.980 1.00 40.69 87 SER B CA 1
ATOM 2728 C C . SER B 1 89 ? -4.313 -29.565 12.784 1.00 39.27 87 SER B C 1
ATOM 2729 O O . SER B 1 89 ? -5.043 -28.563 12.625 1.00 38.17 87 SER B O 1
ATOM 2732 N N . ILE B 1 90 ? -3.303 -29.841 11.948 1.00 36.72 88 ILE B N 1
ATOM 2733 C CA . ILE B 1 90 ? -3.076 -28.964 10.790 1.00 35.54 88 ILE B CA 1
ATOM 2734 C C . ILE B 1 90 ? -3.785 -29.588 9.580 1.00 33.44 88 ILE B C 1
ATOM 2735 O O . ILE B 1 90 ? -4.110 -30.769 9.634 1.00 32.89 88 ILE B O 1
ATOM 2740 N N . PRO B 1 91 ? -4.065 -28.804 8.501 1.00 31.42 89 PRO B N 1
ATOM 2741 C CA . PRO B 1 91 ? -4.745 -29.399 7.333 1.00 29.94 89 PRO B CA 1
ATOM 2742 C C . PRO B 1 91 ? -4.002 -30.635 6.878 1.00 27.49 89 PRO B C 1
ATOM 2743 O O . PRO B 1 91 ? -2.788 -30.657 6.910 1.00 25.46 89 PRO B O 1
ATOM 2747 N N . ARG B 1 92 ? -4.716 -31.679 6.518 1.00 25.24 90 ARG B N 1
ATOM 2748 C CA . ARG B 1 92 ? -3.976 -32.910 6.226 1.00 25.29 90 ARG B CA 1
ATOM 2749 C C . ARG B 1 92 ? -3.186 -32.836 4.932 1.00 24.09 90 ARG B C 1
ATOM 2750 O O . ARG B 1 92 ? -2.274 -33.669 4.692 1.00 23.11 90 ARG B O 1
ATOM 2758 N N . TRP B 1 93 ? -3.475 -31.845 4.080 1.00 22.02 91 TRP B N 1
ATOM 2759 C CA . TRP B 1 93 ? -2.653 -31.747 2.875 1.00 22.02 91 TRP B CA 1
ATOM 2760 C C . TRP B 1 93 ? -1.177 -31.421 3.233 1.00 20.47 91 TRP B C 1
ATOM 2761 O O . TRP B 1 93 ? -0.298 -31.662 2.432 1.00 22.60 91 TRP B O 1
ATOM 2772 N N . LEU B 1 94 ? -0.928 -30.940 4.446 1.00 20.20 92 LEU B N 1
ATOM 2773 C CA . LEU B 1 94 ? 0.423 -30.654 4.926 1.00 19.76 92 LEU B CA 1
ATOM 2774 C C . LEU B 1 94 ? 1.086 -31.748 5.762 1.00 20.18 92 LEU B C 1
ATOM 2775 O O . LEU B 1 94 ? 2.114 -31.484 6.394 1.00 21.25 92 LEU B O 1
ATOM 2780 N N . THR B 1 95 ? 0.512 -32.949 5.736 1.00 21.15 93 THR B N 1
ATOM 2781 C CA . THR B 1 95 ? 1.002 -34.131 6.466 1.00 21.85 93 THR B CA 1
ATOM 2782 C C . THR B 1 95 ? 2.448 -34.471 6.096 1.00 21.20 93 THR B C 1
ATOM 2783 O O . THR B 1 95 ? 3.139 -35.108 6.875 1.00 19.45 93 THR B O 1
ATOM 2787 N N . PHE B 1 96 ? 2.882 -34.059 4.908 1.00 19.72 94 PHE B N 1
ATOM 2788 C CA . PHE B 1 96 ? 4.268 -34.400 4.442 1.00 19.30 94 PHE B CA 1
ATOM 2789 C C . PHE B 1 96 ? 5.325 -33.543 5.130 1.00 20.09 94 PHE B C 1
ATOM 2790 O O . PHE B 1 96 ? 6.486 -33.889 5.096 1.00 20.69 94 PHE B O 1
ATOM 2798 N N . LEU B 1 97 ? 4.956 -32.424 5.771 1.00 18.18 95 LEU B N 1
ATOM 2799 C CA . LEU B 1 97 ? 5.944 -31.608 6.452 1.00 19.48 95 LEU B CA 1
ATOM 2800 C C . LEU B 1 97 ? 6.516 -32.370 7.684 1.00 19.24 95 LEU B C 1
ATOM 2801 O O . LEU B 1 97 ? 5.801 -33.116 8.340 1.00 20.32 95 LEU B O 1
ATOM 2806 N N . ARG B 1 98 ? 7.784 -32.156 7.985 1.00 20.62 96 ARG B N 1
ATOM 2807 C CA . ARG B 1 98 ? 8.386 -32.651 9.210 1.00 22.30 96 ARG B CA 1
ATOM 2808 C C . ARG B 1 98 ? 8.925 -31.413 9.923 1.00 22.96 96 ARG B C 1
ATOM 2809 O O . ARG B 1 98 ? 9.458 -30.499 9.290 1.00 23.98 96 ARG B O 1
ATOM 2817 N N . GLY B 1 99 ? 8.828 -31.356 11.245 1.00 22.74 97 GLY B N 1
ATOM 2818 C CA . GLY B 1 99 ? 9.245 -30.139 11.920 1.00 23.40 97 GLY B CA 1
ATOM 2819 C C . GLY B 1 99 ? 9.008 -30.189 13.426 1.00 23.68 97 GLY B C 1
ATOM 2820 O O . GLY B 1 99 ? 8.583 -31.217 13.974 1.00 23.12 97 GLY B O 1
ATOM 2821 N N . ILE B 1 100 ? 9.314 -29.071 14.073 1.00 23.46 98 ILE B N 1
ATOM 2822 C CA . ILE B 1 100 ? 9.149 -28.981 15.491 1.00 25.58 98 ILE B CA 1
ATOM 2823 C C . ILE B 1 100 ? 8.376 -27.718 15.806 1.00 26.53 98 ILE B C 1
ATOM 2824 O O . ILE B 1 100 ? 8.480 -26.712 15.100 1.00 25.94 98 ILE B O 1
ATOM 2829 N N . VAL B 1 101 ? 7.623 -27.761 16.894 1.00 29.06 99 VAL B N 1
ATOM 2830 C CA . VAL B 1 101 ? 7.087 -26.539 17.499 1.00 31.54 99 VAL B CA 1
ATOM 2831 C C . VAL B 1 101 ? 7.458 -26.579 18.991 1.00 33.61 99 VAL B C 1
ATOM 2832 O O . VAL B 1 101 ? 7.211 -27.594 19.653 1.00 33.73 99 VAL B O 1
ATOM 2836 N N . ASP B 1 102 ? 8.071 -25.518 19.501 1.00 34.71 100 ASP B N 1
ATOM 2837 C CA . ASP B 1 102 ? 8.265 -25.418 20.958 1.00 37.89 100 ASP B CA 1
ATOM 2838 C C . ASP B 1 102 ? 7.507 -24.226 21.483 1.00 40.79 100 ASP B C 1
ATOM 2839 O O . ASP B 1 102 ? 7.873 -23.087 21.191 1.00 40.67 100 ASP B O 1
ATOM 2844 N N . SER B 1 103 ? 6.467 -24.526 22.257 1.00 44.40 101 SER B N 1
ATOM 2845 C CA . SER B 1 103 ? 5.551 -23.561 22.852 1.00 48.11 101 SER B CA 1
ATOM 2846 C C . SER B 1 103 ? 5.921 -23.217 24.299 1.00 50.83 101 SER B C 1
ATOM 2847 O O . SER B 1 103 ? 6.373 -24.069 25.060 1.00 51.25 101 SER B O 1
ATOM 2850 N N . GLU B 1 104 ? 5.716 -21.956 24.675 1.00 54.42 102 GLU B N 1
ATOM 2851 C CA . GLU B 1 104 ? 5.857 -21.531 26.078 1.00 57.41 102 GLU B CA 1
ATOM 2852 C C . GLU B 1 104 ? 4.678 -21.982 26.965 1.00 58.46 102 GLU B C 1
ATOM 2853 O O . GLU B 1 104 ? 4.813 -22.109 28.190 1.00 59.31 102 GLU B O 1
ATOM 2859 N N . ASN B 1 105 ? 3.534 -22.235 26.334 1.00 59.83 103 ASN B N 1
ATOM 2860 C CA . ASN B 1 105 ? 2.257 -22.407 27.020 1.00 60.68 103 ASN B CA 1
ATOM 2861 C C . ASN B 1 105 ? 1.642 -23.770 26.737 1.00 60.81 103 ASN B C 1
ATOM 2862 O O . ASN B 1 105 ? 2.247 -24.797 27.043 1.00 60.76 103 ASN B O 1
ATOM 2867 N N . LYS B 1 117 ? -9.304 -28.391 20.818 1.00 67.30 115 LYS B N 1
ATOM 2868 C CA . LYS B 1 117 ? -9.327 -27.519 19.645 1.00 67.41 115 LYS B CA 1
ATOM 2869 C C . LYS B 1 117 ? -9.358 -26.051 20.090 1.00 66.95 115 LYS B C 1
ATOM 2870 O O . LYS B 1 117 ? -10.307 -25.323 19.794 1.00 67.27 115 LYS B O 1
ATOM 2876 N N . SER B 1 118 ? -8.307 -25.627 20.793 1.00 66.16 116 SER B N 1
ATOM 2877 C CA . SER B 1 118 ? -8.244 -24.303 21.429 1.00 64.95 116 SER B CA 1
ATOM 2878 C C . SER B 1 118 ? -8.022 -23.134 20.457 1.00 64.55 116 SER B C 1
ATOM 2879 O O . SER B 1 118 ? -7.363 -23.284 19.421 1.00 63.92 116 SER B O 1
ATOM 2882 N N . LYS B 1 119 ? -8.582 -21.973 20.807 1.00 63.58 117 LYS B N 1
ATOM 2883 C CA . LYS B 1 119 ? -8.418 -20.742 20.036 1.00 62.69 117 LYS B CA 1
ATOM 2884 C C . LYS B 1 119 ? -7.068 -20.168 20.396 1.00 61.16 117 LYS B C 1
ATOM 2885 O O . LYS B 1 119 ? -6.998 -19.096 21.033 1.00 61.41 117 LYS B O 1
ATOM 2891 N N . MET B 1 120 ? -6.021 -20.871 19.940 1.00 58.92 118 MET B N 1
ATOM 2892 C CA . MET B 1 120 ? -4.666 -20.788 20.466 1.00 56.23 118 MET B CA 1
ATOM 2893 C C . MET B 1 120 ? -3.762 -21.838 19.793 1.00 54.44 118 MET B C 1
ATOM 2894 O O . MET B 1 120 ? -2.662 -21.543 19.282 1.00 53.79 118 MET B O 1
ATOM 2899 N N . LEU B 1 121 ? -4.207 -23.088 19.824 1.00 51.34 119 LEU B N 1
ATOM 2900 C CA . LEU B 1 121 ? -3.527 -24.117 19.084 1.00 48.16 119 LEU B CA 1
ATOM 2901 C C . LEU B 1 121 ? -3.788 -23.744 17.651 1.00 45.89 119 LEU B C 1
ATOM 2902 O O . LEU B 1 121 ? -2.933 -23.912 16.768 1.00 44.21 119 LEU B O 1
ATOM 2907 N N . SER B 1 122 ? -4.986 -23.199 17.470 1.00 42.64 120 SER B N 1
ATOM 2908 C CA . SER B 1 122 ? -5.495 -22.731 16.219 1.00 41.01 120 SER B CA 1
ATOM 2909 C C . SER B 1 122 ? -4.601 -21.610 15.640 1.00 39.67 120 SER B C 1
ATOM 2910 O O . SER B 1 122 ? -4.396 -21.531 14.438 1.00 37.09 120 SER B O 1
ATOM 2913 N N . ILE B 1 123 ? -4.121 -20.736 16.514 1.00 37.82 121 ILE B N 1
ATOM 2914 C CA . ILE B 1 123 ? -3.210 -19.666 16.139 1.00 37.77 121 ILE B CA 1
ATOM 2915 C C . ILE B 1 123 ? -1.876 -20.242 15.646 1.00 36.77 121 ILE B C 1
ATOM 2916 O O . ILE B 1 123 ? -1.343 -19.832 14.610 1.00 34.92 121 ILE B O 1
ATOM 2921 N N . ILE B 1 124 ? -1.340 -21.186 16.406 1.00 35.88 122 ILE B N 1
ATOM 2922 C CA . ILE B 1 124 ? -0.085 -21.822 16.001 1.00 36.57 122 ILE B CA 1
ATOM 2923 C C . ILE B 1 124 ? -0.270 -22.520 14.634 1.00 35.75 122 ILE B C 1
ATOM 2924 O O . ILE B 1 124 ? 0.566 -22.338 13.733 1.00 36.18 122 ILE B O 1
ATOM 2929 N N . ASN B 1 125 ? -1.348 -23.298 14.491 1.00 35.24 123 ASN B N 1
ATOM 2930 C CA . ASN B 1 125 ? -1.684 -23.972 13.248 1.00 35.06 123 ASN B CA 1
ATOM 2931 C C . ASN B 1 125 ? -1.731 -23.026 12.054 1.00 34.81 123 ASN B C 1
ATOM 2932 O O . ASN B 1 125 ? -1.164 -23.309 10.995 1.00 34.16 123 ASN B O 1
ATOM 2937 N N . LYS B 1 126 ? -2.439 -21.908 12.221 1.00 33.17 124 LYS B N 1
ATOM 2938 C CA . LYS B 1 126 ? -2.548 -20.926 11.149 1.00 32.72 124 LYS B CA 1
ATOM 2939 C C . LYS B 1 126 ? -1.204 -20.361 10.693 1.00 28.49 124 LYS B C 1
ATOM 2940 O O . LYS B 1 126 ? -1.005 -20.197 9.525 1.00 28.20 124 LYS B O 1
ATOM 2946 N N . ARG B 1 127 ? -0.307 -20.068 11.635 1.00 27.70 125 ARG B N 1
ATOM 2947 C CA . ARG B 1 127 ? 1.018 -19.477 11.382 1.00 27.01 125 ARG B CA 1
ATOM 2948 C C . ARG B 1 127 ? 1.865 -20.527 10.647 1.00 26.28 125 ARG B C 1
ATOM 2949 O O . ARG B 1 127 ? 2.643 -20.216 9.749 1.00 23.75 125 ARG B O 1
ATOM 2957 N N . ILE B 1 128 ? 1.729 -21.768 11.082 1.00 25.21 126 ILE B N 1
ATOM 2958 C CA . ILE B 1 128 ? 2.426 -22.856 10.381 1.00 24.34 126 ILE B CA 1
ATOM 2959 C C . ILE B 1 128 ? 2.011 -22.958 8.915 1.00 23.38 126 ILE B C 1
ATOM 2960 O O . ILE B 1 128 ? 2.846 -23.127 8.048 1.00 22.08 126 ILE B O 1
ATOM 2965 N N . VAL B 1 129 ? 0.714 -22.910 8.625 1.00 23.40 127 VAL B N 1
ATOM 2966 C CA . VAL B 1 129 ? 0.246 -23.068 7.247 1.00 23.61 127 VAL B CA 1
ATOM 2967 C C . VAL B 1 129 ? 0.753 -21.920 6.391 1.00 23.89 127 VAL B C 1
ATOM 2968 O O . VAL B 1 129 ? 1.232 -22.106 5.264 1.00 21.91 127 VAL B O 1
ATOM 2972 N N . LEU B 1 130 ? 0.635 -20.706 6.905 1.00 24.43 128 LEU B N 1
ATOM 2973 C CA . LEU B 1 130 ? 1.184 -19.585 6.202 1.00 24.34 128 LEU B CA 1
ATOM 2974 C C . LEU B 1 130 ? 2.724 -19.643 5.951 1.00 23.14 128 LEU B C 1
ATOM 2975 O O . LEU B 1 130 ? 3.151 -19.306 4.840 1.00 21.52 128 LEU B O 1
ATOM 2980 N N . LYS B 1 131 ? 3.527 -20.081 6.934 1.00 22.49 129 LYS B N 1
ATOM 2981 C CA . LYS B 1 131 ? 4.979 -20.197 6.739 1.00 22.27 129 LYS B CA 1
ATOM 2982 C C . LYS B 1 131 ? 5.242 -21.302 5.705 1.00 21.35 129 LYS B C 1
ATOM 2983 O O . LYS B 1 131 ? 6.185 -21.194 4.922 1.00 21.21 129 LYS B O 1
ATOM 2989 N N . SER B 1 132 ? 4.413 -22.349 5.728 1.00 20.65 130 SER B N 1
ATOM 2990 C CA . SER B 1 132 ? 4.598 -23.503 4.807 1.00 21.47 130 SER B CA 1
ATOM 2991 C C . SER B 1 132 ? 4.310 -23.059 3.362 1.00 21.06 130 SER B C 1
ATOM 2992 O O . SER B 1 132 ? 5.048 -23.375 2.480 1.00 21.44 130 SER B O 1
ATOM 2995 N N . ILE B 1 133 ? 3.221 -22.309 3.144 1.00 21.04 131 ILE B N 1
ATOM 2996 C CA . ILE B 1 133 ? 2.951 -21.768 1.805 1.00 22.40 131 ILE B CA 1
ATOM 2997 C C . ILE B 1 133 ? 4.050 -20.814 1.276 1.00 22.80 131 ILE B C 1
ATOM 2998 O O . ILE B 1 133 ? 4.481 -20.949 0.135 1.00 22.69 131 ILE B O 1
ATOM 3003 N N . SER B 1 134 ? 4.549 -19.909 2.125 1.00 24.01 132 SER B N 1
ATOM 3004 C CA . SER B 1 134 ? 5.569 -18.966 1.752 1.00 25.24 132 SER B CA 1
ATOM 3005 C C . SER B 1 134 ? 6.893 -19.688 1.428 1.00 23.11 132 SER B C 1
ATOM 3006 O O . SER B 1 134 ? 7.574 -19.330 0.444 1.00 22.61 132 SER B O 1
ATOM 3009 N N . MET B 1 135 ? 7.218 -20.740 2.214 1.00 21.93 133 MET B N 1
ATOM 3010 C CA . MET B 1 135 ? 8.360 -21.618 1.959 1.00 19.76 133 MET B CA 1
ATOM 3011 C C . MET B 1 135 ? 8.253 -22.232 0.538 1.00 20.12 133 MET B C 1
ATOM 3012 O O . MET B 1 135 ? 9.235 -22.213 -0.195 1.00 19.86 133 MET B O 1
ATOM 3017 N N A MET B 1 136 ? 7.100 -22.822 0.200 0.50 20.69 134 MET B N 1
ATOM 3018 N N B MET B 1 136 ? 7.080 -22.782 0.197 0.50 19.89 134 MET B N 1
ATOM 3019 C CA A MET B 1 136 ? 6.866 -23.410 -1.155 0.50 20.13 134 MET B CA 1
ATOM 3020 C CA B MET B 1 136 ? 6.813 -23.426 -1.128 0.50 18.22 134 MET B CA 1
ATOM 3021 C C A MET B 1 136 ? 6.968 -22.336 -2.199 0.50 21.35 134 MET B C 1
ATOM 3022 C C B MET B 1 136 ? 6.780 -22.413 -2.251 0.50 20.53 134 MET B C 1
ATOM 3023 O O A MET B 1 136 ? 7.641 -22.498 -3.232 0.50 20.47 134 MET B O 1
ATOM 3024 O O B MET B 1 136 ? 7.162 -22.700 -3.397 0.50 20.04 134 MET B O 1
ATOM 3033 N N . LYS B 1 137 ? 6.311 -21.210 -1.965 1.00 20.98 135 LYS B N 1
ATOM 3034 C CA . LYS B 1 137 ? 6.389 -20.139 -3.013 1.00 22.92 135 LYS B CA 1
ATOM 3035 C C . LYS B 1 137 ? 7.788 -19.650 -3.259 1.00 23.77 135 LYS B C 1
ATOM 3036 O O . LYS B 1 137 ? 8.153 -19.312 -4.390 1.00 23.12 135 LYS B O 1
ATOM 3042 N N . GLY B 1 138 ? 8.582 -19.609 -2.194 1.00 24.81 136 GLY B N 1
ATOM 3043 C CA . GLY B 1 138 ? 10.011 -19.319 -2.331 1.00 24.91 136 GLY B CA 1
ATOM 3044 C C . GLY B 1 138 ? 10.710 -20.400 -3.130 1.00 25.50 136 GLY B C 1
ATOM 3045 O O . GLY B 1 138 ? 11.585 -20.115 -3.935 1.00 26.99 136 GLY B O 1
ATOM 3046 N N . LEU B 1 139 ? 10.360 -21.657 -2.884 1.00 25.37 137 LEU B N 1
ATOM 3047 C CA . LEU B 1 139 ? 11.010 -22.737 -3.594 1.00 26.47 137 LEU B CA 1
ATOM 3048 C C . LEU B 1 139 ? 10.656 -22.668 -5.080 1.00 27.45 137 LEU B C 1
ATOM 3049 O O . LEU B 1 139 ? 11.519 -22.855 -5.916 1.00 29.36 137 LEU B O 1
ATOM 3054 N N . LYS B 1 140 ? 9.410 -22.360 -5.399 1.00 27.38 138 LYS B N 1
ATOM 3055 C CA . LYS B 1 140 ? 8.975 -22.118 -6.793 1.00 30.09 138 LYS B CA 1
ATOM 3056 C C . LYS B 1 140 ? 9.755 -20.956 -7.459 1.00 32.97 138 LYS B C 1
ATOM 3057 O O . LYS B 1 140 ? 10.236 -21.110 -8.582 1.00 32.27 138 LYS B O 1
ATOM 3063 N N . GLU B 1 141 ? 9.897 -19.821 -6.766 1.00 35.73 139 GLU B N 1
ATOM 3064 C CA . GLU B 1 141 ? 10.592 -18.655 -7.361 1.00 38.29 139 GLU B CA 1
ATOM 3065 C C . GLU B 1 141 ? 12.086 -18.961 -7.590 1.00 39.95 139 GLU B C 1
ATOM 3066 O O . GLU B 1 141 ? 12.596 -18.722 -8.683 1.00 40.65 139 GLU B O 1
ATOM 3072 N N . THR B 1 142 ? 12.760 -19.548 -6.603 1.00 42.18 140 THR B N 1
ATOM 3073 C CA . THR B 1 142 ? 14.218 -19.787 -6.656 1.00 44.88 140 THR B CA 1
ATOM 3074 C C . THR B 1 142 ? 14.500 -21.091 -7.349 1.00 46.43 140 THR B C 1
ATOM 3075 O O . THR B 1 142 ? 14.969 -21.118 -8.510 1.00 47.13 140 THR B O 1
ATOM 3079 N N . GLY B 1 143 ? 14.221 -22.173 -6.620 1.00 47.02 141 GLY B N 1
ATOM 3080 C CA . GLY B 1 143 ? 14.225 -23.506 -7.189 1.00 48.27 141 GLY B CA 1
ATOM 3081 C C . GLY B 1 143 ? 13.801 -23.488 -8.657 1.00 48.31 141 GLY B C 1
ATOM 3082 O O . GLY B 1 143 ? 12.966 -22.659 -9.111 1.00 48.74 141 GLY B O 1
ATOM 3083 N N . GLY B 1 144 ? 14.413 -24.382 -9.408 1.00 47.88 142 GLY B N 1
ATOM 3084 C CA . GLY B 1 144 ? 13.999 -24.658 -10.766 1.00 47.97 142 GLY B CA 1
ATOM 3085 C C . GLY B 1 144 ? 13.883 -26.167 -10.798 1.00 47.65 142 GLY B C 1
ATOM 3086 O O . GLY B 1 144 ? 12.766 -26.721 -10.945 1.00 47.85 142 GLY B O 1
ATOM 3087 N N . ASP B 1 145 ? 15.026 -26.836 -10.642 1.00 45.83 143 ASP B N 1
ATOM 3088 C CA . ASP B 1 145 ? 15.038 -28.295 -10.654 1.00 44.96 143 ASP B CA 1
ATOM 3089 C C . ASP B 1 145 ? 14.477 -28.808 -9.350 1.00 42.22 143 ASP B C 1
ATOM 3090 O O . ASP B 1 145 ? 13.766 -29.798 -9.350 1.00 42.08 143 ASP B O 1
ATOM 3095 N N . LYS B 1 146 ? 14.841 -28.161 -8.241 1.00 39.61 144 LYS B N 1
ATOM 3096 C CA . LYS B 1 146 ? 14.308 -28.545 -6.936 1.00 37.55 144 LYS B CA 1
ATOM 3097 C C . LYS B 1 146 ? 12.786 -28.378 -6.871 1.00 34.59 144 LYS B C 1
ATOM 3098 O O . LYS B 1 146 ? 12.109 -29.191 -6.262 1.00 34.02 144 LYS B O 1
ATOM 3104 N N . TRP B 1 147 ? 12.262 -27.334 -7.516 1.00 33.12 145 TRP B N 1
ATOM 3105 C CA . TRP B 1 147 ? 10.834 -27.136 -7.579 1.00 29.64 145 TRP B CA 1
ATOM 3106 C C . TRP B 1 147 ? 10.117 -28.268 -8.342 1.00 29.56 145 TRP B C 1
ATOM 3107 O O . TRP B 1 147 ? 9.051 -28.735 -7.926 1.00 25.02 145 TRP B O 1
ATOM 3118 N N . THR B 1 148 ? 10.674 -28.691 -9.487 1.00 30.56 146 THR B N 1
ATOM 3119 C CA . THR B 1 148 ? 10.025 -29.764 -10.222 1.00 31.42 146 THR B CA 1
ATOM 3120 C C . THR B 1 148 ? 10.036 -31.083 -9.430 1.00 31.00 146 THR B C 1
ATOM 3121 O O . THR B 1 148 ? 9.043 -31.783 -9.422 1.00 30.85 146 THR B O 1
ATOM 3125 N N . LYS B 1 149 ? 11.154 -31.377 -8.767 1.00 31.01 147 LYS B N 1
ATOM 3126 C CA . LYS B 1 149 ? 11.298 -32.459 -7.771 1.00 30.12 147 LYS B CA 1
ATOM 3127 C C . LYS B 1 149 ? 10.261 -32.390 -6.653 1.00 27.87 147 LYS B C 1
ATOM 3128 O O . LYS B 1 149 ? 9.549 -33.357 -6.394 1.00 26.34 147 LYS B O 1
ATOM 3134 N N . PHE B 1 150 ? 10.138 -31.216 -6.038 1.00 26.25 148 PHE B N 1
ATOM 3135 C CA . PHE B 1 150 ? 9.066 -31.013 -5.067 1.00 23.82 148 PHE B CA 1
ATOM 3136 C C . PHE B 1 150 ? 7.687 -31.394 -5.659 1.00 23.58 148 PHE B C 1
ATOM 3137 O O . PHE B 1 150 ? 6.953 -32.174 -5.068 1.00 23.02 148 PHE B O 1
ATOM 3145 N N . LEU B 1 151 ? 7.298 -30.844 -6.818 1.00 23.39 149 LEU B N 1
ATOM 3146 C CA . LEU B 1 151 ? 5.979 -31.189 -7.368 1.00 23.40 149 LEU B CA 1
ATOM 3147 C C . LEU B 1 151 ? 5.866 -32.661 -7.762 1.00 23.66 149 LEU B C 1
ATOM 3148 O O . LEU B 1 151 ? 4.824 -33.294 -7.549 1.00 22.06 149 LEU B O 1
ATOM 3153 N N . ASN B 1 152 ? 6.939 -33.217 -8.322 1.00 25.26 150 ASN B N 1
ATOM 3154 C CA . ASN B 1 152 ? 6.926 -34.689 -8.648 1.00 27.87 150 ASN B CA 1
ATOM 3155 C C . ASN B 1 152 ? 6.652 -35.597 -7.428 1.00 27.81 150 ASN B C 1
ATOM 3156 O O . ASN B 1 152 ? 5.996 -36.634 -7.561 1.00 29.94 150 ASN B O 1
ATOM 3161 N N . THR B 1 153 ? 7.115 -35.191 -6.242 1.00 25.88 151 THR B N 1
ATOM 3162 C CA . THR B 1 153 ? 6.966 -35.991 -4.977 1.00 25.30 151 THR B CA 1
ATOM 3163 C C . THR B 1 153 ? 5.726 -35.608 -4.159 1.00 23.59 151 THR B C 1
ATOM 3164 O O . THR B 1 153 ? 5.004 -36.499 -3.661 1.00 23.19 151 THR B O 1
ATOM 3168 N N . PHE B 1 154 ? 5.523 -34.287 -3.993 1.00 20.56 152 PHE B N 1
ATOM 3169 C CA . PHE B 1 154 ? 4.527 -33.756 -3.076 1.00 21.19 152 PHE B CA 1
ATOM 3170 C C . PHE B 1 154 ? 3.397 -32.958 -3.740 1.00 21.93 152 PHE B C 1
ATOM 3171 O O . PHE B 1 154 ? 2.443 -32.565 -3.086 1.00 19.71 152 PHE B O 1
ATOM 3179 N N . GLY B 1 155 ? 3.473 -32.797 -5.061 1.00 23.47 153 GLY B N 1
ATOM 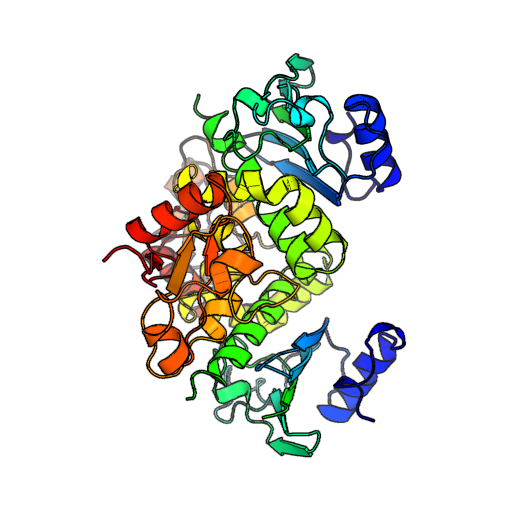3180 C CA . GLY B 1 155 ? 2.400 -32.130 -5.831 1.00 22.18 153 GLY B CA 1
ATOM 3181 C C . GLY B 1 155 ? 1.017 -32.714 -5.629 1.00 23.52 153 GLY B C 1
ATOM 3182 O O . GLY B 1 155 ? 0.046 -31.969 -5.683 1.00 20.61 153 GLY B O 1
ATOM 3183 N N . LYS B 1 156 ? 0.911 -34.052 -5.419 1.00 21.99 154 LYS B N 1
ATOM 3184 C CA . LYS B 1 156 ? -0.375 -34.656 -5.138 1.00 22.86 154 LYS B CA 1
ATOM 3185 C C . LYS B 1 156 ? -0.997 -34.054 -3.888 1.00 21.22 154 LYS B C 1
ATOM 3186 O O . LYS B 1 156 ? -2.220 -33.855 -3.836 1.00 21.04 154 LYS B O 1
ATOM 3192 N N . TYR B 1 157 ? -0.159 -33.734 -2.879 1.00 19.98 155 TYR B N 1
ATOM 3193 C CA . TYR B 1 157 ? -0.688 -33.155 -1.614 1.00 20.26 155 TYR B CA 1
ATOM 3194 C C . TYR B 1 157 ? -1.247 -31.744 -1.861 1.00 20.20 155 TYR B C 1
ATOM 3195 O O . TYR B 1 157 ? -2.249 -31.368 -1.311 1.00 21.53 155 TYR B O 1
ATOM 3204 N N . LEU B 1 158 ? -0.550 -30.998 -2.672 1.00 21.63 156 LEU B N 1
ATOM 3205 C CA . LEU B 1 158 ? -1.003 -29.613 -2.974 1.00 24.12 156 LEU B CA 1
ATOM 3206 C C . LEU B 1 158 ? -2.347 -29.655 -3.691 1.00 23.38 156 LEU B C 1
ATOM 3207 O O . LEU B 1 158 ? -3.256 -28.880 -3.373 1.00 23.87 156 LEU B O 1
ATOM 3212 N N . LYS B 1 159 ? -2.510 -30.656 -4.584 1.00 24.17 157 LYS B N 1
ATOM 3213 C CA . LYS B 1 159 ? -3.764 -30.844 -5.372 1.00 22.39 157 LYS B CA 1
ATOM 3214 C C . LYS B 1 159 ? -4.887 -31.133 -4.435 1.00 23.22 157 LYS B C 1
ATOM 3215 O O . LYS B 1 159 ? -5.952 -30.552 -4.570 1.00 20.62 157 LYS B O 1
ATOM 3221 N N . ILE B 1 160 ? -4.619 -31.974 -3.420 1.00 24.07 158 ILE B N 1
ATOM 3222 C CA . ILE B 1 160 ? -5.608 -32.231 -2.339 1.00 24.54 158 ILE B CA 1
ATOM 3223 C C . ILE B 1 160 ? -5.873 -30.956 -1.521 1.00 23.80 158 ILE B C 1
ATOM 3224 O O . ILE B 1 160 ? -7.018 -30.679 -1.167 1.00 24.75 158 ILE B O 1
ATOM 3229 N N . GLY B 1 161 ? -4.823 -30.187 -1.238 1.00 22.52 159 GLY B N 1
ATOM 3230 C CA . GLY B 1 161 ? -5.002 -28.885 -0.575 1.00 22.31 159 GLY B CA 1
ATOM 3231 C C . GLY B 1 161 ? -5.993 -27.956 -1.289 1.00 22.47 159 GLY B C 1
ATOM 3232 O O . GLY B 1 161 ? -6.836 -27.310 -0.635 1.00 23.49 159 GLY B O 1
ATOM 3233 N N . VAL B 1 162 ? -5.864 -27.883 -2.610 1.00 24.08 160 VAL B N 1
ATOM 3234 C CA . VAL B 1 162 ? -6.804 -27.122 -3.481 1.00 26.90 160 VAL B CA 1
ATOM 3235 C C . VAL B 1 162 ? -8.275 -27.585 -3.277 1.00 27.99 160 VAL B C 1
ATOM 3236 O O . VAL B 1 162 ? -9.216 -26.743 -3.205 1.00 27.89 160 VAL B O 1
ATOM 3240 N N . VAL B 1 163 ? -8.471 -28.907 -3.219 1.00 28.20 161 VAL B N 1
ATOM 3241 C CA . VAL B 1 163 ? -9.793 -29.512 -2.911 1.00 29.72 161 VAL B CA 1
ATOM 3242 C C . VAL B 1 163 ? -10.234 -29.182 -1.486 1.00 30.68 161 VAL B C 1
ATOM 3243 O O . VAL B 1 163 ? -11.373 -28.705 -1.243 1.00 29.59 161 VAL B O 1
ATOM 3247 N N . GLU B 1 164 ? -9.325 -29.401 -0.513 1.00 29.97 162 GLU B N 1
ATOM 3248 C CA . GLU B 1 164 ? -9.716 -29.435 0.919 1.00 30.18 162 GLU B CA 1
ATOM 3249 C C . GLU B 1 164 ? -9.468 -28.227 1.776 1.00 29.76 162 GLU B C 1
ATOM 3250 O O . GLU B 1 164 ? -10.056 -28.093 2.842 1.00 32.04 162 GLU B O 1
ATOM 3256 N N . ASP B 1 165 ? -8.625 -27.322 1.334 1.00 29.78 163 ASP B N 1
ATOM 3257 C CA . ASP B 1 165 ? -8.251 -26.231 2.216 1.00 30.28 163 ASP B CA 1
ATOM 3258 C C . ASP B 1 165 ? -8.921 -24.942 1.666 1.00 30.15 163 ASP B C 1
ATOM 3259 O O . ASP B 1 165 ? -8.304 -24.150 0.944 1.00 31.20 163 ASP B O 1
ATOM 3264 N N . LYS B 1 166 ? -10.188 -24.776 2.023 1.00 30.70 164 LYS B N 1
ATOM 3265 C CA . LYS B 1 166 ? -11.007 -23.667 1.523 1.00 31.16 164 LYS B CA 1
ATOM 3266 C C . LYS B 1 166 ? -10.299 -22.303 1.584 1.00 29.54 164 LYS B C 1
ATOM 3267 O O . LYS B 1 166 ? -10.211 -21.583 0.576 1.00 29.41 164 LYS B O 1
ATOM 3273 N N . GLU B 1 167 ? -9.760 -22.000 2.755 1.00 30.68 165 GLU B N 1
ATOM 3274 C CA . GLU B 1 167 ? -9.228 -20.689 3.095 1.00 29.22 165 GLU B CA 1
ATOM 3275 C C . GLU B 1 167 ? -7.964 -20.383 2.304 1.00 28.60 165 GLU B C 1
ATOM 3276 O O . GLU B 1 167 ? -7.715 -19.239 1.974 1.00 28.56 165 GLU B O 1
ATOM 3282 N N . ASN B 1 168 ? -7.160 -21.394 2.015 1.00 27.99 166 ASN B N 1
ATOM 3283 C CA . ASN B 1 168 ? -5.925 -21.179 1.259 1.00 27.21 166 ASN B CA 1
ATOM 3284 C C . ASN B 1 168 ? -5.943 -21.636 -0.194 1.00 27.04 166 ASN B C 1
ATOM 3285 O O . ASN B 1 168 ? -4.928 -21.614 -0.849 1.00 24.80 166 ASN B O 1
ATOM 3290 N N . GLN B 1 169 ? -7.129 -22.013 -0.670 1.00 27.15 167 GLN B N 1
ATOM 3291 C CA . GLN B 1 169 ? -7.323 -22.655 -1.945 1.00 28.25 167 GLN B CA 1
ATOM 3292 C C . GLN B 1 169 ? -6.613 -21.896 -3.090 1.00 26.03 167 GLN B C 1
ATOM 3293 O O . GLN B 1 169 ? -5.895 -22.502 -3.855 1.00 24.44 167 GLN B O 1
ATOM 3299 N N . GLU B 1 170 ? -6.738 -20.566 -3.179 1.00 25.37 168 GLU B N 1
ATOM 3300 C CA . GLU B 1 170 ? -6.150 -19.858 -4.346 1.00 26.62 168 GLU B CA 1
ATOM 3301 C C . GLU B 1 170 ? -4.638 -19.861 -4.349 1.00 26.11 168 GLU B C 1
ATOM 3302 O O . GLU B 1 170 ? -3.988 -20.072 -5.397 1.00 23.97 168 GLU B O 1
ATOM 3308 N N . GLU B 1 171 ? -4.049 -19.635 -3.168 1.00 23.87 169 GLU B N 1
ATOM 3309 C CA . GLU B 1 171 ? -2.599 -19.654 -3.066 1.00 24.39 169 GLU B CA 1
ATOM 3310 C C . GLU B 1 171 ? -2.024 -21.037 -3.411 1.00 24.08 169 GLU B C 1
ATOM 3311 O O . GLU B 1 171 ? -0.990 -21.155 -4.111 1.00 23.43 169 GLU B O 1
ATOM 3317 N N . ILE B 1 172 ? -2.709 -22.067 -2.956 1.00 23.13 170 ILE B N 1
ATOM 3318 C CA . ILE B 1 172 ? -2.215 -23.431 -3.234 1.00 22.75 170 ILE B CA 1
ATOM 3319 C C . ILE B 1 172 ? -2.369 -23.710 -4.732 1.00 22.82 170 ILE B C 1
ATOM 3320 O O . ILE B 1 172 ? -1.502 -24.337 -5.328 1.00 21.19 170 ILE B O 1
ATOM 3325 N N . ALA B 1 173 ? -3.516 -23.313 -5.283 1.00 23.20 171 ALA B N 1
ATOM 3326 C CA . ALA B 1 173 ? -3.865 -23.477 -6.707 1.00 25.02 171 ALA B CA 1
ATOM 3327 C C . ALA B 1 173 ? -2.805 -22.851 -7.619 1.00 24.30 171 ALA B C 1
ATOM 3328 O O . ALA B 1 173 ? -2.482 -23.398 -8.689 1.00 25.13 171 ALA B O 1
ATOM 3330 N N . SER B 1 174 ? -2.239 -21.731 -7.179 1.00 23.60 172 SER B N 1
ATOM 3331 C CA . SER B 1 174 ? -1.196 -21.036 -7.922 1.00 23.74 172 SER B CA 1
ATOM 3332 C C . SER B 1 174 ? 0.111 -21.836 -8.062 1.00 23.04 172 SER B C 1
ATOM 3333 O O . SER B 1 174 ? 0.975 -21.488 -8.900 1.00 24.83 172 SER B O 1
ATOM 3336 N N . LEU B 1 175 ? 0.251 -22.918 -7.282 1.00 23.90 173 LEU B N 1
ATOM 3337 C CA . LEU B 1 175 ? 1.499 -23.734 -7.226 1.00 22.47 173 LEU B CA 1
ATOM 3338 C C . LEU B 1 175 ? 1.439 -25.006 -8.062 1.00 22.78 173 LEU B C 1
ATOM 3339 O O . LEU B 1 175 ? 2.477 -25.511 -8.428 1.00 22.47 173 LEU B O 1
ATOM 3344 N N . VAL B 1 176 ? 0.227 -25.535 -8.270 1.00 22.78 174 VAL B N 1
ATOM 3345 C CA . VAL B 1 176 ? 0.023 -26.863 -8.891 1.00 23.37 174 VAL B CA 1
ATOM 3346 C C . VAL B 1 176 ? 0.330 -26.711 -10.419 1.00 23.96 174 VAL B C 1
ATOM 3347 O O . VAL B 1 176 ? 0.210 -25.605 -10.946 1.00 22.28 174 VAL B O 1
ATOM 3351 N N . GLU B 1 177 ? 0.790 -27.803 -11.072 1.00 23.65 175 GLU B N 1
ATOM 3352 C CA . GLU B 1 177 ? 1.168 -27.793 -12.485 1.00 25.79 175 GLU B CA 1
ATOM 3353 C C . GLU B 1 177 ? 0.599 -29.014 -13.212 1.00 26.02 175 GLU B C 1
ATOM 3354 O O . GLU B 1 177 ? 0.450 -30.099 -12.604 1.00 25.04 175 GLU B O 1
ATOM 3360 N N . PHE B 1 178 ? 0.250 -28.819 -14.495 1.00 27.45 176 PHE B N 1
ATOM 3361 C CA . PHE B 1 178 ? -0.361 -29.872 -15.331 1.00 28.58 176 PHE B CA 1
ATOM 3362 C C . PHE B 1 178 ? 0.208 -29.781 -16.715 1.00 28.65 176 PHE B C 1
ATOM 3363 O O . PHE B 1 178 ? 0.596 -28.702 -17.181 1.00 27.93 176 PHE B O 1
ATOM 3371 N N . TYR B 1 179 ? 0.276 -30.940 -17.360 1.00 31.01 177 TYR B N 1
ATOM 3372 C CA . TYR B 1 179 ? 0.653 -30.997 -18.761 1.00 32.36 177 TYR B CA 1
ATOM 3373 C C . TYR B 1 179 ? -0.503 -30.384 -19.524 1.00 32.02 177 TYR B C 1
ATOM 3374 O O . TYR B 1 179 ? -1.633 -30.466 -19.075 1.00 30.30 177 TYR B O 1
ATOM 3383 N N . SER B 1 180 ? -0.217 -29.800 -20.689 1.00 33.28 178 SER B N 1
ATOM 3384 C CA . SER B 1 180 ? -1.279 -29.290 -21.540 1.00 33.84 178 SER B CA 1
ATOM 3385 C C . SER B 1 180 ? -0.943 -29.646 -22.984 1.00 35.61 178 SER B C 1
ATOM 3386 O O . SER B 1 180 ? 0.105 -30.261 -23.229 1.00 35.27 178 SER B O 1
ATOM 3389 N N . ILE B 1 181 ? -1.801 -29.236 -23.928 1.00 37.63 179 ILE B N 1
ATOM 3390 C CA . ILE B 1 181 ? -1.474 -29.373 -25.369 1.00 38.36 179 ILE B CA 1
ATOM 3391 C C . ILE B 1 181 ? -0.214 -28.576 -25.735 1.00 39.16 179 ILE B C 1
ATOM 3392 O O . ILE B 1 181 ? 0.668 -29.091 -26.418 1.00 39.83 179 ILE B O 1
ATOM 3397 N N . ASN B 1 182 ? -0.125 -27.319 -25.297 1.00 38.68 180 ASN B N 1
ATOM 3398 C CA . ASN B 1 182 ? 0.992 -26.495 -25.712 1.00 40.04 180 ASN B CA 1
ATOM 3399 C C . ASN B 1 182 ? 2.262 -26.602 -24.887 1.00 40.64 180 ASN B C 1
ATOM 3400 O O . ASN B 1 182 ? 3.296 -26.090 -25.311 1.00 40.84 180 ASN B O 1
ATOM 3405 N N . SER B 1 183 ? 2.192 -27.280 -23.728 1.00 42.22 181 SER B N 1
ATOM 3406 C CA . SER B 1 183 ? 3.285 -27.248 -22.734 1.00 42.39 181 SER B CA 1
ATOM 3407 C C . SER B 1 183 ? 4.543 -28.065 -23.087 1.00 42.91 181 SER B C 1
ATOM 3408 O O . SER B 1 183 ? 5.662 -27.718 -22.664 1.00 43.22 181 SER B O 1
ATOM 3411 N N . GLY B 1 184 ? 4.378 -29.158 -23.817 1.00 43.93 182 GLY B N 1
ATOM 3412 C CA . GLY B 1 184 ? 5.542 -29.956 -24.227 1.00 44.81 182 GLY B CA 1
ATOM 3413 C C . GLY B 1 184 ? 5.837 -31.058 -23.241 1.00 45.94 182 GLY B C 1
ATOM 3414 O O . GLY B 1 184 ? 4.913 -31.591 -22.634 1.00 45.90 182 GLY B O 1
ATOM 3415 N N . ASP B 1 185 ? 7.113 -31.405 -23.059 1.00 46.71 183 ASP B N 1
ATOM 3416 C CA . ASP B 1 185 ? 7.442 -32.432 -22.069 1.00 48.19 183 ASP B CA 1
ATOM 3417 C C . ASP B 1 185 ? 7.614 -31.782 -20.710 1.00 47.25 183 ASP B C 1
ATOM 3418 O O . ASP B 1 185 ? 8.170 -32.395 -19.796 1.00 48.46 183 ASP B O 1
ATOM 3423 N N . LYS B 1 186 ? 7.172 -30.523 -20.603 1.00 46.54 184 LYS B N 1
ATOM 3424 C CA . LYS B 1 186 ? 7.121 -29.781 -19.321 1.00 44.24 184 LYS B CA 1
ATOM 3425 C C . LYS B 1 186 ? 5.689 -29.350 -18.971 1.00 42.86 184 LYS B C 1
ATOM 3426 O O . LYS B 1 186 ? 4.902 -29.024 -19.860 1.00 43.09 184 LYS B O 1
ATOM 3432 N N . LYS B 1 187 ? 5.361 -29.317 -17.676 1.00 40.07 185 LYS B N 1
ATOM 3433 C CA . LYS B 1 187 ? 4.041 -28.887 -17.188 1.00 36.68 185 LYS B CA 1
ATOM 3434 C C . LYS B 1 187 ? 3.949 -27.376 -17.158 1.00 34.64 185 LYS B C 1
ATOM 3435 O O . LYS B 1 187 ? 4.966 -26.664 -17.136 1.00 34.92 185 LYS B O 1
ATOM 3441 N N . THR B 1 188 ? 2.724 -26.877 -17.141 1.00 31.78 186 THR B N 1
ATOM 3442 C CA . THR B 1 188 ? 2.497 -25.445 -17.003 1.00 29.14 186 THR B CA 1
ATOM 3443 C C . THR B 1 188 ? 1.726 -25.179 -15.699 1.00 27.76 186 THR B C 1
ATOM 3444 O O . THR B 1 188 ? 0.878 -26.020 -15.283 1.00 25.04 186 THR B O 1
ATOM 3448 N N . ASP B 1 189 ? 1.975 -24.010 -15.105 1.00 24.32 187 ASP B N 1
ATOM 3449 C CA . ASP B 1 189 ? 1.185 -23.640 -13.959 1.00 26.21 187 ASP B CA 1
ATOM 3450 C C . ASP B 1 189 ? -0.053 -22.869 -14.466 1.00 25.02 187 ASP B C 1
ATOM 3451 O O . ASP B 1 189 ? -0.181 -22.602 -15.682 1.00 24.58 187 ASP B O 1
ATOM 3456 N N . LEU B 1 190 ? -0.983 -22.575 -13.586 1.00 23.44 188 LEU B N 1
ATOM 3457 C CA . LEU B 1 190 ? -2.206 -21.923 -14.020 1.00 24.84 188 LEU B CA 1
ATOM 3458 C C . LEU B 1 190 ? -1.967 -20.467 -14.505 1.00 25.48 188 LEU B C 1
ATOM 3459 O O . LEU B 1 190 ? -2.549 -20.020 -15.519 1.00 23.43 188 LEU B O 1
ATOM 3464 N N . ASP B 1 191 ? -1.123 -19.732 -13.807 1.00 27.02 189 ASP B N 1
ATOM 3465 C CA . ASP B 1 191 ? -0.930 -18.315 -14.162 1.00 29.43 189 ASP B CA 1
ATOM 3466 C C . ASP B 1 191 ? -0.287 -18.189 -15.553 1.00 29.62 189 ASP B C 1
ATOM 3467 O O . ASP B 1 191 ? -0.595 -17.249 -16.295 1.00 31.82 189 ASP B O 1
ATOM 3472 N N . SER B 1 192 ? 0.568 -19.133 -15.908 1.00 29.17 190 SER B N 1
ATOM 3473 C CA . SER B 1 192 ? 1.189 -19.144 -17.203 1.00 31.47 190 SER B CA 1
ATOM 3474 C C . SER B 1 192 ? 0.160 -19.487 -18.279 1.00 31.81 190 SER B C 1
ATOM 3475 O O . SER B 1 192 ? 0.189 -18.889 -19.353 1.00 31.40 190 SER B O 1
ATOM 3478 N N . TYR B 1 193 ? -0.741 -20.420 -17.967 1.00 31.91 191 TYR B N 1
ATOM 3479 C CA . TYR B 1 193 ? -1.882 -20.680 -18.837 1.00 33.03 191 TYR B CA 1
ATOM 3480 C C . TYR B 1 193 ? -2.674 -19.400 -19.058 1.00 33.86 191 TYR B C 1
ATOM 3481 O O . TYR B 1 193 ? -3.001 -19.081 -20.199 1.00 33.31 191 TYR B O 1
ATOM 3490 N N . ILE B 1 194 ? -3.044 -18.727 -17.970 1.00 34.92 192 ILE B N 1
ATOM 3491 C CA . ILE B 1 194 ? -3.806 -17.485 -18.043 1.00 36.50 192 ILE B CA 1
ATOM 3492 C C . ILE B 1 194 ? -3.111 -16.455 -18.957 1.00 38.97 192 ILE B C 1
ATOM 3493 O O . ILE B 1 194 ? -3.764 -15.849 -19.804 1.00 38.08 192 ILE B O 1
ATOM 3498 N N . GLU B 1 195 ? -1.791 -16.304 -18.773 1.00 40.86 193 GLU B N 1
ATOM 3499 C CA . GLU B 1 195 ? -0.884 -15.459 -19.574 1.00 42.95 193 GLU B CA 1
ATOM 3500 C C . GLU B 1 195 ? -0.996 -15.728 -21.073 1.00 42.31 193 GLU B C 1
ATOM 3501 O O . GLU B 1 195 ? -0.947 -14.808 -21.898 1.00 42.83 193 GLU B O 1
ATOM 3507 N N . ASN B 1 196 ? -1.163 -17.000 -21.405 1.00 41.75 194 ASN B N 1
ATOM 3508 C CA . ASN B 1 196 ? -1.161 -17.468 -22.779 1.00 41.01 194 ASN B CA 1
ATOM 3509 C C . ASN B 1 196 ? -2.539 -17.530 -23.423 1.00 39.22 194 ASN B C 1
ATOM 3510 O O . ASN B 1 196 ? -2.657 -18.001 -24.532 1.00 39.59 194 ASN B O 1
ATOM 3515 N N . MET B 1 197 ? -3.566 -17.046 -22.744 1.00 38.42 195 MET B N 1
ATOM 3516 C CA . MET B 1 197 ? -4.954 -17.149 -23.239 1.00 38.11 195 MET B CA 1
ATOM 3517 C C . MET B 1 197 ? -5.153 -16.280 -24.490 1.00 38.98 195 MET B C 1
ATOM 3518 O O . MET B 1 197 ? -4.631 -15.186 -24.586 1.00 38.10 195 MET B O 1
ATOM 3523 N N . LYS B 1 198 ? -5.895 -16.797 -25.446 1.00 40.64 196 LYS B N 1
ATOM 3524 C CA . LYS B 1 198 ? -6.229 -16.005 -26.625 1.00 42.45 196 LYS B CA 1
ATOM 3525 C C . LYS B 1 198 ? -7.159 -14.824 -26.293 1.00 42.88 196 LYS B C 1
ATOM 3526 O O . LYS B 1 198 ? -7.696 -14.703 -25.174 1.00 42.57 196 LYS B O 1
ATOM 3532 N N . GLU B 1 199 ? -7.349 -13.959 -27.289 1.00 44.80 197 GLU B N 1
ATOM 3533 C CA . GLU B 1 199 ? -7.947 -12.649 -27.097 1.00 46.41 197 GLU B CA 1
ATOM 3534 C C . GLU B 1 199 ? -9.323 -12.671 -26.459 1.00 46.07 197 GLU B C 1
ATOM 3535 O O . GLU B 1 199 ? -9.566 -11.944 -25.466 1.00 47.13 197 GLU B O 1
ATOM 3541 N N . ASP B 1 200 ? -10.201 -13.488 -27.045 1.00 45.11 198 ASP B N 1
ATOM 3542 C CA . ASP B 1 200 ? -11.586 -13.657 -26.615 1.00 44.64 198 ASP B CA 1
ATOM 3543 C C . ASP B 1 200 ? -11.793 -14.967 -25.847 1.00 43.14 198 ASP B C 1
ATOM 3544 O O . ASP B 1 200 ? -12.942 -15.383 -25.627 1.00 42.97 198 ASP B O 1
ATOM 3549 N N . GLN B 1 201 ? -10.695 -15.623 -25.454 1.00 42.25 199 GLN B N 1
ATOM 3550 C CA . GLN B 1 201 ? -10.768 -16.831 -24.597 1.00 40.49 199 GLN B CA 1
ATOM 3551 C C . GLN B 1 201 ? -11.065 -16.366 -23.207 1.00 40.90 199 GLN B C 1
ATOM 3552 O O . GLN B 1 201 ? -10.351 -15.521 -22.686 1.00 41.56 199 GLN B O 1
ATOM 3558 N N . LYS B 1 202 ? -12.123 -16.904 -22.621 1.00 40.90 200 LYS B N 1
ATOM 3559 C CA . LYS B 1 202 ? -12.561 -16.473 -21.285 1.00 41.51 200 LYS B CA 1
ATOM 3560 C C . LYS B 1 202 ? -12.328 -17.526 -20.192 1.00 41.17 200 LYS B C 1
ATOM 3561 O O . LYS B 1 202 ? -12.359 -17.200 -19.007 1.00 42.04 200 LYS B O 1
ATOM 3567 N N . CYS B 1 203 ? -12.068 -18.769 -20.596 1.00 40.11 201 CYS B N 1
ATOM 3568 C CA . CYS B 1 203 ? -12.123 -19.926 -19.673 1.00 40.32 201 CYS B CA 1
ATOM 3569 C C . CYS B 1 203 ? -10.825 -20.673 -19.683 1.00 37.70 201 CYS B C 1
ATOM 3570 O O . CYS B 1 203 ? -10.110 -20.644 -20.685 1.00 36.60 201 CYS B O 1
ATOM 3573 N N . ILE B 1 204 ? -10.565 -21.410 -18.594 1.00 34.96 202 ILE B N 1
ATOM 3574 C CA . ILE B 1 204 ? -9.433 -22.329 -18.563 1.00 33.18 202 ILE B CA 1
ATOM 3575 C C . ILE B 1 204 ? -10.058 -23.668 -18.832 1.00 32.88 202 ILE B C 1
ATOM 3576 O O . ILE B 1 204 ? -10.998 -24.054 -18.130 1.00 32.98 202 ILE B O 1
ATOM 3581 N N . TYR B 1 205 ? -9.542 -24.402 -19.818 1.00 32.73 203 TYR B N 1
ATOM 3582 C CA . TYR B 1 205 ? -10.129 -25.706 -20.153 1.00 33.11 203 TYR B CA 1
ATOM 3583 C C . TYR B 1 205 ? -9.257 -26.812 -19.668 1.00 32.75 203 TYR B C 1
ATOM 3584 O O . TYR B 1 205 ? -8.062 -26.648 -19.642 1.00 31.28 203 TYR B O 1
ATOM 3593 N N . TYR B 1 206 ? -9.862 -27.938 -19.295 1.00 33.44 204 TYR B N 1
ATOM 3594 C CA . TYR B 1 206 ? -9.119 -29.176 -19.097 1.00 35.65 204 TYR B CA 1
ATOM 3595 C C . TYR B 1 206 ? -9.844 -30.408 -19.635 1.00 37.03 204 TYR B C 1
ATOM 3596 O O . TYR B 1 206 ? -11.027 -30.354 -19.892 1.00 37.78 204 TYR B O 1
ATOM 3605 N N . ILE B 1 207 ? -9.117 -31.510 -19.776 1.00 39.29 205 ILE B N 1
ATOM 3606 C CA . ILE B 1 207 ? -9.688 -32.772 -20.308 1.00 41.76 205 ILE B CA 1
ATOM 3607 C C . ILE B 1 207 ? -9.128 -34.039 -19.641 1.00 43.40 205 ILE B C 1
ATOM 3608 O O . ILE B 1 207 ? -7.911 -34.285 -19.682 1.00 43.46 205 ILE B O 1
ATOM 3613 N N . SER B 1 208 ? -10.022 -34.843 -19.050 1.00 46.08 206 SER B N 1
ATOM 3614 C CA . SER B 1 208 ? -9.649 -36.193 -18.585 1.00 48.75 206 SER B CA 1
ATOM 3615 C C . SER B 1 208 ? -8.872 -36.969 -19.661 1.00 50.26 206 SER B C 1
ATOM 3616 O O . SER B 1 208 ? -9.387 -37.238 -20.769 1.00 51.04 206 SER B O 1
ATOM 3619 N N . GLY B 1 209 ? -7.623 -37.297 -19.337 1.00 51.82 207 GLY B N 1
ATOM 3620 C CA . GLY B 1 209 ? -6.746 -38.052 -20.210 1.00 53.84 207 GLY B CA 1
ATOM 3621 C C . GLY B 1 209 ? -6.332 -39.348 -19.537 1.00 56.12 207 GLY B C 1
ATOM 3622 O O . GLY B 1 209 ? -6.559 -39.543 -18.328 1.00 56.14 207 GLY B O 1
ATOM 3623 N N . GLU B 1 210 ? -5.736 -40.237 -20.332 1.00 57.80 208 GLU B N 1
ATOM 3624 C CA . GLU B 1 210 ? -5.302 -41.552 -19.881 1.00 59.32 208 GLU B CA 1
ATOM 3625 C C . GLU B 1 210 ? -3.781 -41.562 -19.789 1.00 59.71 208 GLU B C 1
ATOM 3626 O O . GLU B 1 210 ? -3.200 -42.228 -18.927 1.00 59.86 208 GLU B O 1
ATOM 3632 N N . ASN B 1 211 ? -3.169 -40.784 -20.672 1.00 60.06 209 ASN B N 1
ATOM 3633 C CA . ASN B 1 211 ? -1.729 -40.682 -20.866 1.00 60.81 209 ASN B CA 1
ATOM 3634 C C . ASN B 1 211 ? -1.492 -39.272 -21.413 1.00 61.04 209 ASN B C 1
ATOM 3635 O O . ASN B 1 211 ? -2.414 -38.660 -21.963 1.00 60.74 209 ASN B O 1
ATOM 3640 N N . LYS B 1 212 ? -0.281 -38.746 -21.271 1.00 61.29 210 LYS B N 1
ATOM 3641 C CA . LYS B 1 212 ? 0.031 -37.419 -21.793 1.00 62.02 210 LYS B CA 1
ATOM 3642 C C . LYS B 1 212 ? -0.090 -37.368 -23.328 1.00 62.65 210 LYS B C 1
ATOM 3643 O O . LYS B 1 212 ? -0.529 -36.358 -23.901 1.00 63.06 210 LYS B O 1
ATOM 3649 N N . LYS B 1 213 ? 0.290 -38.465 -23.986 1.00 63.09 211 LYS B N 1
ATOM 3650 C CA . LYS B 1 213 ? 0.160 -38.604 -25.447 1.00 63.21 211 LYS B CA 1
ATOM 3651 C C . LYS B 1 213 ? -1.284 -38.809 -25.903 1.00 62.80 211 LYS B C 1
ATOM 3652 O O . LYS B 1 213 ? -1.755 -38.132 -26.817 1.00 63.02 211 LYS B O 1
ATOM 3658 N N . THR B 1 214 ? -1.985 -39.749 -25.276 1.00 62.62 212 THR B N 1
ATOM 3659 C CA . THR B 1 214 ? -3.346 -40.083 -25.690 1.00 62.26 212 THR B CA 1
ATOM 3660 C C . THR B 1 214 ? -4.360 -38.968 -25.410 1.00 62.19 212 THR B C 1
ATOM 3661 O O . THR B 1 214 ? -5.406 -38.909 -26.058 1.00 61.85 212 THR B O 1
ATOM 3665 N N . ALA B 1 215 ? -4.040 -38.103 -24.446 1.00 62.24 213 ALA B N 1
ATOM 3666 C CA . ALA B 1 215 ? -4.964 -37.066 -23.944 1.00 62.12 213 ALA B CA 1
ATOM 3667 C C . ALA B 1 215 ? -5.337 -36.020 -24.987 1.00 62.25 213 ALA B C 1
ATOM 3668 O O . ALA B 1 215 ? -6.501 -35.662 -25.107 1.00 62.02 213 ALA B O 1
ATOM 3670 N N . GLN B 1 216 ? -4.348 -35.531 -25.730 1.00 62.69 214 GLN B N 1
ATOM 3671 C CA . GLN B 1 216 ? -4.601 -34.544 -26.788 1.00 63.71 214 GLN B CA 1
ATOM 3672 C C . GLN B 1 216 ? -5.142 -35.140 -28.095 1.00 63.90 214 GLN B C 1
ATOM 3673 O O . GLN B 1 216 ? -5.557 -34.403 -28.996 1.00 64.31 214 GLN B O 1
ATOM 3679 N N . ASN B 1 217 ? -5.139 -36.468 -28.183 1.00 64.09 215 ASN B N 1
ATOM 3680 C CA . ASN B 1 217 ? -5.694 -37.182 -29.327 1.00 64.19 215 ASN B CA 1
ATOM 3681 C C . ASN B 1 217 ? -7.204 -37.210 -29.327 1.00 63.81 215 ASN B C 1
ATOM 3682 O O . ASN B 1 217 ? -7.822 -37.574 -30.338 1.00 64.04 215 ASN B O 1
ATOM 3687 N N . SER B 1 218 ? -7.791 -36.828 -28.195 1.00 62.92 216 SER B N 1
ATOM 3688 C CA . SER B 1 218 ? -9.236 -36.808 -28.044 1.00 62.15 216 SER B CA 1
ATOM 3689 C C . SER B 1 218 ? -9.942 -36.040 -29.175 1.00 61.62 216 SER B C 1
ATOM 3690 O O . SER B 1 218 ? -9.500 -34.959 -29.583 1.00 61.58 216 SER B O 1
ATOM 3693 N N . PRO B 1 219 ? -10.999 -36.649 -29.732 1.00 61.42 217 PRO B N 1
ATOM 3694 C CA . PRO B 1 219 ? -11.996 -36.056 -30.640 1.00 60.82 217 PRO B CA 1
ATOM 3695 C C . PRO B 1 219 ? -12.747 -34.863 -30.043 1.00 59.85 217 PRO B C 1
ATOM 3696 O O . PRO B 1 219 ? -12.914 -33.844 -30.724 1.00 60.11 217 PRO B O 1
ATOM 3700 N N . SER B 1 220 ? -13.188 -34.992 -28.790 1.00 58.46 218 SER B N 1
ATOM 3701 C CA . SER B 1 220 ? -13.845 -33.906 -28.041 1.00 56.62 218 SER B CA 1
ATOM 3702 C C . SER B 1 220 ? -13.047 -32.599 -27.983 1.00 54.49 218 SER B C 1
ATOM 3703 O O . SER B 1 220 ? -13.570 -31.571 -27.596 1.00 54.22 218 SER B O 1
ATOM 3706 N N . LEU B 1 221 ? -11.783 -32.645 -28.392 1.00 52.52 219 LEU B N 1
ATOM 3707 C CA . LEU B 1 221 ? -10.907 -31.471 -28.409 1.00 49.96 219 LEU B CA 1
ATOM 3708 C C . LEU B 1 221 ? -10.975 -30.621 -29.687 1.00 48.83 219 LEU B C 1
ATOM 3709 O O . LEU B 1 221 ? -10.487 -29.482 -29.693 1.00 48.40 219 LEU B O 1
ATOM 3714 N N . GLU B 1 222 ? -11.574 -31.159 -30.760 1.00 46.85 220 GLU B N 1
ATOM 3715 C CA . GLU B 1 222 ? -11.589 -30.478 -32.063 1.00 45.39 220 GLU B CA 1
ATOM 3716 C C . GLU B 1 222 ? -11.958 -28.980 -32.059 1.00 43.07 220 GLU B C 1
ATOM 3717 O O . GLU B 1 222 ? -11.194 -28.182 -32.594 1.00 42.08 220 GLU B O 1
ATOM 3723 N N . LYS B 1 223 ? -13.098 -28.607 -31.466 1.00 41.56 221 LYS B N 1
ATOM 3724 C CA . LYS B 1 223 ? -13.492 -27.187 -31.427 1.00 41.08 221 LYS B CA 1
ATOM 3725 C C . LYS B 1 223 ? -12.501 -26.304 -30.690 1.00 39.93 221 LYS B C 1
ATOM 3726 O O . LYS B 1 223 ? -12.205 -25.183 -31.126 1.00 39.44 221 LYS B O 1
ATOM 3732 N N . LEU B 1 224 ? -11.984 -26.818 -29.579 1.00 38.15 222 LEU B N 1
ATOM 3733 C CA . LEU B 1 224 ? -10.960 -26.084 -28.854 1.00 37.45 222 LEU B CA 1
ATOM 3734 C C . LEU B 1 224 ? -9.683 -25.952 -29.647 1.00 35.36 222 LEU B C 1
ATOM 3735 O O . LEU B 1 224 ? -9.139 -24.864 -29.711 1.00 35.97 222 LEU B O 1
ATOM 3740 N N . LYS B 1 225 ? -9.186 -27.034 -30.254 1.00 35.06 223 LYS B N 1
ATOM 3741 C CA . LYS B 1 225 ? -8.000 -26.904 -31.099 1.00 34.48 223 LYS B CA 1
ATOM 3742 C C . LYS B 1 225 ? -8.254 -25.987 -32.318 1.00 34.36 223 LYS B C 1
ATOM 3743 O O . LYS B 1 225 ? -7.363 -25.291 -32.791 1.00 34.21 223 LYS B O 1
ATOM 3749 N N . ALA B 1 226 ? -9.493 -25.995 -32.798 1.00 34.54 224 ALA B N 1
ATOM 3750 C CA . ALA B 1 226 ? -9.894 -25.163 -33.926 1.00 34.22 224 ALA B CA 1
ATOM 3751 C C . ALA B 1 226 ? -9.919 -23.731 -33.426 1.00 34.48 224 ALA B C 1
ATOM 3752 O O . ALA B 1 226 ? -9.769 -22.806 -34.198 1.00 33.66 224 ALA B O 1
ATOM 3754 N N . LEU B 1 227 ? -10.083 -23.541 -32.107 1.00 34.61 225 LEU B N 1
ATOM 3755 C CA . LEU B 1 227 ? -9.894 -22.182 -31.553 1.00 34.66 225 LEU B CA 1
ATOM 3756 C C . LEU B 1 227 ? -8.443 -21.849 -31.151 1.00 35.63 225 LEU B C 1
ATOM 3757 O O . LEU B 1 227 ? -8.158 -20.711 -30.767 1.00 33.67 225 LEU B O 1
ATOM 3762 N N . ASN B 1 228 ? -7.533 -22.824 -31.309 1.00 36.30 226 ASN B N 1
ATOM 3763 C CA . ASN B 1 228 ? -6.143 -22.709 -30.856 1.00 37.58 226 ASN B CA 1
ATOM 3764 C C . ASN B 1 228 ? -6.053 -22.384 -29.359 1.00 36.68 226 ASN B C 1
ATOM 3765 O O . ASN B 1 228 ? -5.184 -21.616 -28.919 1.00 37.47 226 ASN B O 1
ATOM 3770 N N . TYR B 1 229 ? -7.003 -22.891 -28.594 1.00 36.68 227 TYR B N 1
ATOM 3771 C CA . TYR B 1 229 ? -6.970 -22.693 -27.132 1.00 36.24 227 TYR B CA 1
ATOM 3772 C C . TYR B 1 229 ? -6.091 -23.794 -26.524 1.00 35.62 227 TYR B C 1
ATOM 3773 O O . TYR B 1 229 ? -6.076 -24.934 -27.033 1.00 34.93 227 TYR B O 1
ATOM 3782 N N . ASP B 1 230 ? -5.335 -23.479 -25.461 1.00 34.18 228 ASP B N 1
ATOM 3783 C CA . ASP B 1 230 ? -4.690 -24.562 -24.719 1.00 32.89 228 ASP B CA 1
ATOM 3784 C C . ASP B 1 230 ? -5.706 -25.251 -23.826 1.00 31.44 228 ASP B C 1
ATOM 3785 O O . ASP B 1 230 ? -6.708 -24.652 -23.422 1.00 30.53 228 ASP B O 1
ATOM 3790 N N . VAL B 1 231 ? -5.426 -26.518 -23.517 1.00 30.82 229 VAL B N 1
ATOM 3791 C CA . VAL B 1 231 ? -6.228 -27.322 -22.628 1.00 29.71 229 VAL B CA 1
ATOM 3792 C C . VAL B 1 231 ? -5.281 -28.117 -21.734 1.00 28.60 229 VAL B C 1
ATOM 3793 O O . VAL B 1 231 ? -4.375 -28.800 -22.203 1.00 27.66 229 VAL B O 1
ATOM 3797 N N . LEU B 1 232 ? -5.531 -28.051 -20.432 1.00 29.88 230 LEU B N 1
ATOM 3798 C CA . LEU B 1 232 ? -4.737 -28.838 -19.475 1.00 29.18 230 LEU B CA 1
ATOM 3799 C C . LEU B 1 232 ? -5.198 -30.279 -19.447 1.00 30.98 230 LEU B C 1
ATOM 3800 O O . LEU B 1 232 ? -6.375 -30.557 -19.677 1.00 30.82 230 LEU B O 1
ATOM 3805 N N . PHE B 1 233 ? -4.288 -31.178 -19.092 1.00 32.73 231 PHE B N 1
ATOM 3806 C CA . PHE B 1 233 ? -4.642 -32.589 -18.948 1.00 35.30 231 PHE B CA 1
ATOM 3807 C C . PHE B 1 233 ? -4.821 -33.032 -17.485 1.00 37.11 231 PHE B C 1
ATOM 3808 O O . PHE B 1 233 ? -3.939 -32.813 -16.647 1.00 37.06 231 PHE B O 1
ATOM 3816 N N . SER B 1 234 ? -5.973 -33.636 -17.199 1.00 39.62 232 SER B N 1
ATOM 3817 C CA . SER B 1 234 ? -6.214 -34.391 -15.972 1.00 41.91 232 SER B CA 1
ATOM 3818 C C . SER B 1 234 ? -5.884 -35.887 -16.226 1.00 43.35 232 SER B C 1
ATOM 3819 O O . SER B 1 234 ? -6.412 -36.533 -17.138 1.00 43.57 232 SER B O 1
ATOM 3822 N N . LEU B 1 235 ? -4.942 -36.416 -15.462 1.00 44.42 233 LEU B N 1
ATOM 3823 C CA . LEU B 1 235 ? -4.521 -37.790 -15.665 1.00 44.98 233 LEU B CA 1
ATOM 3824 C C . LEU B 1 235 ? -4.816 -38.659 -14.434 1.00 44.53 233 LEU B C 1
ATOM 3825 O O . LEU B 1 235 ? -4.629 -39.867 -14.466 1.00 45.40 233 LEU B O 1
ATOM 3830 N N . GLU B 1 236 ? -5.321 -38.074 -13.353 1.00 44.98 234 GLU B N 1
ATOM 3831 C CA . GLU B 1 236 ? -5.833 -38.938 -12.310 1.00 43.86 234 GLU B CA 1
ATOM 3832 C C . GLU B 1 236 ? -6.955 -38.370 -11.498 1.00 44.06 234 GLU B C 1
ATOM 3833 O O . GLU B 1 236 ? -7.215 -37.134 -11.565 1.00 43.73 234 GLU B O 1
ATOM 3839 N N . PRO B 1 237 ? -7.588 -39.226 -10.668 1.00 42.75 235 PRO B N 1
ATOM 3840 C CA . PRO B 1 237 ? -8.725 -38.654 -9.956 1.00 42.47 235 PRO B CA 1
ATOM 3841 C C . PRO B 1 237 ? -8.233 -37.452 -9.172 1.00 40.79 235 PRO B C 1
ATOM 3842 O O . PRO B 1 237 ? -9.021 -36.537 -8.956 1.00 40.95 235 PRO B O 1
ATOM 3846 N N . ILE B 1 238 ? -6.961 -37.454 -8.765 1.00 39.87 236 ILE B N 1
ATOM 3847 C CA . ILE B 1 238 ? -6.430 -36.288 -7.982 1.00 39.78 236 ILE B CA 1
ATOM 3848 C C . ILE B 1 238 ? -6.322 -35.029 -8.852 1.00 37.96 236 ILE B C 1
ATOM 3849 O O . ILE B 1 238 ? -6.844 -33.996 -8.426 1.00 39.20 236 ILE B O 1
ATOM 3854 N N . ASP B 1 239 ? -5.689 -35.137 -10.025 1.00 37.60 237 ASP B N 1
ATOM 3855 C CA . ASP B 1 239 ? -5.738 -34.081 -11.068 1.00 38.17 237 ASP B CA 1
ATOM 3856 C C . ASP B 1 239 ? -7.206 -33.697 -11.253 1.00 38.26 237 ASP B C 1
ATOM 3857 O O . ASP B 1 239 ? -7.594 -32.511 -11.211 1.00 38.67 237 ASP B O 1
ATOM 3862 N N . GLU B 1 240 ? -8.033 -34.728 -11.415 1.00 39.36 238 GLU B N 1
ATOM 3863 C CA . GLU B 1 240 ? -9.464 -34.584 -11.646 1.00 39.50 238 GLU B CA 1
ATOM 3864 C C . GLU B 1 240 ? -10.238 -33.891 -10.522 1.00 38.87 238 GLU B C 1
ATOM 3865 O O . GLU B 1 240 ? -10.956 -32.940 -10.789 1.00 38.12 238 GLU B O 1
ATOM 3871 N N . PHE B 1 241 ? -10.074 -34.324 -9.264 1.00 38.87 239 PHE B N 1
ATOM 3872 C CA . PHE B 1 241 ? -10.711 -33.589 -8.156 1.00 39.43 239 PHE B CA 1
ATOM 3873 C C . PHE B 1 241 ? -10.145 -32.200 -7.976 1.00 37.06 239 PHE B C 1
ATOM 3874 O O . PHE B 1 241 ? -10.848 -31.317 -7.477 1.00 37.58 239 PHE B O 1
ATOM 3882 N N . CYS B 1 242 ? -8.868 -32.030 -8.297 1.00 35.53 240 CYS B N 1
ATOM 3883 C CA . CYS B 1 242 ? -8.235 -30.725 -8.125 1.00 34.70 240 CYS B CA 1
ATOM 3884 C C . CYS B 1 242 ? -8.897 -29.751 -9.092 1.00 34.93 240 CYS B C 1
ATOM 3885 O O . CYS B 1 242 ? -9.424 -28.695 -8.709 1.00 33.14 240 CYS B O 1
ATOM 3888 N N . LEU B 1 243 ? -8.848 -30.144 -10.354 1.00 36.13 241 LEU B N 1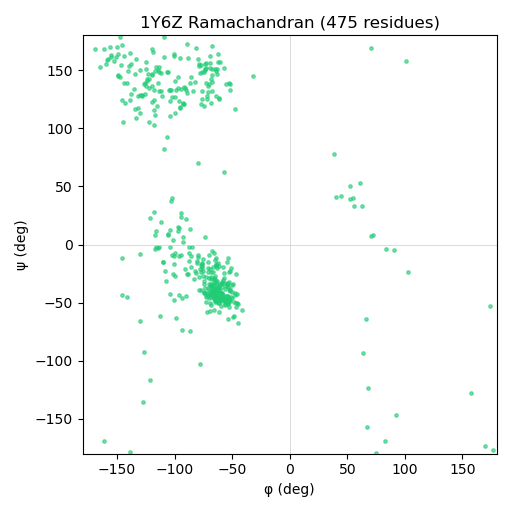
ATOM 3889 C CA . LEU B 1 243 ? -9.429 -29.316 -11.437 1.00 38.02 241 LEU B CA 1
ATOM 3890 C C . LEU B 1 243 ? -10.919 -29.037 -11.256 1.00 39.17 241 LEU B C 1
ATOM 3891 O O . LEU B 1 243 ? -11.320 -27.905 -11.397 1.00 41.22 241 LEU B O 1
ATOM 3896 N N . SER B 1 244 ? -11.702 -30.029 -10.848 1.00 41.34 242 SER B N 1
ATOM 3897 C CA . SER B 1 244 ? -13.140 -29.818 -10.555 1.00 42.43 242 SER B CA 1
ATOM 3898 C C . SER B 1 244 ? -13.455 -28.896 -9.373 1.00 43.66 242 SER B C 1
ATOM 3899 O O . SER B 1 244 ? -14.528 -28.290 -9.303 1.00 43.71 242 SER B O 1
ATOM 3902 N N . SER B 1 245 ? -12.544 -28.797 -8.400 1.00 42.95 243 SER B N 1
ATOM 3903 C CA . SER B 1 245 ? -12.754 -27.835 -7.311 1.00 43.45 243 SER B CA 1
ATOM 3904 C C . SER B 1 245 ? -12.557 -26.387 -7.753 1.00 43.12 243 SER B C 1
ATOM 3905 O O . SER B 1 245 ? -13.113 -25.468 -7.165 1.00 43.49 243 SER B O 1
ATOM 3908 N N . LEU B 1 246 ? -11.728 -26.184 -8.770 1.00 42.88 244 LEU B N 1
ATOM 3909 C CA . LEU B 1 246 ? -11.550 -24.853 -9.326 1.00 43.25 244 LEU B CA 1
ATOM 3910 C C . LEU B 1 246 ? -12.783 -24.532 -10.157 1.00 44.61 244 LEU B C 1
ATOM 3911 O O . LEU B 1 246 ? -13.169 -23.370 -10.278 1.00 45.32 244 LEU B O 1
ATOM 3916 N N . THR B 1 247 ? -13.404 -25.599 -10.653 1.00 46.14 245 THR B N 1
ATOM 3917 C CA . THR B 1 247 ? -14.633 -25.579 -11.470 1.00 48.74 245 THR B CA 1
ATOM 3918 C C . THR B 1 247 ? -15.819 -25.008 -10.694 1.00 49.56 245 THR B C 1
ATOM 3919 O O . THR B 1 247 ? -16.784 -24.580 -11.313 1.00 51.16 245 THR B O 1
ATOM 3923 N N . VAL B 1 248 ? -15.740 -25.004 -9.353 1.00 50.99 246 VAL B N 1
ATOM 3924 C CA . VAL B 1 248 ? -16.818 -24.464 -8.507 1.00 51.10 246 VAL B CA 1
ATOM 3925 C C . VAL B 1 248 ? -16.578 -23.078 -7.877 1.00 51.18 246 VAL B C 1
ATOM 3926 O O . VAL B 1 248 ? -17.478 -22.259 -7.894 1.00 51.44 246 VAL B O 1
ATOM 3930 N N . ASN B 1 249 ? -15.401 -22.763 -7.338 1.00 51.54 247 ASN B N 1
ATOM 3931 C CA . ASN B 1 249 ? -15.213 -21.326 -6.978 1.00 51.54 247 ASN B CA 1
ATOM 3932 C C . ASN B 1 249 ? -14.197 -20.581 -7.809 1.00 50.01 247 ASN B C 1
ATOM 3933 O O . ASN B 1 249 ? -13.715 -19.508 -7.407 1.00 50.23 247 ASN B O 1
ATOM 3938 N N . LYS B 1 250 ? -13.907 -21.154 -8.980 1.00 48.39 248 LYS B N 1
ATOM 3939 C CA . LYS B 1 250 ? -13.109 -20.493 -10.026 1.00 45.83 248 LYS B CA 1
ATOM 3940 C C . LYS B 1 250 ? -11.626 -20.475 -9.652 1.00 43.28 248 LYS B C 1
ATOM 3941 O O . LYS B 1 250 ? -11.218 -20.973 -8.591 1.00 42.50 248 LYS B O 1
ATOM 3947 N N . TYR B 1 251 ? -10.826 -19.891 -10.529 1.00 40.08 249 TYR B N 1
ATOM 3948 C CA . TYR B 1 251 ? -9.427 -19.630 -10.234 1.00 37.35 249 TYR B CA 1
ATOM 3949 C C . TYR B 1 251 ? -9.127 -18.225 -10.655 1.00 36.30 249 TYR B C 1
ATOM 3950 O O . TYR B 1 251 ? -9.050 -17.927 -11.856 1.00 34.95 249 TYR B O 1
ATOM 3959 N N . LYS B 1 252 ? -8.940 -17.366 -9.660 1.00 35.93 250 LYS B N 1
ATOM 3960 C CA . LYS B 1 252 ? -8.616 -15.963 -9.864 1.00 36.57 250 LYS B CA 1
ATOM 3961 C C . LYS B 1 252 ? -9.643 -15.362 -10.826 1.00 37.78 250 LYS B C 1
ATOM 3962 O O . LYS B 1 252 ? -9.301 -14.600 -11.710 1.00 38.71 250 LYS B O 1
ATOM 3968 N N . GLY B 1 253 ? -10.891 -15.772 -10.648 1.00 39.41 251 GLY B N 1
ATOM 3969 C CA . GLY B 1 253 ? -12.053 -15.209 -11.364 1.00 41.54 251 GLY B CA 1
ATOM 3970 C C . GLY B 1 253 ? -12.401 -15.917 -12.668 1.00 41.87 251 GLY B C 1
ATOM 3971 O O . GLY B 1 253 ? -13.397 -15.568 -13.306 1.00 43.25 251 GLY B O 1
ATOM 3972 N N . TYR B 1 254 ? -11.569 -16.892 -13.064 1.00 41.63 252 TYR B N 1
ATOM 3973 C CA . TYR B 1 254 ? -11.759 -17.714 -14.278 1.00 40.81 252 TYR B CA 1
ATOM 3974 C C . TYR B 1 254 ? -12.517 -18.983 -13.995 1.00 40.39 252 TYR B C 1
ATOM 3975 O O . TYR B 1 254 ? -12.246 -19.672 -13.027 1.00 40.12 252 TYR B O 1
ATOM 3984 N N . GLU B 1 255 ? -13.468 -19.296 -14.859 1.00 38.82 253 GLU B N 1
ATOM 3985 C CA . GLU B 1 255 ? -14.126 -20.567 -14.803 1.00 39.06 253 GLU B CA 1
ATOM 3986 C C . GLU B 1 255 ? -13.177 -21.609 -15.377 1.00 37.81 253 GLU B C 1
ATOM 3987 O O . GLU B 1 255 ? -12.360 -21.287 -16.228 1.00 36.60 253 GLU B O 1
ATOM 3993 N N . VAL B 1 256 ? -13.261 -22.836 -14.874 1.00 37.00 254 VAL B N 1
ATOM 3994 C CA . VAL B 1 256 ? -12.376 -23.902 -15.303 1.00 36.26 254 VAL B CA 1
ATOM 3995 C C . VAL B 1 256 ? -13.206 -25.065 -15.842 1.00 37.47 254 VAL B C 1
ATOM 3996 O O . VAL B 1 256 ? -13.827 -25.818 -15.088 1.00 38.84 254 VAL B O 1
ATOM 4000 N N . LEU B 1 257 ? -13.224 -25.223 -17.146 1.00 38.07 255 LEU B N 1
ATOM 4001 C CA . LEU B 1 257 ? -14.211 -26.108 -17.747 1.00 39.04 255 LEU B CA 1
ATOM 4002 C C . LEU B 1 257 ? -13.632 -27.440 -18.167 1.00 38.57 255 LEU B C 1
ATOM 4003 O O . LEU B 1 257 ? -12.566 -27.503 -18.797 1.00 37.11 255 LEU B O 1
ATOM 4008 N N . ASP B 1 258 ? -14.336 -28.508 -17.809 1.00 39.94 256 ASP B N 1
ATOM 4009 C CA . ASP B 1 258 ? -14.048 -29.816 -18.354 1.00 42.25 256 ASP B CA 1
ATOM 4010 C C . ASP B 1 258 ? -14.514 -29.701 -19.806 1.00 44.11 256 ASP B C 1
ATOM 4011 O O . ASP B 1 258 ? -15.589 -29.134 -20.043 1.00 45.36 256 ASP B O 1
ATOM 4016 N N . VAL B 1 259 ? -13.714 -30.209 -20.746 1.00 45.53 257 VAL B N 1
ATOM 4017 C CA . VAL B 1 259 ? -14.024 -30.191 -22.191 1.00 46.96 257 VAL B CA 1
ATOM 4018 C C . VAL B 1 259 ? -15.282 -31.030 -22.502 1.00 48.13 257 VAL B C 1
ATOM 4019 O O . VAL B 1 259 ? -15.812 -30.976 -23.624 1.00 48.02 257 VAL B O 1
ATOM 4023 N N . ASN B 1 260 ? -15.720 -31.808 -21.504 1.00 49.03 258 ASN B N 1
ATOM 4024 C CA . ASN B 1 260 ? -16.946 -32.604 -21.546 1.00 49.62 258 ASN B CA 1
ATOM 4025 C C . ASN B 1 260 ? -17.916 -32.190 -20.447 1.00 49.83 258 ASN B C 1
ATOM 4026 O O . ASN B 1 260 ? -18.662 -31.220 -20.597 1.00 50.94 258 ASN B O 1
#

Solvent-accessible surface area: 24930 Å² total; per-residue (Å²): 83,60,6,106,106,70,90,163,58,39,92,94,120,58,10,36,59,22,3,60,113,30,15,151,12,180,36,85,4,17,18,67,36,18,10,57,11,75,35,62,26,38,5,20,0,0,0,0,0,0,15,52,51,21,192,82,9,63,165,96,43,99,85,0,0,39,25,24,44,141,142,93,91,83,56,40,146,17,11,158,44,10,38,126,1,0,22,0,0,10,0,0,0,5,2,87,74,95,171,50,82,33,58,5,33,127,60,0,7,97,63,0,5,63,19,0,83,38,18,53,95,119,20,56,94,100,17,74,95,0,19,108,33,0,5,58,0,0,18,12,0,1,44,74,16,134,145,36,16,95,68,0,0,9,0,0,33,4,51,3,38,104,31,38,135,166,76,18,19,1,38,37,5,32,34,63,31,96,156,83,15,160,10,0,37,1,0,62,21,160,75,32,122,82,2,55,114,25,113,45,0,101,152,15,83,81,60,93,20,22,0,0,5,4,31,86,105,32,8,94,84,0,0,40,14,1,60,119,56,84,3,77,60,71,83,1,45,14,32,94,134,122,153,26,16,11,78,66,73,67,169,93,28,77,98,101,56,7,29,43,37,7,65,114,23,38,166,25,185,73,67,3,10,17,64,37,21,13,54,14,140,57,97,12,36,5,20,0,0,0,0,1,3,8,52,45,15,208,86,3,53,212,98,54,34,28,171,70,14,80,5,0,43,28,18,30,143,115,97,91,85,63,36,66,13,2,115,52,9,48,124,1,0,6,0,1,16,0,0,0,3,9,94,112,238,59,168,57,57,62,25,4,16,108,68,0,6,75,47,1,2,44,21,2,89,31,14,53,159,115,16,49,119,74,13,52,102,0,18,105,33,0,4,63,0,0,22,12,0,4,61,82,9,126,155,25,28,83,70,0,0,14,1,2,31,4,54,2,40,103,31,36,127,134,73,21,20,0,44,36,6,21,41,88,13,90,136,128,14,136,5,0,20,5,2,61,19,158,66,59,154,69,3,72,119,25,119,56,0,113,153,14,84,68,74,97,24,22,0,0,2,2,62,90,91,28,12,48,130,0,0,42,24,0,66,113,95,82,0,79,53,67,84,1,62,52,26,130

Sequence (488 aa):
PIWKQDEKSLTENDYYSFYKNTFKAYDDPLAYVHFNVEGQISFNSILYIPGSLPWELSKNMFRGIRLYVKRVFINDKFSESIPRWLTFLRGIVDSENSKMLSIINKKRIVLKSSISMMKGLKETGGDKWTKFLNTFGKYLKIGVVEDKENQEEIASLVEFYSINSGDKKTDLDSYIENMKEDQKCIYYISGENKKTAQNSPSLEKLKALNYDVLFSLEPIDEFCLSSLTVNKYKGYEVLDVNKALPIWKQDEKSLTENDYYSFYKNTFKAYDDPLAYVHFNVEGQISFNSILYIPGSLPWELSKNMFDEESRGIRLYVKRVFINDKFSESIPRWLTFLRGIVDSENKSKMLSIINKRIVLKSISMMMKGLKETGGDKWTKFLNTFGKYLKIGVVEDKENQEEIASLVEFYSINSGDKKTDLDSYIENMKEDQKCIYYISGENKKTAQNSPSLEKLKALNYDVLFSLEPIDEFCLSSLTVNKYKGYEVLDVN

Secondary structure (DSSP, 8-state):
-GGGS-TTS--HHHHHHHHHHHHT--SPPSEEEEEEEESSSEEEEEEEE-SS--HHHHH-----EEEEETTEEEES-GGGGS-GGGTT-EEEEEE---TTHHHHHHHHHHHHHHHHHHHHHH-SHHHHHHHHHHHHHHHHHHHH-GGGHHHHHTT-EE-BTTTTTS-EEHHHHHHT--TT--SEEEEE-SSHHHHHT-GGGHHHHHHT---EEE-SHHHHHHHHHHHHH-BTTB-EEETT--/--GGGS-TTT--HHHHHHHHHHHHT--SPPSEEEEEEE-STT-EEEEEEE-SS--GGGSSSSS-TT---EEEEETTEEEES-GGGGS-GGGTT-EEEEEE----TTHHHHHHHHHHHHHHHHHHHHHS-SHHHHHHHHHHHHHHHHHHHH-GGGHHHHHTT-EE-BTTTTTS-EEHHHHHHT--TT---EEEEE-SSHHHHTT-GGGHHHHHTT--EEEE-SHHHHHHHHHHHHH-BTTB-EEE--

Radius of gyration: 24.66 Å; Cα contacts (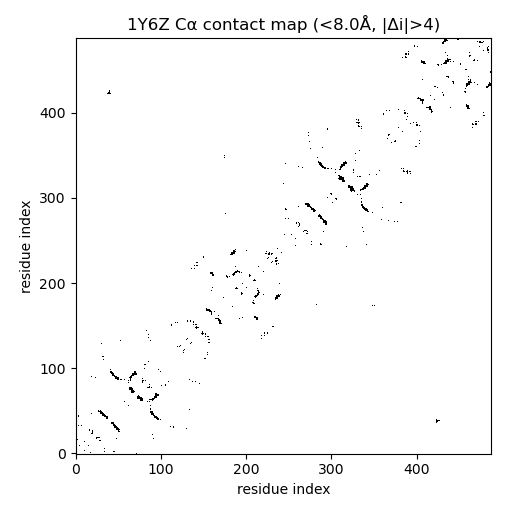8 Å, |Δi|>4): 776; chains: 2; bounding box: 48×66×67 Å

Nearest PDB structures (foldseek):
  1y6z-assembly1_A  TM=1.004E+00  e=5.287E-51  Plasmodium falciparum 3D7
  1y6z-assembly1_B  TM=9.907E-01  e=8.016E-43  Plasmodium falciparum 3D7
  1usu-assembly1_A  TM=9.234E-01  e=1.450E-26  Saccharomyces cerevisiae
  8eob-assembly1_A  TM=9.257E-01  e=1.957E-26  Homo sapiens
  8qmo-assembly1_A  TM=9.198E-01  e=1.074E-26  Homo sapiens

CATH classification: 3.30.230.80 (+1 more: 3.40.50.11260)

InterPro domains:
  IPR001404 Heat shock protein Hsp90 family [MF_00505] (97-797)
  IPR001404 Heat shock protein Hsp90 family [NF003555] (185-796)
  IPR001404 Heat shock protein Hsp90 family [PF00183] (320-807)
  IPR001404 Heat shock protein Hsp90 family [PTHR11528] (90-801)
  IPR019805 Heat shock protein Hsp90, conserved site [PS00298] (120-129)
  IPR020568 Ribosomal protein uS5 domain 2-type superfamily [SSF54211] (387-643)
  IPR020575 Heat shock protein Hsp90, N-terminal [PR00775] (100-120)
  IPR020575 Heat shock protein Hsp90, N-terminal [PR00775] (121-143)
  IPR020575 Heat shock protein Hsp90, N-terminal [cd16927] (109-338)
  IPR036890 Histidine kinase/HSP90-like ATPase superfamily [G3DSA:3.30.565.10] (80-347)
  IPR036890 Histidine kinase/HSP90-like ATPase superfamily [SSF55874] (99-349)
  IPR037196 HSP90, C-terminal domain [G3DSA:1.20.120.790] (646-799)
  IPR037196 HSP90, C-terminal domain [SSF110942] (670-797)